Protein AF-0000000084900272 (afdb_homodimer)

InterPro domains:
  IPR002347 Short-chain dehydrogenase/reductase SDR [PF00106] (36-226)
  IPR002347 Short-chain dehydrogenase/reductase SDR [PR00081] (35-52)
  IPR002347 Short-chain dehydrogenase/reductase SDR [PR00081] (110-121)
  IPR002347 Short-chain dehydrogenase/reductase SDR [PR00081] (156-172)
  IPR002347 Short-chain dehydrogenase/reductase SDR [PR00081] (182-201)
  IPR002347 Short-chain dehydrogenase/reductase SDR [PR00081] (205-222)
  IPR036291 NAD(P)-binding domain superfamily [SSF51735] (28-258)
  IPR051253 11-beta-hydroxysteroid dehydrogenase [PTHR44279] (9-285)

Solvent-accessible surface area (backbone atoms only — not comparable to full-atom values): 28378 Å² total; per-residue (Å²): 122,68,63,67,54,49,53,55,49,49,50,54,46,48,52,46,49,63,73,63,40,88,71,82,78,69,63,61,74,75,39,43,64,38,24,35,36,32,33,29,21,50,46,57,47,31,32,35,35,50,40,57,45,9,54,37,25,11,25,40,34,33,24,28,70,53,56,73,41,35,53,51,47,31,52,50,20,43,75,54,37,18,74,40,56,43,69,46,75,41,64,51,66,36,65,64,47,33,50,50,49,51,51,51,40,37,70,74,62,71,38,42,34,31,42,35,44,49,46,72,71,75,90,57,80,33,66,81,78,53,50,40,62,56,32,57,64,41,31,40,33,42,27,39,29,52,50,32,38,53,39,74,41,39,66,47,20,52,76,54,51,11,37,37,35,40,66,44,41,50,43,48,69,64,29,32,58,36,26,35,51,50,28,15,26,36,13,20,38,50,18,33,50,44,6,47,39,46,40,31,53,71,65,67,42,60,47,41,47,20,41,31,29,29,53,64,47,56,32,80,79,45,50,78,46,46,85,33,39,82,70,80,55,40,58,34,64,59,44,21,53,50,49,53,43,29,52,71,64,56,31,55,70,34,51,31,58,67,74,49,64,46,46,48,42,44,40,49,74,33,46,69,59,46,53,51,48,59,56,61,44,40,44,86,66,59,69,107,121,68,65,66,56,49,53,53,50,50,50,53,46,48,50,45,50,63,73,63,39,88,73,81,78,69,62,59,74,74,38,44,65,38,26,34,37,31,32,29,22,51,47,57,46,30,32,36,35,49,40,57,43,8,54,36,25,12,25,39,33,34,24,28,70,53,56,72,43,36,51,52,46,31,52,50,21,42,74,54,37,18,75,40,56,43,68,47,73,41,62,51,67,39,66,66,48,33,50,48,48,52,52,49,42,36,70,76,62,71,38,42,34,31,42,35,44,50,47,72,72,77,89,60,81,34,66,81,79,55,52,41,62,57,33,56,65,42,32,40,33,42,27,38,29,53,50,31,39,51,38,74,41,40,65,48,20,51,75,56,50,11,36,37,35,39,65,44,41,51,44,47,68,64,28,32,58,35,26,35,51,52,26,17,27,36,12,19,38,50,20,34,51,42,7,48,40,45,40,30,53,71,65,68,43,61,45,40,45,21,42,30,29,29,51,63,48,56,30,78,78,45,49,78,45,48,85,35,38,81,68,80,55,40,56,34,62,59,45,19,54,50,50,52,42,28,52,72,64,56,31,55,69,33,52,32,59,68,72,48,63,45,47,49,42,43,39,48,73,32,45,68,57,46,53,51,47,59,55,61,45,41,44,85,66,60,70,108

Sequence (576 aa):
MWKSLFGGLVVLLAVYLALFGRKKQYNPDDVKGLRVVVTGGSSGIGEQIAYKFASMGAKLHVSARRESKLIDVTAHAKDVGAQEAHYFVASLSSYINASLLIQDAMQKLGGIDVLILNHFTSPYVGFYRHEAKDIEQLFMTNMLTHAHLASAAMETLKENKGRIAATSSAVAFFGSPYTIPYTTTKCALVGFFQSLDHELTINKTDVSVSLVHLGYIGTKSSSVIQDKIKHKPASKVECAAEMVRGIMMREREVYFPASVSWVPLFQALFPDYISNQVQQTYRDNAFSMWKSLFGGLVVLLAVYLALFGRKKQYNPDDVKGLRVVVTGGSSGIGEQIAYKFASMGAKLHVSARRESKLIDVTAHAKDVGAQEAHYFVASLSSYINASLLIQDAMQKLGGIDVLILNHFTSPYVGFYRHEAKDIEQLFMTNMLTHAHLASAAMETLKENKGRIAATSSAVAFFGSPYTIPYTTTKCALVGFFQSLDHELTINKTDVSVSLVHLGYIGTKSSSVIQDKIKHKPASKVECAAEMVRGIMMREREVYFPASVSWVPLFQALFPDYISNQVQQTYRDNAFS

Foldseek 3Di:
DVVVVVVVVVVVVVVCCVVVDDADFDDLQVLAAAQEEFEPLLWFLNLLLLLVSLLSAYAYEYEDADPVSLVVSQVVSVVNHHPHGHYDHDQLLDLVSLLVSLVVSCVVSVFHAEYEADDADQPWFAAPPPDVVLLVSRQSRLAVSLLSNCVSRVVRNLVNLHEYEYEAELCLQQHAGRRRSRSVNRVNRCVVQVVVQVVCVVVVRSYAYEYEYEYAADTPVSVVCVVFFPDDHDYSNVSSVQRVGCRSVSPRYTYPPPVSVCSNVCCVVPVVVVVVVSVVRTPDPSRD/DVVVVVVVVVVVVVVCCVVVPDQDFDDLLVLAAAQEEFEPLLWFLNLLLLLVSLLSAYAYEYEDADPVSLVVSQVVSVVNHHPHGHYDHDQLLDLVSLLVSLVVSCVVSVFHAEYEADDADQPWFAAPPPDVVLLVSRQSRLAVSLLSNCVSRVVRNLVNLHEYEYEAELCLQQHAGRRRSNSVNRVNRCVVQVVVQVVCVVVVRSYAYEYEYEYAADTPVSVVCVVFFPDDHDYSNVSSVQRVRCRSVSPRYTYPPPVSVCSNVCCVVPVVVVVVVSVVRTPDPSRD

Secondary structure (DSSP, 8-state):
-HHHHHHHHHHHHHHHHHHSSS-----GGGGTT-EEEEES-SSHHHHHHHHHHHTTT-EEEEEES-HHHHHHHHHHHHHHT-SEEEEEE---SSHHHHHHHHHHHHHHHSS-SEEEE--------SS--S-HHHHHHHHIIIIIHHHHHHHHHHHHHHHTT-EEEEEEETHHHH--TT-HHHHHHHHHHHHHHHHHHHHHHHTT---EEEEEEE--B--TGGGGGTTTBSSPPBPHHHHHHHHHHHHHTT-SEEEESGGGGGHHHHHHH-HHHHHHHHHHHBPTTTT-/-HHHHHHHHHHHHHHHHHHSSS-----GGGGTT-EEEEES-SSHHHHHHHHHHHTTT-EEEEEES-HHHHHHHHHHHHHHT-SEEEEEE---SSHHHHHHHHHHHHHHHSS-SEEEE--------SS--S-HHHHHHHHIIIIIHHHHHHHHHHHHHHHTT-EEEEEEETHHHH--TT-HHHHHHHHHHHHHHHHHHHHHHHTT---EEEEEEE--B--TGGGGGTTTBSSPPBPHHHHHHHHHHHHHTT-SEEEESGGGGGHHHHHHH-HHHHHHHHHHHBPTTTT-

Structure (mmCIF, N/CA/C/O backbone):
data_AF-0000000084900272-model_v1
#
loop_
_entity.id
_entity.type
_entity.pdbx_description
1 polymer 'Uncharacterized protein'
#
loop_
_atom_site.group_PDB
_atom_site.id
_atom_site.type_symbol
_atom_site.label_atom_id
_atom_site.label_alt_id
_atom_site.label_comp_id
_atom_site.label_asym_id
_atom_site.label_entity_id
_atom_site.label_seq_id
_atom_site.pdbx_PDB_ins_code
_atom_site.Cartn_x
_atom_site.Cartn_y
_atom_site.Cartn_z
_atom_site.occupancy
_atom_site.B_iso_or_equiv
_atom_site.auth_seq_id
_atom_site.auth_comp_id
_atom_site.auth_asym_id
_atom_site.auth_atom_id
_atom_site.pdbx_PDB_model_num
ATOM 1 N N . MET A 1 1 ? -0.406 -25.312 27.391 1 30.72 1 MET A N 1
ATOM 2 C CA . MET A 1 1 ? -0.193 -24.766 26.047 1 30.72 1 MET A CA 1
ATOM 3 C C . MET A 1 1 ? -0.869 -23.391 25.922 1 30.72 1 MET A C 1
ATOM 5 O O . MET A 1 1 ? -0.278 -22.453 25.391 1 30.72 1 MET A O 1
ATOM 9 N N . TRP A 1 2 ? -1.979 -23.312 26.516 1 36.91 2 TRP A N 1
ATOM 10 C CA . TRP A 1 2 ? -2.855 -22.156 26.625 1 36.91 2 TRP A CA 1
ATOM 11 C C . TRP A 1 2 ? -2.346 -21.172 27.672 1 36.91 2 TRP A C 1
ATOM 13 O O . TRP A 1 2 ? -2.619 -19.984 27.594 1 36.91 2 TRP A O 1
ATOM 23 N N . LYS A 1 3 ? -1.769 -21.656 28.625 1 39.38 3 LYS A N 1
ATOM 24 C CA . LYS A 1 3 ? -1.377 -20.828 29.766 1 39.38 3 LYS A CA 1
ATOM 25 C C . LYS A 1 3 ? -0.196 -19.922 29.406 1 39.38 3 LYS A C 1
ATOM 27 O O . LYS A 1 3 ? -0.136 -18.766 29.844 1 39.38 3 LYS A O 1
ATOM 32 N N . SER A 1 4 ? 0.796 -20.391 28.75 1 40.25 4 SER A N 1
ATOM 33 C CA . SER A 1 4 ? 2.006 -19.703 28.312 1 40.25 4 SER A CA 1
ATOM 34 C C . SER A 1 4 ? 1.693 -18.656 27.25 1 40.25 4 SER A C 1
ATOM 36 O O . SER A 1 4 ? 2.359 -17.625 27.156 1 40.25 4 SER A O 1
ATOM 38 N N . LEU A 1 5 ? 0.691 -18.781 26.438 1 43.38 5 LEU A N 1
ATOM 39 C CA . LEU A 1 5 ? 0.15 -17.844 25.469 1 43.38 5 LEU A CA 1
ATOM 40 C C . LEU A 1 5 ? -0.464 -16.641 26.172 1 43.38 5 LEU A C 1
ATOM 42 O O . LEU A 1 5 ? -0.28 -15.5 25.734 1 43.38 5 LEU A O 1
ATOM 46 N N . PHE A 1 6 ? -1.027 -16.969 27.25 1 46.75 6 PHE A N 1
ATOM 47 C CA . PHE A 1 6 ? -1.692 -15.922 28.031 1 46.75 6 PHE A CA 1
ATOM 48 C C . PHE A 1 6 ? -0.671 -14.992 28.672 1 46.75 6 PHE A C 1
ATOM 50 O O . PHE A 1 6 ? -0.852 -13.773 28.688 1 46.75 6 PHE A O 1
ATOM 57 N N . GLY A 1 7 ? 0.248 -15.469 29.219 1 42.78 7 GLY A N 1
ATOM 58 C CA . GLY A 1 7 ? 1.273 -14.664 29.859 1 42.78 7 GLY A CA 1
ATOM 59 C C . GLY A 1 7 ? 2.041 -13.789 28.875 1 42.78 7 GLY A C 1
ATOM 60 O O . GLY A 1 7 ? 2.324 -12.625 29.172 1 42.78 7 GLY A O 1
ATOM 61 N N . GLY A 1 8 ? 2.416 -14.164 27.75 1 46.53 8 GLY A N 1
ATOM 62 C CA . GLY A 1 8 ? 3.002 -13.414 26.641 1 46.53 8 GLY A CA 1
ATOM 63 C C . GLY A 1 8 ? 2.123 -12.281 26.156 1 46.53 8 GLY A C 1
ATOM 64 O O . GLY A 1 8 ? 2.613 -11.18 25.891 1 46.53 8 GLY A O 1
ATOM 65 N N . LEU A 1 9 ? 0.934 -12.508 26.109 1 51.47 9 LEU A N 1
ATOM 66 C CA . LEU A 1 9 ? -0.061 -11.492 25.781 1 51.47 9 LEU A CA 1
ATOM 67 C C . LEU A 1 9 ? -0.11 -10.406 26.844 1 51.47 9 LEU A C 1
ATOM 69 O O . LEU A 1 9 ? -0.245 -9.227 26.531 1 51.47 9 LEU A O 1
ATOM 73 N N . VAL A 1 10 ? 0.018 -10.875 28.047 1 49.12 10 VAL A N 1
ATOM 74 C CA . VAL A 1 10 ? -0.033 -9.906 29.141 1 49.12 10 VAL A CA 1
ATOM 75 C C . VAL A 1 10 ? 1.2 -9.008 29.078 1 49.12 10 VAL A C 1
ATOM 77 O O . VAL A 1 10 ? 1.099 -7.789 29.266 1 49.12 10 VAL A O 1
ATOM 80 N N . VAL A 1 11 ? 2.33 -9.477 28.844 1 45.38 11 VAL A N 1
ATOM 81 C CA . VAL A 1 11 ? 3.559 -8.695 28.766 1 45.38 11 VAL A CA 1
ATOM 82 C C . VAL A 1 11 ? 3.512 -7.785 27.547 1 45.38 11 VAL A C 1
ATOM 84 O O . VAL A 1 11 ? 3.869 -6.609 27.625 1 45.38 11 VAL A O 1
ATOM 87 N N . LEU A 1 12 ? 3.102 -8.297 26.406 1 52.62 12 LEU A N 1
ATOM 88 C CA . LEU A 1 12 ? 2.859 -7.461 25.234 1 52.62 12 LEU A CA 1
ATOM 89 C C . LEU A 1 12 ? 1.919 -6.309 25.578 1 52.62 12 LEU A C 1
ATOM 91 O O . LEU A 1 12 ? 2.141 -5.172 25.156 1 52.62 12 LEU A O 1
ATOM 95 N N . LEU A 1 13 ? 0.978 -6.719 26.312 1 54.12 13 LEU A N 1
ATOM 96 C CA . LEU A 1 13 ? 0.032 -5.699 26.75 1 54.12 13 LEU A CA 1
ATOM 97 C C . LEU A 1 13 ? 0.711 -4.691 27.672 1 54.12 13 LEU A C 1
ATOM 99 O O . LEU A 1 13 ? 0.47 -3.488 27.562 1 54.12 13 LEU A O 1
ATOM 103 N N . ALA A 1 14 ? 1.49 -5.148 28.562 1 48.75 14 ALA A N 1
ATOM 104 C CA . ALA A 1 14 ? 2.143 -4.238 29.5 1 48.75 14 ALA A CA 1
ATOM 105 C C . ALA A 1 14 ? 3.127 -3.322 28.766 1 48.75 14 ALA A C 1
ATOM 107 O O . ALA A 1 14 ? 3.189 -2.123 29.047 1 48.75 14 ALA A O 1
ATOM 108 N N . VAL A 1 15 ? 3.93 -3.814 27.891 1 51.91 15 VAL A N 1
ATOM 109 C CA . VAL A 1 15 ? 4.867 -3.031 27.094 1 51.91 15 VAL A CA 1
ATOM 110 C C . VAL A 1 15 ? 4.105 -1.997 26.266 1 51.91 15 VAL A C 1
ATOM 112 O O . VAL A 1 15 ? 4.52 -0.838 26.172 1 51.91 15 VAL A O 1
ATOM 115 N N . TYR A 1 16 ? 3.096 -2.566 25.688 1 51.75 16 TYR A N 1
ATOM 116 C CA . TYR A 1 16 ? 2.23 -1.654 24.938 1 51.75 16 TYR A CA 1
ATOM 117 C C . TYR A 1 16 ? 1.713 -0.541 25.844 1 51.75 16 TYR A C 1
ATOM 119 O O . TYR A 1 16 ? 1.74 0.634 25.469 1 51.75 16 TYR A O 1
ATOM 127 N N . LEU A 1 17 ? 1.265 -0.989 26.953 1 54.31 17 LEU A N 1
ATOM 128 C CA . LEU A 1 17 ? 0.724 -0.004 27.891 1 54.31 17 LEU A CA 1
ATOM 129 C C . LEU A 1 17 ? 1.803 0.981 28.328 1 54.31 17 LEU A C 1
ATOM 131 O O . LEU A 1 17 ? 1.516 2.154 28.578 1 54.31 17 LEU A O 1
ATOM 135 N N . ALA A 1 18 ? 2.945 0.524 28.484 1 48.12 18 ALA A N 1
ATOM 136 C CA . ALA A 1 18 ? 4.07 1.363 28.891 1 48.12 18 ALA A CA 1
ATOM 137 C C . ALA A 1 18 ? 4.461 2.332 27.781 1 48.12 18 ALA A C 1
ATOM 139 O O . ALA A 1 18 ? 4.828 3.479 28.047 1 48.12 18 ALA A O 1
ATOM 140 N N . LEU A 1 19 ? 4.461 1.799 26.594 1 50.28 19 LEU A N 1
ATOM 141 C CA . LEU A 1 19 ? 4.898 2.6 25.453 1 50.28 19 LEU A CA 1
ATOM 142 C C . LEU A 1 19 ? 3.809 3.58 25.031 1 50.28 19 LEU A C 1
ATOM 144 O O . LEU A 1 19 ? 4.105 4.648 24.484 1 50.28 19 LEU A O 1
ATOM 148 N N . PHE A 1 20 ? 2.604 3.064 25.203 1 53.78 20 PHE A N 1
ATOM 149 C CA . PHE A 1 20 ? 1.512 3.941 24.797 1 53.78 20 PHE A CA 1
ATOM 150 C C . PHE A 1 20 ? 0.972 4.723 25.984 1 53.78 20 PHE A C 1
ATOM 152 O O . PHE A 1 20 ? -0.139 5.254 25.938 1 53.78 20 PHE A O 1
ATOM 159 N N . GLY A 1 21 ? 1.692 4.703 26.984 1 52.25 21 GLY A N 1
ATOM 160 C CA . GLY A 1 21 ? 1.413 5.562 28.125 1 52.25 21 GLY A CA 1
ATOM 161 C C . GLY A 1 21 ? 0.975 6.957 27.734 1 52.25 21 GLY A C 1
ATOM 162 O O . GLY A 1 21 ? 0.745 7.23 26.547 1 52.25 21 GLY A O 1
ATOM 163 N N . ARG A 1 22 ? 1.168 8.039 28.672 1 59.97 22 ARG A N 1
ATOM 164 C CA . ARG A 1 22 ? 0.667 9.406 28.578 1 59.97 22 ARG A CA 1
ATOM 165 C C . ARG A 1 22 ? 1.24 10.109 27.344 1 59.97 22 ARG A C 1
ATOM 167 O O . ARG A 1 22 ? 2.455 10.289 27.234 1 59.97 22 ARG A O 1
ATOM 174 N N . LYS A 1 23 ? 0.314 10.289 26.422 1 75.38 23 LYS A N 1
ATOM 175 C CA . LYS A 1 23 ? 0.709 10.969 25.203 1 75.38 23 LYS A CA 1
ATOM 176 C C . LYS A 1 23 ? 1.188 12.391 25.484 1 75.38 23 LYS A C 1
ATOM 178 O O . LYS A 1 23 ? 0.562 13.117 26.266 1 75.38 23 LYS A O 1
ATOM 183 N N . LYS A 1 24 ? 2.328 12.664 25.047 1 81.44 24 LYS A N 1
ATOM 184 C CA . LYS A 1 24 ? 2.83 14.031 25.141 1 81.44 24 LYS A CA 1
ATOM 185 C C . LYS A 1 24 ? 1.845 15.016 24.531 1 81.44 24 LYS A C 1
ATOM 187 O O . LYS A 1 24 ? 1.154 14.695 23.562 1 81.44 24 LYS A O 1
ATOM 192 N N . GLN A 1 25 ? 1.735 16.109 25.219 1 90 25 GLN A N 1
ATOM 193 C CA . GLN A 1 25 ? 0.832 17.156 24.766 1 90 25 GLN A CA 1
ATOM 194 C C . GLN A 1 25 ? 1.609 18.344 24.219 1 90 25 GLN A C 1
ATOM 196 O O . GLN A 1 25 ? 2.801 18.5 24.484 1 90 25 GLN A O 1
ATOM 201 N N . TYR A 1 26 ? 0.971 19.094 23.312 1 94 26 TYR A N 1
ATOM 202 C CA . TYR A 1 26 ? 1.55 20.297 22.75 1 94 26 TYR A CA 1
ATOM 203 C C . TYR A 1 26 ? 1.038 21.531 23.484 1 94 26 TYR A C 1
ATOM 205 O O . TYR A 1 26 ? 0.039 21.469 24.203 1 94 26 TYR A O 1
ATOM 213 N N . ASN A 1 27 ? 1.841 22.609 23.344 1 95.38 27 ASN A N 1
ATOM 214 C CA . ASN A 1 27 ? 1.396 23.906 23.844 1 95.38 27 ASN A CA 1
ATOM 215 C C . ASN A 1 27 ? 0.535 24.641 22.812 1 95.38 27 ASN A C 1
ATOM 217 O O . ASN A 1 27 ? 1 24.953 21.719 1 95.38 27 ASN A O 1
ATOM 221 N N . PRO A 1 28 ? -0.709 24.938 23.141 1 95 28 PRO A N 1
ATOM 222 C CA . PRO A 1 28 ? -1.596 25.625 22.203 1 95 28 PRO A CA 1
ATOM 223 C C . PRO A 1 28 ? -1.002 26.922 21.656 1 95 28 PRO A C 1
ATOM 225 O O . PRO A 1 28 ? -1.284 27.312 20.516 1 95 28 PRO A O 1
ATOM 228 N N . ASP A 1 29 ? -0.194 27.562 22.406 1 96.5 29 ASP A N 1
ATOM 229 C CA . ASP A 1 29 ? 0.427 28.812 21.984 1 96.5 29 ASP A CA 1
ATOM 230 C C . ASP A 1 29 ? 1.352 28.594 20.781 1 96.5 29 ASP A C 1
ATOM 232 O O . ASP A 1 29 ? 1.594 29.516 20 1 96.5 29 ASP A O 1
ATOM 236 N N . ASP A 1 30 ? 1.828 27.359 20.688 1 97.12 30 ASP A N 1
ATOM 237 C CA . ASP A 1 30 ? 2.721 27.031 19.578 1 97.12 30 ASP A CA 1
ATOM 238 C C . ASP A 1 30 ? 1.958 26.953 18.25 1 97.12 30 ASP A C 1
ATOM 240 O O . ASP A 1 30 ? 2.564 26.938 17.188 1 97.12 30 ASP A O 1
ATOM 244 N N . VAL A 1 31 ? 0.625 27 18.297 1 98.25 31 VAL A N 1
ATOM 245 C CA . VAL A 1 31 ? -0.218 26.859 17.109 1 98.25 31 VAL A CA 1
ATOM 246 C C . VAL A 1 31 ? -0.544 28.25 16.562 1 98.25 31 VAL A C 1
ATOM 248 O O . VAL A 1 31 ? -0.851 28.391 15.367 1 98.25 31 VAL A O 1
ATOM 251 N N . LYS A 1 32 ? -0.475 29.234 17.453 1 98.12 32 LYS A N 1
ATOM 252 C CA . LYS A 1 32 ? -0.843 30.594 17.062 1 98.12 32 LYS A CA 1
ATOM 253 C C . LYS A 1 32 ? 0.015 31.094 15.906 1 98.12 32 LYS A C 1
ATOM 255 O O . LYS A 1 32 ? 1.244 31.031 15.961 1 98.12 32 LYS A O 1
ATOM 260 N N . GLY A 1 33 ? -0.641 31.453 14.836 1 98.31 33 GLY A N 1
ATOM 261 C CA . GLY A 1 33 ? 0.04 32.031 13.703 1 98.31 33 GLY A CA 1
ATOM 262 C C . GLY A 1 33 ? 0.544 31.016 12.703 1 98.31 33 GLY A C 1
ATOM 263 O O . GLY A 1 33 ? 1.007 31.375 11.617 1 98.31 33 GLY A O 1
ATOM 264 N N . LEU A 1 34 ? 0.488 29.766 13.07 1 98.69 34 LEU A N 1
ATOM 265 C CA . LEU A 1 34 ? 0.904 28.734 12.125 1 98.69 34 LEU A CA 1
ATOM 266 C C . LEU A 1 34 ? 0.054 28.797 10.859 1 98.69 34 LEU A C 1
ATOM 268 O O . LEU A 1 34 ? -1.163 28.984 10.93 1 98.69 34 LEU A O 1
ATOM 272 N N . ARG A 1 35 ? 0.627 28.797 9.734 1 98.81 35 ARG A N 1
ATOM 273 C CA . ARG A 1 35 ? -0.045 28.734 8.445 1 98.81 35 ARG A CA 1
ATOM 274 C C . ARG A 1 35 ? -0.366 27.297 8.055 1 98.81 35 ARG A C 1
ATOM 276 O O . ARG A 1 35 ? 0.526 26.547 7.66 1 98.81 35 ARG A O 1
ATOM 283 N N . VAL A 1 36 ? -1.634 26.891 8.102 1 98.88 36 VAL A N 1
ATOM 284 C CA . VAL A 1 36 ? -2.088 25.516 7.977 1 98.88 36 VAL A CA 1
ATOM 285 C C . VAL A 1 36 ? -2.928 25.359 6.715 1 98.88 36 VAL A C 1
ATOM 287 O O . VAL A 1 36 ? -3.914 26.078 6.523 1 98.88 36 VAL A O 1
ATOM 290 N N . VAL A 1 37 ? -2.527 24.453 5.852 1 98.81 37 VAL A N 1
ATOM 291 C CA . VAL A 1 37 ? -3.301 24.094 4.668 1 98.81 37 VAL A CA 1
ATOM 292 C C . VAL A 1 37 ? -3.998 22.75 4.898 1 98.81 37 VAL A C 1
ATOM 294 O O . VAL A 1 37 ? -3.355 21.766 5.262 1 98.81 37 VAL A O 1
ATOM 297 N N . VAL A 1 38 ? -5.297 22.688 4.73 1 98.69 38 VAL A N 1
ATOM 298 C CA . VAL A 1 38 ? -6.086 21.484 4.918 1 98.69 38 VAL A CA 1
ATOM 299 C C . VAL A 1 38 ? -6.84 21.156 3.631 1 98.69 38 VAL A C 1
ATOM 301 O O . VAL A 1 38 ? -7.699 21.922 3.193 1 98.69 38 VAL A O 1
ATOM 304 N N . THR A 1 39 ? -6.508 20.062 3.027 1 98.25 39 THR A N 1
ATOM 305 C CA . THR A 1 39 ? -7.301 19.594 1.895 1 98.25 39 THR A CA 1
ATOM 306 C C . THR A 1 39 ? -8.492 18.766 2.371 1 98.25 39 THR A C 1
ATOM 308 O O . THR A 1 39 ? -8.438 18.156 3.438 1 98.25 39 THR A O 1
ATOM 311 N N . GLY A 1 40 ? -9.547 18.766 1.532 1 95.31 40 GLY A N 1
ATOM 312 C CA . GLY A 1 40 ? -10.758 18.078 1.966 1 95.31 40 GLY A CA 1
ATOM 313 C C . GLY A 1 40 ? -11.352 18.656 3.23 1 95.31 40 GLY A C 1
ATOM 314 O O . GLY A 1 40 ? -11.766 17.922 4.129 1 95.31 40 GLY A O 1
ATOM 315 N N . GLY A 1 41 ? -11.359 19.938 3.301 1 94.38 41 GLY A N 1
ATOM 316 C CA . GLY A 1 41 ? -11.672 20.594 4.559 1 94.38 41 GLY A CA 1
ATOM 317 C C . GLY A 1 41 ? -13.109 21.078 4.637 1 94.38 41 GLY A C 1
ATOM 318 O O . GLY A 1 41 ? -13.477 21.828 5.543 1 94.38 41 GLY A O 1
ATOM 319 N N . SER A 1 42 ? -13.984 20.625 3.703 1 91.81 42 SER A N 1
ATOM 320 C CA . SER A 1 42 ? -15.344 21.172 3.662 1 91.81 42 SER A CA 1
ATOM 321 C C . SER A 1 42 ? -16.281 20.359 4.535 1 91.81 42 SER A C 1
ATOM 323 O O . SER A 1 42 ? -17.422 20.766 4.77 1 91.81 42 SER A O 1
ATOM 325 N N . SER A 1 43 ? -15.891 19.172 4.961 1 88.75 43 SER A N 1
ATOM 326 C CA . SER A 1 43 ? -16.75 18.344 5.789 1 88.75 43 SER A CA 1
ATOM 327 C C . SER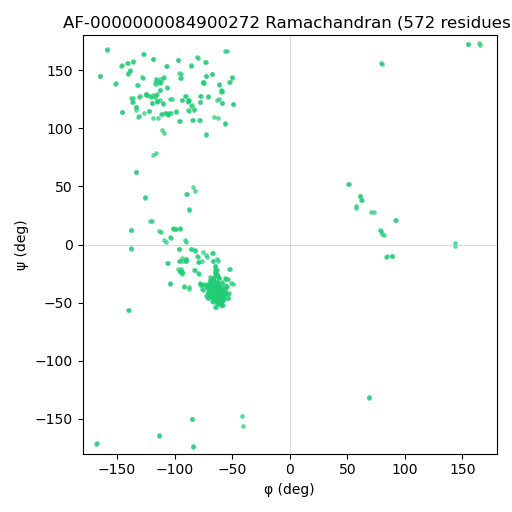 A 1 43 ? -15.945 17.312 6.57 1 88.75 43 SER A C 1
ATOM 329 O O . SER A 1 43 ? -14.719 17.25 6.441 1 88.75 43 SER A O 1
ATOM 331 N N . GLY A 1 44 ? -16.594 16.703 7.504 1 91.56 44 GLY A N 1
ATOM 332 C CA . GLY A 1 44 ? -16.031 15.547 8.18 1 91.56 44 GLY A CA 1
ATOM 333 C C . GLY A 1 44 ? -14.844 15.883 9.055 1 91.56 44 GLY A C 1
ATOM 334 O O . GLY A 1 44 ? -14.898 16.812 9.867 1 91.56 44 GLY A O 1
ATOM 335 N N . ILE A 1 45 ? -13.828 15.133 8.906 1 92.94 45 ILE A N 1
ATOM 336 C CA . ILE A 1 45 ? -12.633 15.25 9.727 1 92.94 45 ILE A CA 1
ATOM 337 C C . ILE A 1 45 ? -11.875 16.516 9.359 1 92.94 45 ILE A C 1
ATOM 339 O O . ILE A 1 45 ? -11.367 17.234 10.234 1 92.94 45 ILE A O 1
ATOM 343 N N . GLY A 1 46 ? -11.867 16.859 8.039 1 95.69 46 GLY A N 1
ATOM 344 C CA . GLY A 1 46 ? -11.148 18.016 7.559 1 95.69 46 GLY A CA 1
ATOM 345 C C . GLY A 1 46 ? -11.648 19.312 8.148 1 95.69 46 GLY A C 1
ATOM 346 O O . GLY A 1 46 ? -10.859 20.172 8.555 1 95.69 46 GLY A O 1
ATOM 347 N N . GLU A 1 47 ? -12.93 19.391 8.188 1 96.38 47 GLU A N 1
ATOM 348 C CA . GLU A 1 47 ? -13.539 20.578 8.766 1 96.38 47 GLU A CA 1
ATOM 349 C C . GLU A 1 47 ? -13.211 20.703 10.25 1 96.38 47 GLU A C 1
ATOM 351 O O . GLU A 1 47 ? -12.914 21.797 10.734 1 96.38 47 GLU A O 1
ATOM 356 N N . GLN A 1 48 ? -13.25 19.609 10.953 1 97 48 GLN A N 1
ATOM 357 C CA . GLN A 1 48 ? -12.984 19.609 12.391 1 97 48 GLN A CA 1
ATOM 358 C C . GLN A 1 48 ? -11.523 19.922 12.68 1 97 48 GLN A C 1
ATOM 360 O O . GLN A 1 48 ? -11.203 20.562 13.672 1 97 48 GLN A O 1
ATOM 365 N N . ILE A 1 49 ? -10.625 19.469 11.828 1 98.06 49 ILE A N 1
ATOM 366 C CA . ILE A 1 49 ? -9.211 19.797 11.953 1 98.06 49 ILE A CA 1
ATOM 367 C C . ILE A 1 49 ? -9.008 21.297 11.805 1 98.06 49 ILE A C 1
ATOM 369 O O . ILE A 1 49 ? -8.297 21.922 12.602 1 98.06 49 ILE A O 1
ATOM 373 N N . ALA A 1 50 ? -9.641 21.844 10.789 1 98.25 50 ALA A N 1
ATOM 374 C CA . ALA A 1 50 ? -9.555 23.297 10.555 1 98.25 50 ALA A CA 1
ATOM 375 C C . ALA A 1 50 ? -10.023 24.078 11.773 1 98.25 50 ALA A C 1
ATOM 377 O O . ALA A 1 50 ? -9.352 25.016 12.219 1 98.25 50 ALA A O 1
ATOM 378 N N . TYR A 1 51 ? -11.133 23.641 12.352 1 98.56 51 TYR A N 1
ATOM 379 C CA . TYR A 1 51 ? -11.688 24.328 13.516 1 98.56 51 TYR A CA 1
ATOM 380 C C . TYR A 1 51 ? -10.75 24.219 14.711 1 98.56 51 TYR A C 1
ATOM 382 O O . TYR A 1 51 ? -10.586 25.172 15.469 1 98.56 51 TYR A O 1
ATOM 390 N N . LYS A 1 52 ? -10.156 23.047 14.875 1 98.38 52 LYS A N 1
ATOM 391 C CA . LYS A 1 52 ? -9.25 22.844 16 1 98.38 52 LYS A CA 1
ATOM 392 C C . LYS A 1 52 ? -8.023 23.75 15.898 1 98.38 52 LYS A C 1
ATOM 394 O O . LYS A 1 52 ? -7.641 24.391 16.875 1 98.38 52 LYS A O 1
ATOM 399 N N . PHE A 1 53 ? -7.414 23.875 14.75 1 98.69 53 PHE A N 1
ATOM 400 C CA . PHE A 1 53 ? -6.289 24.781 14.539 1 98.69 53 PHE A CA 1
ATOM 401 C C . PHE A 1 53 ? -6.727 26.219 14.703 1 98.69 53 PHE A C 1
ATOM 403 O O . PHE A 1 53 ? -6.02 27.016 15.328 1 98.69 53 PHE A O 1
ATOM 410 N N . ALA A 1 54 ? -7.918 26.531 14.195 1 98.62 54 ALA A N 1
ATOM 411 C CA . ALA A 1 54 ? -8.469 27.875 14.266 1 98.62 54 ALA A CA 1
ATOM 412 C C . ALA A 1 54 ? -8.633 28.328 15.711 1 98.62 54 ALA A C 1
ATOM 414 O O . ALA A 1 54 ? -8.273 29.453 16.062 1 98.62 54 ALA A O 1
ATOM 415 N N . SER A 1 55 ? -9.133 27.422 16.531 1 98.44 55 SER A N 1
ATOM 416 C CA . SER A 1 55 ? -9.438 27.75 17.906 1 98.44 55 SER A CA 1
ATOM 417 C C . SER A 1 55 ? -8.18 28.141 18.688 1 98.44 55 SER A C 1
ATOM 419 O O . SER A 1 55 ? -8.258 28.719 19.766 1 98.44 55 SER A O 1
ATOM 421 N N . MET A 1 56 ? -7.031 27.859 18.078 1 98.5 56 MET A N 1
ATOM 422 C CA . MET A 1 56 ? -5.762 28.156 18.75 1 98.5 56 MET A CA 1
ATOM 423 C C . MET A 1 56 ? -5.012 29.25 18 1 98.5 56 MET A C 1
ATOM 425 O O . MET A 1 56 ? -3.816 29.453 18.234 1 98.5 56 MET A O 1
ATOM 429 N N . GLY A 1 57 ? -5.688 29.906 17.047 1 98.56 57 GLY A N 1
ATOM 430 C CA . GLY A 1 57 ? -5.172 31.125 16.438 1 98.56 57 GLY A CA 1
ATOM 431 C C . GLY A 1 57 ? -4.352 30.875 15.188 1 98.56 57 GLY A C 1
ATOM 432 O O . GLY A 1 57 ? -3.531 31.703 14.789 1 98.56 57 GLY A O 1
ATOM 433 N N . ALA A 1 58 ? -4.5 29.781 14.555 1 98.75 58 ALA A N 1
ATOM 434 C CA . ALA A 1 58 ? -3.777 29.469 13.32 1 98.75 58 ALA A CA 1
ATOM 435 C C . ALA A 1 58 ? -4.328 30.281 12.148 1 98.75 58 ALA A C 1
ATOM 437 O O . ALA A 1 58 ? -5.441 30.812 12.219 1 98.75 58 ALA A O 1
ATOM 438 N N . LYS A 1 59 ? -3.529 30.469 11.117 1 98.81 59 LYS A N 1
ATOM 439 C CA . LYS A 1 59 ? -3.961 30.938 9.805 1 98.81 59 LYS A CA 1
ATOM 440 C C . LYS A 1 59 ? -4.316 29.766 8.898 1 98.81 59 LYS A C 1
ATOM 442 O O . LYS A 1 59 ? -3.508 28.844 8.703 1 98.81 59 LYS A O 1
ATOM 447 N N . LEU A 1 60 ? -5.512 29.812 8.312 1 98.75 60 LEU A N 1
ATOM 448 C CA . LEU A 1 60 ? -6.027 28.625 7.652 1 98.75 60 LEU A CA 1
ATOM 449 C C . LEU A 1 60 ? -6.191 28.844 6.152 1 98.75 60 LEU A C 1
ATOM 451 O O . LEU A 1 60 ? -6.551 29.953 5.727 1 98.75 60 LEU A O 1
ATOM 455 N N . HIS A 1 61 ? -5.902 27.875 5.406 1 98.81 61 HIS A N 1
ATOM 456 C CA . HIS A 1 61 ? -6.242 27.75 3.996 1 98.81 61 HIS A CA 1
ATOM 457 C C . HIS A 1 61 ? -6.859 26.391 3.705 1 98.81 61 HIS A C 1
ATOM 459 O O . HIS A 1 61 ? -6.172 25.359 3.738 1 98.81 61 HIS A O 1
ATOM 465 N N . VAL A 1 62 ? -8.18 26.359 3.404 1 98.5 62 VAL A N 1
ATOM 466 C CA . VAL A 1 62 ? -8.93 25.109 3.279 1 98.5 62 VAL A CA 1
ATOM 467 C C . VAL A 1 62 ? -9.359 24.906 1.828 1 98.5 62 VAL A C 1
ATOM 469 O O . VAL A 1 62 ? -9.75 25.859 1.15 1 98.5 62 VAL A O 1
ATOM 472 N N . SER A 1 63 ? -9.25 23.641 1.362 1 98.12 63 SER A N 1
ATOM 473 C CA . SER A 1 63 ? -9.641 23.359 -0.015 1 98.12 63 SER A CA 1
ATOM 474 C C . SER A 1 63 ? -10.633 22.203 -0.082 1 98.12 63 SER A C 1
ATOM 476 O O . SER A 1 63 ? -10.547 21.266 0.702 1 98.12 63 SER A O 1
ATOM 478 N N . ALA A 1 64 ? -11.523 22.281 -0.93 1 96.88 64 ALA A N 1
ATOM 479 C CA . ALA A 1 64 ? -12.508 21.25 -1.288 1 96.88 64 ALA A CA 1
ATOM 480 C C . ALA A 1 64 ? -13.234 21.625 -2.578 1 96.88 64 ALA A C 1
ATOM 482 O O . ALA A 1 64 ? -12.883 22.609 -3.24 1 96.88 64 ALA A O 1
ATOM 483 N N . ARG A 1 65 ? -14.273 20.891 -2.928 1 93.19 65 ARG A N 1
ATOM 484 C CA . ARG A 1 65 ? -14.945 21.078 -4.211 1 93.19 65 ARG A CA 1
ATOM 485 C C . ARG A 1 65 ? -16.125 22.031 -4.078 1 93.19 65 ARG A C 1
ATOM 487 O O . ARG A 1 65 ? -16.531 22.672 -5.051 1 93.19 65 ARG A O 1
ATOM 494 N N . ARG A 1 66 ? -16.75 22.156 -2.842 1 93.12 66 ARG A N 1
ATOM 495 C CA . ARG A 1 66 ? -17.984 22.906 -2.672 1 93.12 66 ARG A CA 1
ATOM 496 C C . ARG A 1 66 ? -17.719 24.266 -2.035 1 93.12 66 ARG A C 1
ATOM 498 O O . ARG A 1 66 ? -17.5 24.359 -0.829 1 93.12 66 ARG A O 1
ATOM 505 N N . GLU A 1 67 ? -17.953 25.203 -2.834 1 96.75 67 GLU A N 1
ATOM 506 C CA . GLU A 1 67 ? -17.641 26.562 -2.389 1 96.75 67 GLU A CA 1
ATOM 507 C C . GLU A 1 67 ? -18.516 26.969 -1.21 1 96.75 67 GLU A C 1
ATOM 509 O O . GLU A 1 67 ? -18.031 27.578 -0.25 1 96.75 67 GLU A O 1
ATOM 514 N N . SER A 1 68 ? -19.797 26.688 -1.286 1 97.44 68 SER A N 1
ATOM 515 C CA . SER A 1 68 ? -20.719 27.078 -0.23 1 97.44 68 SER A CA 1
ATOM 516 C C . SER A 1 68 ? -20.281 26.531 1.124 1 97.44 68 SER A C 1
ATOM 518 O O . SER A 1 68 ? -20.328 27.25 2.131 1 97.44 68 SER A O 1
ATOM 520 N N . LYS A 1 69 ? -19.812 25.328 1.132 1 97 69 LYS A N 1
ATOM 521 C CA . LYS A 1 69 ? -19.359 24.719 2.373 1 97 69 LYS A CA 1
ATOM 522 C C . LYS A 1 69 ? -18.047 25.344 2.852 1 97 69 LYS A C 1
ATOM 524 O O . LYS A 1 69 ? -17.844 25.531 4.055 1 97 69 LYS A O 1
ATOM 529 N N . LEU A 1 70 ? -17.203 25.703 1.895 1 97.94 70 LEU A N 1
ATOM 530 C CA . LEU A 1 70 ? -15.938 26.328 2.24 1 97.94 70 LEU A CA 1
ATOM 531 C C . LEU A 1 70 ? -16.156 27.703 2.865 1 97.94 70 LEU A C 1
ATOM 533 O O . LEU A 1 70 ? -15.453 28.078 3.805 1 97.94 70 LEU A O 1
ATOM 537 N N . ILE A 1 71 ? -17.125 28.406 2.359 1 98 71 ILE A N 1
ATOM 538 C CA . ILE A 1 71 ? -17.484 29.703 2.916 1 98 71 ILE A CA 1
ATOM 539 C C . ILE A 1 71 ? -17.938 29.547 4.367 1 98 71 ILE A C 1
ATOM 541 O O . ILE A 1 71 ? -17.484 30.281 5.246 1 98 71 ILE A O 1
ATOM 545 N N . ASP A 1 72 ? -18.719 28.547 4.57 1 98 72 ASP A N 1
ATOM 546 C CA . ASP A 1 72 ? -19.203 28.266 5.918 1 98 72 ASP A CA 1
ATOM 547 C C . ASP A 1 72 ? -18.047 27.891 6.848 1 98 72 ASP A C 1
ATOM 549 O O . ASP A 1 72 ? -17.984 28.375 7.98 1 98 72 ASP A O 1
ATOM 553 N N . VAL A 1 73 ? -17.188 27.062 6.375 1 98.12 73 VAL A N 1
ATOM 554 C CA . VAL A 1 73 ? -16.094 26.547 7.188 1 98.12 73 VAL A CA 1
ATOM 555 C C . VAL A 1 73 ? -15.133 27.688 7.535 1 98.12 73 VAL A C 1
ATOM 557 O O . VAL A 1 73 ? -14.711 27.828 8.688 1 98.12 73 VAL A O 1
ATOM 560 N N . THR A 1 74 ? -14.805 28.5 6.562 1 98.31 74 THR A N 1
ATOM 561 C CA . THR A 1 74 ? -13.859 29.578 6.805 1 98.31 74 THR A CA 1
ATOM 562 C C . THR A 1 74 ? -14.477 30.656 7.695 1 98.31 74 THR A C 1
ATOM 564 O O . THR A 1 74 ? -13.797 31.234 8.539 1 98.31 74 THR A O 1
ATOM 567 N N . ALA A 1 75 ? -15.766 30.922 7.59 1 98.31 75 ALA A N 1
ATOM 568 C CA . ALA A 1 75 ? -16.469 31.859 8.461 1 98.31 75 ALA A CA 1
ATOM 569 C C . ALA A 1 75 ? -16.453 31.375 9.906 1 98.31 75 ALA A C 1
ATOM 571 O O . ALA A 1 75 ? -16.141 32.125 10.828 1 98.31 75 ALA A O 1
ATOM 572 N N . HIS A 1 76 ? -16.797 30.141 10.078 1 98.25 76 HIS A N 1
ATOM 573 C CA . HIS A 1 76 ? -16.812 29.562 11.422 1 98.25 76 HIS A CA 1
ATOM 574 C C . HIS A 1 76 ? -15.406 29.531 12.016 1 98.25 76 HIS A C 1
ATOM 576 O O . HIS A 1 76 ? -15.227 29.75 13.219 1 98.25 76 HIS A O 1
ATOM 582 N N . ALA A 1 77 ? -14.445 29.219 11.195 1 98.44 77 ALA A N 1
ATOM 583 C CA . ALA A 1 77 ? -13.062 29.219 11.648 1 98.44 77 ALA A CA 1
ATOM 584 C C . ALA A 1 77 ? -12.664 30.594 12.203 1 98.44 77 ALA A C 1
ATOM 586 O O . ALA A 1 77 ? -11.992 30.672 13.234 1 98.44 77 ALA A O 1
ATOM 587 N N . LYS A 1 78 ? -13.07 31.609 11.523 1 98.19 78 LYS A N 1
ATOM 588 C CA . LYS A 1 78 ? -12.805 32.969 12.008 1 98.19 78 LYS A CA 1
ATOM 589 C C . LYS A 1 78 ? -13.516 33.219 13.328 1 98.19 78 LYS A C 1
ATOM 591 O O . LYS A 1 78 ? -12.938 33.812 14.242 1 98.19 78 LYS A O 1
ATOM 596 N N . ASP A 1 79 ? -14.703 32.781 13.422 1 98.25 79 ASP A N 1
ATOM 597 C CA . ASP A 1 79 ? -15.508 32.969 14.617 1 98.25 79 ASP A CA 1
ATOM 598 C C . ASP A 1 79 ? -14.875 32.312 15.836 1 98.25 79 ASP A C 1
ATOM 600 O O . ASP A 1 79 ? -14.969 32.812 16.953 1 98.25 79 ASP A O 1
ATOM 604 N N . VAL A 1 80 ? -14.211 31.188 15.594 1 97.81 80 VAL A N 1
ATOM 605 C CA . VAL A 1 80 ? -13.734 30.406 16.734 1 97.81 80 VAL A CA 1
ATOM 606 C C . VAL A 1 80 ? -12.305 30.812 17.062 1 97.81 80 VAL A C 1
ATOM 608 O O . VAL A 1 80 ? -11.75 30.375 18.078 1 97.81 80 VAL A O 1
ATOM 611 N N . GLY A 1 81 ? -11.578 31.656 16.078 1 98 81 GLY A N 1
ATOM 612 C CA . GLY A 1 81 ? -10.328 32.188 16.594 1 98 81 GLY A CA 1
ATOM 613 C C . GLY A 1 81 ? -9.234 32.25 15.547 1 98 81 GLY A C 1
ATOM 614 O O . GLY A 1 81 ? -8.117 32.688 15.828 1 98 81 GLY A O 1
ATOM 615 N N . ALA A 1 82 ? -9.484 31.828 14.344 1 98.56 82 ALA A N 1
ATOM 616 C CA . ALA A 1 82 ? -8.453 31.875 13.312 1 98.56 82 ALA A CA 1
ATOM 617 C C . ALA A 1 82 ? -8 33.312 13.055 1 98.56 82 ALA A C 1
ATOM 619 O O . ALA A 1 82 ? -8.828 34.219 13.023 1 98.56 82 ALA A O 1
ATOM 620 N N . GLN A 1 83 ? -6.723 33.562 12.906 1 98.56 83 GLN A N 1
ATOM 621 C CA . GLN A 1 83 ? -6.219 34.875 12.555 1 98.56 83 GLN A CA 1
ATOM 622 C C . GLN A 1 83 ? -6.609 35.25 11.125 1 98.56 83 GLN A C 1
ATOM 624 O O . GLN A 1 83 ? -6.918 36.406 10.836 1 98.56 83 GLN A O 1
ATOM 629 N N . GLU A 1 84 ? -6.48 34.25 10.266 1 98.5 84 GLU A N 1
ATOM 630 C CA . GLU A 1 84 ? -6.918 34.312 8.875 1 98.5 84 GLU A CA 1
ATOM 631 C C . GLU A 1 84 ? -7.574 33 8.461 1 98.5 84 GLU A C 1
ATOM 633 O O . GLU A 1 84 ? -7.285 31.938 9.023 1 98.5 84 GLU A O 1
ATOM 638 N N . ALA A 1 85 ? -8.5 33.094 7.543 1 98.69 85 ALA A N 1
ATOM 639 C CA . ALA A 1 85 ? -9.102 31.906 6.969 1 98.69 85 ALA A CA 1
ATOM 640 C C . ALA A 1 85 ? -9.445 32.125 5.496 1 98.69 85 ALA A C 1
ATOM 642 O O . ALA A 1 85 ? -10.25 32.969 5.156 1 98.69 85 ALA A O 1
ATOM 643 N N . HIS A 1 86 ? -8.75 31.375 4.711 1 98.62 86 HIS A N 1
ATOM 644 C CA . HIS A 1 86 ? -8.945 31.406 3.264 1 98.62 86 HIS A CA 1
ATOM 645 C C . HIS A 1 86 ? -9.398 30.047 2.73 1 98.62 86 HIS A C 1
ATOM 647 O O . HIS A 1 86 ? -9.297 29.047 3.43 1 98.62 86 HIS A O 1
ATOM 653 N N . TYR A 1 87 ? -9.992 30.062 1.549 1 98.44 87 TYR A N 1
ATOM 654 C CA . TYR A 1 87 ? -10.375 28.797 0.926 1 98.44 87 TYR A CA 1
ATOM 655 C C . TYR A 1 87 ? -10.016 28.797 -0.555 1 98.44 87 TYR A C 1
ATOM 657 O O . TYR A 1 87 ? -9.75 29.844 -1.142 1 98.44 87 TYR A O 1
ATOM 665 N N . PHE A 1 88 ? -9.867 27.641 -1.128 1 98.19 88 PHE A N 1
ATOM 666 C CA . PHE A 1 88 ? -9.602 27.391 -2.539 1 98.19 88 PHE A CA 1
ATOM 667 C C . PHE A 1 88 ? -10.516 26.297 -3.076 1 98.19 88 PHE A C 1
ATOM 669 O O . PHE A 1 88 ? -10.508 25.172 -2.576 1 98.19 88 PHE A O 1
ATOM 676 N N . VAL A 1 89 ? -11.328 26.672 -4.043 1 97.94 89 VAL A N 1
ATOM 677 C CA . VAL A 1 89 ? -12.281 25.719 -4.617 1 97.94 89 VAL A CA 1
ATOM 678 C C . VAL A 1 89 ? -11.625 24.953 -5.762 1 97.94 89 VAL A C 1
ATOM 680 O O . VAL A 1 89 ? -11.281 25.531 -6.793 1 97.94 89 VAL A O 1
ATOM 683 N N . ALA A 1 90 ? -11.492 23.641 -5.547 1 95.88 90 ALA A N 1
ATOM 684 C CA . ALA A 1 90 ? -10.922 22.828 -6.617 1 95.88 90 ALA A CA 1
ATOM 685 C C . ALA A 1 90 ? -11.172 21.344 -6.375 1 95.88 90 ALA A C 1
ATOM 687 O O . ALA A 1 90 ? -11.227 20.891 -5.227 1 95.88 90 ALA A O 1
ATOM 688 N N . SER A 1 91 ? -11.359 20.719 -7.508 1 94.44 91 SER A N 1
ATOM 689 C CA . SER A 1 91 ? -11.195 19.281 -7.473 1 94.44 91 SER A CA 1
ATOM 690 C C . SER A 1 91 ? -9.719 18.891 -7.477 1 94.44 91 SER A C 1
ATOM 692 O O . SER A 1 91 ? -8.961 19.328 -8.352 1 94.44 91 SER A O 1
ATOM 694 N N . LEU A 1 92 ? -9.336 18.188 -6.516 1 94.44 92 LEU A N 1
ATOM 695 C CA . LEU A 1 92 ? -7.938 17.781 -6.445 1 94.44 92 LEU A CA 1
ATOM 696 C C .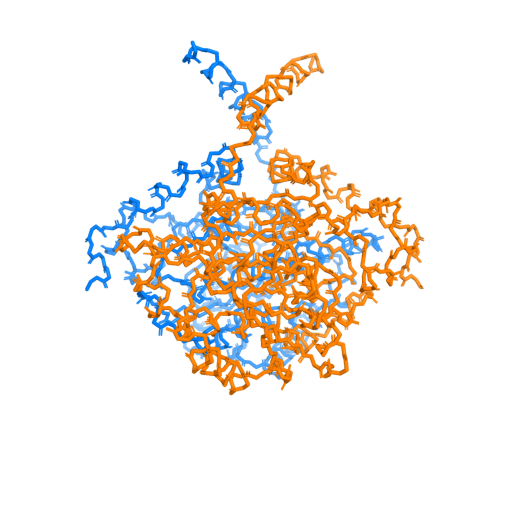 LEU A 1 92 ? -7.727 16.453 -7.16 1 94.44 92 LEU A C 1
ATOM 698 O O . LEU A 1 92 ? -7.07 15.547 -6.629 1 94.44 92 LEU A O 1
ATOM 702 N N . SER A 1 93 ? -8.32 16.328 -8.297 1 92 93 SER A N 1
ATOM 703 C CA . SER A 1 93 ? -8.18 15.156 -9.156 1 92 93 SER A CA 1
ATOM 704 C C . SER A 1 93 ? -7.207 15.414 -10.297 1 92 93 SER A C 1
ATOM 706 O O . SER A 1 93 ? -7.199 14.688 -11.289 1 92 93 SER A O 1
ATOM 708 N N . SER A 1 94 ? -6.445 16.516 -10.172 1 92.94 94 SER A N 1
ATOM 709 C CA . SER A 1 94 ? -5.445 16.828 -11.188 1 92.94 94 SER A CA 1
ATOM 710 C C . SER A 1 94 ? -4.215 17.484 -10.57 1 92.94 94 SER A C 1
ATOM 712 O O . SER A 1 94 ? -4.316 18.172 -9.547 1 92.94 94 SER A O 1
ATOM 714 N N . TYR A 1 95 ? -3.088 17.312 -11.273 1 93.5 95 TYR A N 1
ATOM 715 C CA . TYR A 1 95 ? -1.844 17.922 -10.82 1 93.5 95 TYR A CA 1
ATOM 716 C C . TYR A 1 95 ? -1.931 19.438 -10.883 1 93.5 95 TYR A C 1
ATOM 718 O O . TYR A 1 95 ? -1.402 20.141 -10.008 1 93.5 95 TYR A O 1
ATOM 726 N N . ILE A 1 96 ? -2.564 19.922 -11.867 1 95.56 96 ILE A N 1
ATOM 727 C CA . ILE A 1 96 ? -2.658 21.359 -12.086 1 95.56 96 ILE A CA 1
ATOM 728 C C . ILE A 1 96 ? -3.391 22.016 -10.914 1 95.56 96 ILE A C 1
ATOM 730 O O . ILE A 1 96 ? -2.92 23.016 -10.352 1 95.56 96 ILE A O 1
ATOM 734 N N . ASN A 1 97 ? -4.555 21.484 -10.562 1 96.62 97 ASN A N 1
ATOM 735 C CA . ASN A 1 97 ? -5.316 22.031 -9.445 1 96.62 97 ASN A CA 1
ATOM 736 C C . ASN A 1 97 ? -4.543 21.922 -8.141 1 96.62 97 ASN A C 1
ATOM 738 O O . ASN A 1 97 ? -4.633 22.812 -7.289 1 96.62 97 ASN A O 1
ATOM 742 N N . ALA A 1 98 ? -3.799 20.875 -7.977 1 95.69 98 ALA A N 1
ATOM 743 C CA . ALA A 1 98 ? -2.977 20.703 -6.781 1 95.69 98 ALA A CA 1
ATOM 744 C C . ALA A 1 98 ? -1.892 21.766 -6.699 1 95.69 98 ALA A C 1
ATOM 746 O O . ALA A 1 98 ? -1.668 22.359 -5.637 1 95.69 98 ALA A O 1
ATOM 747 N N . SER A 1 99 ? -1.261 22 -7.832 1 96.62 99 SER A N 1
ATOM 748 C CA . SER A 1 99 ? -0.237 23.047 -7.883 1 96.62 99 SER A CA 1
ATOM 749 C C . SER A 1 99 ? -0.829 24.422 -7.594 1 96.62 99 SER A C 1
ATOM 751 O O . SER A 1 99 ? -0.238 25.219 -6.859 1 96.62 99 SER A O 1
ATOM 753 N N . LEU A 1 100 ? -1.94 24.688 -8.141 1 98 100 LEU A N 1
ATOM 754 C CA . LEU A 1 100 ? -2.605 25.969 -7.953 1 98 100 LEU A CA 1
ATOM 755 C C . LEU A 1 100 ? -2.99 26.188 -6.488 1 98 100 LEU A C 1
ATOM 757 O O . LEU A 1 100 ? -2.947 27.297 -5.984 1 98 100 LEU A O 1
ATOM 761 N N . LEU A 1 101 ? -3.385 25.109 -5.848 1 98.19 101 LEU A N 1
ATOM 762 C CA . LEU A 1 101 ? -3.721 25.188 -4.43 1 98.19 101 LEU A CA 1
ATOM 763 C C . LEU A 1 101 ? -2.523 25.672 -3.611 1 98.19 101 LEU A C 1
ATOM 765 O O . LEU A 1 101 ? -2.65 26.578 -2.791 1 98.19 101 LEU A O 1
ATOM 769 N N . ILE A 1 102 ? -1.365 25.031 -3.832 1 98.12 102 ILE A N 1
ATOM 770 C CA . ILE A 1 102 ? -0.164 25.391 -3.082 1 98.12 102 ILE A CA 1
ATOM 771 C C . ILE A 1 102 ? 0.243 26.828 -3.4 1 98.12 102 ILE A C 1
ATOM 773 O O . ILE A 1 102 ? 0.598 27.594 -2.502 1 98.12 102 ILE A O 1
ATOM 777 N N . GLN A 1 103 ? 0.125 27.188 -4.656 1 98.25 103 GLN A N 1
ATOM 778 C CA . GLN A 1 103 ? 0.452 28.547 -5.059 1 98.25 103 GLN A CA 1
ATOM 779 C C . GLN A 1 103 ? -0.46 29.562 -4.371 1 98.25 103 GLN A C 1
ATOM 781 O O . GLN A 1 103 ? 0.008 30.594 -3.869 1 98.25 103 GLN A O 1
ATOM 786 N N . ASP A 1 104 ? -1.714 29.312 -4.379 1 98.62 104 ASP A N 1
ATOM 787 C CA . ASP A 1 104 ? -2.689 30.203 -3.748 1 98.62 104 ASP A CA 1
ATOM 788 C C . ASP A 1 104 ? -2.434 30.312 -2.248 1 98.62 104 ASP A C 1
ATOM 790 O O . ASP A 1 104 ? -2.508 31.406 -1.687 1 98.62 104 ASP A O 1
ATOM 794 N N . ALA A 1 105 ? -2.158 29.188 -1.618 1 98.56 105 ALA A N 1
ATOM 795 C CA . ALA A 1 105 ? -1.856 29.188 -0.189 1 98.56 105 ALA A CA 1
ATOM 796 C C . ALA A 1 105 ? -0.616 30.031 0.108 1 98.56 105 ALA A C 1
ATOM 798 O O . ALA A 1 105 ? -0.596 30.797 1.069 1 98.56 105 ALA A O 1
ATOM 799 N N . MET A 1 106 ? 0.384 29.891 -0.702 1 98.38 106 MET A N 1
ATOM 800 C CA . MET A 1 106 ? 1.621 30.641 -0.537 1 98.38 106 MET A CA 1
ATOM 801 C C . MET A 1 106 ? 1.366 32.125 -0.683 1 98.38 106 MET A C 1
ATOM 803 O O . MET A 1 106 ? 1.916 32.938 0.071 1 98.38 106 MET A O 1
ATOM 807 N N . GLN A 1 107 ? 0.573 32.469 -1.628 1 98.25 107 GLN A N 1
ATOM 808 C CA . GLN A 1 107 ? 0.269 33.875 -1.887 1 98.25 107 GLN A CA 1
ATOM 809 C C . GLN A 1 107 ? -0.521 34.5 -0.734 1 98.25 107 GLN A C 1
ATOM 811 O O . GLN A 1 107 ? -0.242 35.625 -0.314 1 98.25 107 GLN A O 1
ATOM 816 N N . LYS A 1 108 ? -1.426 33.812 -0.212 1 98.5 108 LYS A N 1
ATOM 817 C CA . LYS A 1 108 ? -2.357 34.375 0.769 1 98.5 108 LYS A CA 1
ATOM 818 C C . LYS A 1 108 ? -1.79 34.281 2.182 1 98.5 108 LYS A C 1
ATOM 820 O O . LYS A 1 108 ? -2.012 35.156 3.01 1 98.5 108 LYS A O 1
ATOM 825 N N . LEU A 1 109 ? -1.089 33.125 2.467 1 98.38 109 LEU A N 1
ATOM 826 C CA . LEU A 1 109 ? -0.601 32.906 3.82 1 98.38 109 LEU A CA 1
ATOM 827 C C . LEU A 1 109 ? 0.844 33.375 3.965 1 98.38 109 LEU A C 1
ATOM 829 O O . LEU A 1 109 ? 1.335 33.562 5.082 1 98.38 109 LEU A O 1
ATOM 833 N N . GLY A 1 110 ? 1.602 33.5 2.906 1 97.62 110 GLY A N 1
ATOM 834 C CA . GLY A 1 110 ? 3.008 33.844 2.934 1 97.62 110 GLY A CA 1
ATOM 835 C C . GLY A 1 110 ? 3.926 32.688 3.252 1 97.62 110 GLY A C 1
ATOM 836 O O . GLY A 1 110 ? 5.094 32.906 3.598 1 97.62 110 GLY A O 1
ATOM 837 N N . GLY A 1 111 ? 3.387 31.547 3.279 1 98.06 111 GLY A N 1
ATOM 838 C CA . GLY A 1 111 ? 4.109 30.312 3.58 1 98.06 111 GLY A CA 1
ATOM 839 C C . GLY A 1 111 ? 3.219 29.219 4.137 1 98.06 111 GLY A C 1
ATOM 840 O O . GLY A 1 111 ? 2.029 29.438 4.379 1 98.06 111 GLY A O 1
ATOM 841 N N . ILE A 1 112 ? 3.826 28.031 4.273 1 98.69 112 ILE A N 1
ATOM 842 C CA . ILE A 1 112 ? 3.1 26.891 4.82 1 98.69 112 ILE A CA 1
ATOM 843 C C . ILE A 1 112 ? 3.916 26.25 5.938 1 98.69 112 ILE A C 1
ATOM 845 O O . ILE A 1 112 ? 5.09 25.922 5.746 1 98.69 112 ILE A O 1
ATOM 849 N N . ASP A 1 113 ? 3.311 26.078 7.074 1 98.81 113 ASP A N 1
ATOM 850 C CA . ASP A 1 113 ? 3.951 25.422 8.211 1 98.81 113 ASP A CA 1
ATOM 851 C C . ASP A 1 113 ? 3.426 24 8.391 1 98.81 113 ASP A C 1
ATOM 853 O O . ASP A 1 113 ? 4.145 23.141 8.883 1 98.81 113 ASP A O 1
ATOM 857 N N . VAL A 1 114 ? 2.182 23.797 8.078 1 98.88 114 VAL A N 1
ATOM 858 C CA . VAL A 1 114 ? 1.53 22.5 8.234 1 98.88 114 VAL A CA 1
ATOM 859 C C . VAL A 1 114 ? 0.683 22.203 7 1 98.88 114 VAL A C 1
ATOM 861 O O . VAL A 1 114 ? -0.156 23.016 6.602 1 98.88 114 VAL A O 1
ATOM 864 N N . LEU A 1 115 ? 0.951 21.125 6.379 1 98.75 115 LEU A N 1
ATOM 865 C CA . LEU A 1 115 ? 0.177 20.625 5.25 1 98.75 115 LEU A CA 1
ATOM 866 C C . LEU A 1 115 ? -0.574 19.344 5.629 1 98.75 115 LEU A C 1
ATOM 868 O O . LEU A 1 115 ? 0.044 18.312 5.91 1 98.75 115 LEU A O 1
ATOM 872 N N . ILE A 1 116 ? -1.893 19.438 5.68 1 98.69 116 ILE A N 1
ATOM 873 C CA . ILE A 1 116 ? -2.723 18.297 6.047 1 98.69 116 ILE A CA 1
ATOM 874 C C . ILE A 1 116 ? -3.457 17.781 4.812 1 98.69 116 ILE A C 1
ATOM 876 O O . ILE A 1 116 ? -4.332 18.453 4.273 1 98.69 116 ILE A O 1
ATOM 880 N N . LEU A 1 117 ? -3.094 16.625 4.438 1 97.94 117 LEU A N 1
ATOM 881 C CA . LEU A 1 117 ? -3.656 15.961 3.266 1 97.94 117 LEU A CA 1
ATOM 882 C C . LEU A 1 117 ? -4.781 15.008 3.666 1 97.94 117 LEU A C 1
ATOM 884 O O . LEU A 1 117 ? -4.531 13.922 4.188 1 97.94 117 LEU A O 1
ATOM 888 N N . ASN A 1 118 ? -6.016 15.453 3.367 1 95.56 118 ASN A N 1
ATOM 889 C CA . ASN A 1 118 ? -7.168 14.734 3.904 1 95.56 118 ASN A CA 1
ATOM 890 C C . ASN A 1 118 ? -8.266 14.578 2.855 1 95.56 118 ASN A C 1
ATOM 892 O O . ASN A 1 118 ? -9.406 14.25 3.191 1 95.56 118 ASN A O 1
ATOM 896 N N . HIS A 1 119 ? -7.977 14.844 1.62 1 92.56 119 HIS A N 1
ATOM 897 C CA . HIS A 1 119 ? -8.992 14.727 0.58 1 92.56 119 HIS A CA 1
ATOM 898 C C . HIS A 1 119 ? -9.031 13.312 0.011 1 92.56 119 HIS A C 1
ATOM 900 O O . HIS A 1 119 ? -8.008 12.773 -0.4 1 92.56 119 HIS A O 1
ATOM 906 N N . PHE A 1 120 ? -10.188 12.68 0.067 1 86.38 120 PHE A N 1
ATOM 907 C CA . PHE A 1 120 ? -10.336 11.336 -0.489 1 86.38 120 PHE A CA 1
ATOM 908 C C . PHE A 1 120 ? -11.688 11.188 -1.184 1 86.38 120 PHE A C 1
ATOM 910 O O . PHE A 1 120 ? -12.656 11.852 -0.812 1 86.38 120 PHE A O 1
ATOM 917 N N . THR A 1 121 ? -11.664 10.461 -2.115 1 78.38 121 THR A N 1
ATOM 918 C CA . THR A 1 121 ? -12.898 10.016 -2.756 1 78.38 121 THR A CA 1
ATOM 919 C C . THR A 1 121 ? -13.023 8.5 -2.676 1 78.38 121 THR A C 1
ATOM 921 O O . THR A 1 121 ? -12.023 7.781 -2.691 1 78.38 121 THR A O 1
ATOM 924 N N . SER A 1 122 ? -14.203 7.949 -2.182 1 68.56 122 SER A N 1
ATOM 925 C CA . SER A 1 122 ? -14.414 6.508 -2.094 1 68.56 122 SER A CA 1
ATOM 926 C C . SER A 1 122 ? -15.594 6.07 -2.955 1 68.56 122 SER A C 1
ATOM 928 O O . SER A 1 122 ? -16.719 5.93 -2.457 1 68.56 122 SER A O 1
ATOM 930 N N . PRO A 1 123 ? -15.43 5.988 -4.211 1 58.34 123 PRO A N 1
ATOM 931 C CA . PRO A 1 123 ? -16.641 5.754 -5.012 1 58.34 123 PRO A CA 1
ATOM 932 C C . PRO A 1 123 ? -17.141 4.312 -4.922 1 58.34 123 PRO A C 1
ATOM 934 O O . PRO A 1 123 ? -18.266 4.023 -5.301 1 58.34 123 PRO A O 1
ATOM 937 N N . TYR A 1 124 ? -16.359 3.402 -4.25 1 61.78 124 TYR A N 1
ATOM 938 C CA . TYR A 1 124 ? -16.828 2.062 -4.578 1 61.78 124 TYR A CA 1
ATOM 939 C C . TYR A 1 124 ? -16.969 1.212 -3.322 1 61.78 124 TYR A C 1
ATOM 941 O O . TYR A 1 124 ? -16.062 1.152 -2.492 1 61.78 124 TYR A O 1
ATOM 949 N N . VAL A 1 125 ? -18.188 0.896 -3.131 1 64.06 125 VAL A N 1
ATOM 950 C CA . VAL A 1 125 ? -18.469 -0.107 -2.109 1 64.06 125 VAL A CA 1
ATOM 951 C C . VAL A 1 125 ? -19.156 -1.318 -2.748 1 64.06 125 VAL A C 1
ATOM 953 O O . VAL A 1 125 ? -20.172 -1.182 -3.422 1 64.06 125 VAL A O 1
ATOM 956 N N . GLY A 1 126 ? -18.422 -2.449 -2.848 1 66.56 126 GLY A N 1
ATOM 957 C CA . GLY A 1 126 ? -18.938 -3.703 -3.381 1 66.56 126 GLY A CA 1
ATOM 958 C C . GLY A 1 126 ? -17.844 -4.691 -3.732 1 66.56 126 GLY A C 1
ATOM 959 O O . GLY A 1 126 ? -16.656 -4.398 -3.559 1 66.56 126 GLY A O 1
ATOM 960 N N . PHE A 1 127 ? -18.375 -5.828 -4.074 1 64.81 127 PHE A N 1
ATOM 961 C CA . PHE A 1 127 ? -17.422 -6.855 -4.488 1 64.81 127 PHE A CA 1
ATOM 962 C C . PHE A 1 127 ? -16.609 -6.395 -5.691 1 64.81 127 PHE A C 1
ATOM 964 O O . PHE A 1 127 ? -17.156 -5.773 -6.609 1 64.81 127 PHE A O 1
ATOM 971 N N . TYR A 1 128 ? -15.422 -6.648 -5.461 1 62.84 128 TYR A N 1
ATOM 972 C CA . TYR A 1 128 ? -14.523 -6.25 -6.539 1 62.84 128 TYR A CA 1
ATOM 973 C C . TYR A 1 128 ? -14.93 -6.898 -7.859 1 62.84 128 TYR A C 1
ATOM 975 O O . TYR A 1 128 ? -15.055 -8.125 -7.945 1 62.84 128 TYR A O 1
ATOM 983 N N . ARG A 1 129 ? -15.539 -5.965 -8.633 1 63.78 129 ARG A N 1
ATOM 984 C CA . ARG A 1 129 ? -16 -6.461 -9.922 1 63.78 129 ARG A CA 1
ATOM 985 C C . ARG A 1 129 ? -14.906 -6.363 -10.977 1 63.78 129 ARG A C 1
ATOM 987 O O . ARG A 1 129 ? -15.18 -6.09 -12.141 1 63.78 129 ARG A O 1
ATOM 994 N N . HIS A 1 130 ? -13.711 -6.465 -10.547 1 60.72 130 HIS A N 1
ATOM 995 C CA . HIS A 1 130 ? -12.57 -6.812 -11.391 1 60.72 130 HIS A CA 1
ATOM 996 C C . HIS A 1 130 ? -12.219 -5.664 -12.336 1 60.72 130 HIS A C 1
ATOM 998 O O . HIS A 1 130 ? -11.789 -5.898 -13.469 1 60.72 130 HIS A O 1
ATOM 1004 N N . GLU A 1 131 ? -12.547 -4.43 -11.867 1 74.88 131 GLU A N 1
ATOM 1005 C CA . GLU A 1 131 ? -12.219 -3.367 -12.812 1 74.88 131 GLU A CA 1
ATOM 1006 C C . GLU A 1 131 ? -11.039 -2.529 -12.312 1 74.88 131 GLU A C 1
ATOM 1008 O O . GLU A 1 131 ? -11.234 -1.532 -11.617 1 74.88 131 GLU A O 1
ATOM 1013 N N . ALA A 1 132 ? -9.859 -2.922 -12.82 1 83.75 132 ALA A N 1
ATOM 1014 C CA . ALA A 1 132 ? -8.633 -2.18 -12.516 1 83.75 132 ALA A CA 1
ATOM 1015 C C . ALA A 1 132 ? -8.812 -0.692 -12.805 1 83.75 132 ALA A C 1
ATOM 1017 O O . ALA A 1 132 ? -8.156 0.149 -12.18 1 83.75 132 ALA A O 1
ATOM 1018 N N . LYS A 1 133 ? -9.758 -0.433 -13.617 1 82.94 133 LYS A N 1
ATOM 1019 C CA . LYS A 1 133 ? -10.031 0.95 -14 1 82.94 133 LYS A CA 1
ATOM 1020 C C . LYS A 1 133 ? -10.547 1.756 -12.805 1 82.94 133 LYS A C 1
ATOM 1022 O O . LYS A 1 133 ? -10.281 2.955 -12.703 1 82.94 133 LYS A O 1
ATOM 1027 N N . ASP A 1 134 ? -11.211 1.106 -11.938 1 83.56 134 ASP A N 1
ATOM 1028 C CA . ASP A 1 134 ? -11.711 1.777 -10.742 1 83.56 134 ASP A CA 1
ATOM 1029 C C . ASP A 1 134 ? -10.555 2.225 -9.836 1 83.56 134 ASP A C 1
ATOM 1031 O O . ASP A 1 134 ? -10.617 3.301 -9.242 1 83.56 134 ASP A O 1
ATOM 1035 N N . ILE A 1 135 ? -9.586 1.393 -9.75 1 88 135 ILE A N 1
ATOM 1036 C CA . ILE A 1 135 ? -8.398 1.732 -8.969 1 88 135 ILE A CA 1
ATOM 1037 C C . ILE A 1 135 ? -7.684 2.924 -9.609 1 88 135 ILE A C 1
ATOM 1039 O O . ILE A 1 135 ? -7.293 3.863 -8.906 1 88 135 ILE A O 1
ATOM 1043 N N . GLU A 1 136 ? -7.605 2.822 -10.875 1 86.12 136 GLU A N 1
ATOM 1044 C CA . GLU A 1 136 ? -6.922 3.877 -11.625 1 86.12 136 GLU A CA 1
ATOM 1045 C C . GLU A 1 136 ? -7.602 5.227 -11.414 1 86.12 136 GLU A C 1
ATOM 1047 O O . GLU A 1 136 ? -6.926 6.238 -11.203 1 86.12 136 GLU A O 1
ATOM 1052 N N . GLN A 1 137 ? -8.828 5.262 -11.445 1 83.56 137 GLN A N 1
ATOM 1053 C CA . GLN A 1 137 ? -9.602 6.492 -11.289 1 83.56 137 GLN A CA 1
ATOM 1054 C C . GLN A 1 137 ? -9.406 7.086 -9.898 1 83.56 137 GLN A C 1
ATOM 1056 O O . GLN A 1 137 ? -9.32 8.305 -9.742 1 83.56 137 GLN A O 1
ATOM 1061 N N . LEU A 1 138 ? -9.336 6.281 -8.945 1 89.44 138 LEU A N 1
ATOM 1062 C CA . LEU A 1 138 ? -9.203 6.73 -7.562 1 89.44 138 LEU A CA 1
ATOM 1063 C C . LEU A 1 138 ? -7.766 7.121 -7.254 1 89.44 138 LEU A C 1
ATOM 1065 O O . LEU A 1 138 ? -7.512 7.914 -6.344 1 89.44 138 LEU A O 1
ATOM 1069 N N . PHE A 1 139 ? -6.879 6.57 -8 1 91.31 139 PHE A N 1
ATOM 1070 C CA . PHE A 1 139 ? -5.457 6.691 -7.691 1 91.31 139 PHE A CA 1
ATOM 1071 C C . PHE A 1 139 ? -5 8.141 -7.82 1 91.31 139 PHE A C 1
ATOM 1073 O O . PHE A 1 139 ? -4.188 8.609 -7.023 1 91.31 139 PHE A O 1
ATOM 1080 N N . MET A 1 140 ? -5.48 8.844 -8.797 1 91.19 140 MET A N 1
ATOM 1081 C CA . MET A 1 140 ? -5.102 10.234 -9.008 1 91.19 140 MET A CA 1
ATOM 1082 C C . MET A 1 140 ? -5.469 11.086 -7.797 1 91.19 140 MET A C 1
ATOM 1084 O O . MET A 1 140 ? -4.602 11.734 -7.203 1 91.19 140 MET A O 1
ATOM 1088 N N . THR A 1 141 ? -6.652 11.008 -7.379 1 92.81 141 THR A N 1
ATOM 1089 C CA . THR A 1 141 ? -7.164 11.844 -6.297 1 92.81 141 THR A CA 1
ATOM 1090 C C . THR A 1 141 ? -6.652 11.352 -4.949 1 92.81 141 THR A C 1
ATOM 1092 O O . THR A 1 141 ? -6.262 12.148 -4.094 1 92.81 141 THR A O 1
ATOM 1095 N N . ASN A 1 142 ? -6.582 10.016 -4.793 1 92.94 142 ASN A N 1
ATOM 1096 C CA . ASN A 1 142 ? -6.348 9.453 -3.469 1 92.94 142 ASN A CA 1
ATOM 1097 C C . ASN A 1 142 ? -4.859 9.281 -3.186 1 92.94 142 ASN A C 1
ATOM 1099 O O . ASN A 1 142 ? -4.465 9.047 -2.041 1 92.94 142 ASN A O 1
ATOM 1103 N N . MET A 1 143 ? -4.09 9.414 -4.203 1 92.5 143 MET A N 1
ATOM 1104 C CA . MET A 1 143 ? -2.68 9.125 -3.951 1 92.5 143 MET A CA 1
ATOM 1105 C C . MET A 1 143 ? -1.784 10.117 -4.684 1 92.5 143 MET A C 1
ATOM 1107 O O . MET A 1 143 ? -0.992 10.828 -4.055 1 92.5 143 MET A O 1
ATOM 1111 N N . LEU A 1 144 ? -1.911 10.25 -5.969 1 93.81 144 LEU A N 1
ATOM 1112 C CA . LEU A 1 144 ? -0.962 11.008 -6.777 1 93.81 144 LEU A CA 1
ATOM 1113 C C . LEU A 1 144 ? -0.988 12.484 -6.398 1 93.81 144 LEU A C 1
ATOM 1115 O O . LEU A 1 144 ? 0.062 13.125 -6.301 1 93.81 144 LEU A O 1
ATOM 1119 N N . THR A 1 145 ? -2.141 13.016 -6.242 1 94.94 145 THR A N 1
ATOM 1120 C CA . THR A 1 145 ? -2.207 14.438 -5.918 1 94.94 145 THR A CA 1
ATOM 1121 C C . THR A 1 145 ? -1.697 14.695 -4.504 1 94.94 145 THR A C 1
ATOM 1123 O O . THR A 1 145 ? -1.147 15.766 -4.219 1 94.94 145 THR A O 1
ATOM 1126 N N . HIS A 1 146 ? -1.854 13.75 -3.566 1 96.12 146 HIS A N 1
ATOM 1127 C CA . HIS A 1 146 ? -1.246 13.883 -2.248 1 96.12 146 HIS A CA 1
ATOM 1128 C C . HIS A 1 146 ? 0.272 13.984 -2.348 1 96.12 146 HIS A C 1
ATOM 1130 O O . HIS A 1 146 ? 0.882 14.852 -1.711 1 96.12 146 HIS A O 1
ATOM 1136 N N . ALA A 1 147 ? 0.822 13.109 -3.133 1 94 147 ALA A N 1
ATOM 1137 C CA . ALA A 1 147 ? 2.266 13.117 -3.359 1 94 147 ALA A CA 1
ATOM 1138 C C . ALA A 1 147 ? 2.709 14.43 -3.996 1 94 147 ALA A C 1
ATOM 1140 O O . ALA A 1 147 ? 3.717 15.016 -3.592 1 94 147 ALA A O 1
ATOM 1141 N N . HIS A 1 148 ? 1.987 14.852 -4.961 1 94.56 148 HIS A N 1
ATOM 1142 C CA . HIS A 1 148 ? 2.311 16.078 -5.676 1 94.56 148 HIS A CA 1
ATOM 1143 C C . HIS A 1 148 ? 2.225 17.297 -4.754 1 94.56 148 HIS A C 1
ATOM 1145 O O . HIS A 1 148 ? 3.078 18.188 -4.809 1 94.56 148 HIS A O 1
ATOM 1151 N N . LEU A 1 149 ? 1.224 17.344 -3.953 1 96.75 149 LEU A N 1
ATOM 1152 C CA . LEU A 1 149 ? 1.054 18.453 -3.01 1 96.75 149 LEU A CA 1
ATOM 1153 C C . LEU A 1 149 ? 2.23 18.531 -2.043 1 96.75 149 LEU A C 1
ATOM 1155 O O . LEU A 1 149 ? 2.746 19.609 -1.766 1 96.75 149 LEU A O 1
ATOM 1159 N N . ALA A 1 150 ? 2.604 17.359 -1.509 1 95.19 150 ALA A N 1
ATOM 1160 C CA . ALA A 1 150 ? 3.762 17.312 -0.621 1 95.19 150 ALA A CA 1
ATOM 1161 C C . ALA A 1 150 ? 5.012 17.844 -1.315 1 95.19 150 ALA A C 1
ATOM 1163 O O . ALA A 1 150 ? 5.766 18.625 -0.73 1 95.19 150 ALA A O 1
ATOM 1164 N N . SER A 1 151 ? 5.16 17.484 -2.549 1 92.69 151 SER A N 1
ATOM 1165 C CA . SER A 1 151 ? 6.312 17.922 -3.328 1 92.69 151 SER A CA 1
ATOM 1166 C C . SER A 1 151 ? 6.254 19.422 -3.586 1 92.69 151 SER A C 1
ATOM 1168 O O . SER A 1 151 ? 7.254 20.125 -3.426 1 92.69 151 SER A O 1
ATOM 1170 N N . ALA A 1 152 ? 5.141 19.875 -4.027 1 94.56 152 ALA A N 1
ATOM 1171 C CA . ALA A 1 152 ? 4.957 21.281 -4.375 1 94.56 152 ALA A CA 1
ATOM 1172 C C . ALA A 1 152 ? 5.168 22.172 -3.158 1 94.56 152 ALA A C 1
ATOM 1174 O O . ALA A 1 152 ? 5.617 23.312 -3.289 1 94.56 152 ALA A O 1
ATOM 1175 N N . ALA A 1 153 ? 4.895 21.656 -1.968 1 96.56 153 ALA A N 1
ATOM 1176 C CA . ALA A 1 153 ? 4.984 22.453 -0.747 1 96.56 153 ALA A CA 1
ATOM 1177 C C . ALA A 1 153 ? 6.332 22.25 -0.059 1 96.56 153 ALA A C 1
ATOM 1179 O O . ALA A 1 153 ? 6.625 22.906 0.947 1 96.56 153 ALA A O 1
ATOM 1180 N N . MET A 1 154 ? 7.172 21.391 -0.562 1 94.94 154 MET A N 1
ATOM 1181 C CA . MET A 1 154 ? 8.336 20.906 0.174 1 94.94 154 MET A CA 1
ATOM 1182 C C . MET A 1 154 ? 9.281 22.047 0.508 1 94.94 154 MET A C 1
ATOM 1184 O O . MET A 1 154 ? 9.789 22.141 1.63 1 94.94 154 MET A O 1
ATOM 1188 N N . GLU A 1 155 ? 9.523 22.922 -0.406 1 94.94 155 GLU A N 1
ATOM 1189 C CA . GLU A 1 155 ? 10.484 24 -0.178 1 94.94 155 GLU A CA 1
ATOM 1190 C C . GLU A 1 155 ? 10.039 24.891 0.973 1 94.94 155 GLU A C 1
ATOM 1192 O O . GLU A 1 155 ? 10.836 25.203 1.858 1 94.94 155 GLU A O 1
ATOM 1197 N N . THR A 1 156 ? 8.828 25.328 0.966 1 97.31 156 THR A N 1
ATOM 1198 C CA . THR A 1 156 ? 8.336 26.188 2.039 1 97.31 156 THR A CA 1
ATOM 1199 C C . THR A 1 156 ? 8.289 25.422 3.359 1 97.31 156 THR A C 1
ATOM 1201 O O . THR A 1 156 ? 8.531 26 4.422 1 97.31 156 THR A O 1
ATOM 1204 N N . LEU A 1 157 ? 7.984 24.141 3.324 1 97.44 157 LEU A N 1
ATOM 1205 C CA . LEU A 1 157 ? 7.973 23.312 4.531 1 97.44 157 LEU A CA 1
ATOM 1206 C C . LEU A 1 157 ? 9.375 23.188 5.109 1 97.44 157 LEU A C 1
ATOM 1208 O O . LEU A 1 157 ? 9.555 23.234 6.332 1 97.44 157 LEU A O 1
ATOM 1212 N N . LYS A 1 158 ? 10.305 23.031 4.223 1 95.94 158 LYS A N 1
ATOM 1213 C CA . LYS A 1 158 ? 11.688 22.969 4.672 1 95.94 158 LYS A CA 1
ATOM 1214 C C . LYS A 1 158 ? 12.109 24.266 5.352 1 95.94 158 LYS A C 1
ATOM 1216 O O . LYS A 1 158 ? 12.695 24.25 6.438 1 95.94 158 LYS A O 1
ATOM 1221 N N . GLU A 1 159 ? 11.812 25.328 4.711 1 96.62 159 GLU A N 1
ATOM 1222 C CA . GLU A 1 159 ? 12.18 26.641 5.227 1 96.62 159 GLU A CA 1
ATOM 1223 C C . GLU A 1 159 ? 11.562 26.891 6.602 1 96.62 159 GLU A C 1
ATOM 1225 O O . GLU A 1 159 ? 12.172 27.531 7.457 1 96.62 159 GLU A O 1
ATOM 1230 N N . ASN A 1 160 ? 10.43 26.359 6.816 1 97.69 160 ASN A N 1
ATOM 1231 C CA . ASN A 1 160 ? 9.664 26.656 8.023 1 97.69 160 ASN A CA 1
ATOM 1232 C C . ASN A 1 160 ? 9.734 25.5 9.023 1 97.69 160 ASN A C 1
ATOM 1234 O O . ASN A 1 160 ? 9.023 25.516 10.031 1 97.69 160 ASN A O 1
ATOM 1238 N N . LYS A 1 161 ? 10.523 24.531 8.727 1 97.31 161 LYS A N 1
ATOM 1239 C CA . LYS A 1 161 ? 10.57 23.344 9.57 1 97.31 161 LYS A CA 1
ATOM 1240 C C . LYS A 1 161 ? 9.172 22.781 9.812 1 97.31 161 LYS A C 1
ATOM 1242 O O . LYS A 1 161 ? 8.789 22.531 10.953 1 97.31 161 LYS A O 1
ATOM 1247 N N . GLY A 1 162 ? 8.531 22.594 8.688 1 98.12 162 GLY A N 1
ATOM 1248 C CA . GLY A 1 162 ? 7.102 22.344 8.703 1 98.12 162 GLY A CA 1
ATOM 1249 C C . GLY A 1 162 ? 6.758 20.891 8.938 1 98.12 162 GLY A C 1
ATOM 1250 O O . GLY A 1 162 ? 7.613 20.094 9.352 1 98.12 162 GLY A O 1
ATOM 1251 N N . ARG A 1 163 ? 5.414 20.625 8.828 1 98.25 163 ARG A N 1
ATOM 1252 C CA . ARG A 1 163 ? 4.82 19.312 9.086 1 98.25 163 ARG A CA 1
ATOM 1253 C C . ARG A 1 163 ? 3.871 18.906 7.961 1 98.25 163 ARG A C 1
ATOM 1255 O O . ARG A 1 163 ? 3.129 19.75 7.441 1 98.25 163 ARG A O 1
ATOM 1262 N N . ILE A 1 164 ? 4 17.672 7.609 1 98.25 164 ILE A N 1
ATOM 1263 C CA . ILE A 1 164 ? 3.039 17.062 6.699 1 98.25 164 ILE A CA 1
ATOM 1264 C C . ILE A 1 164 ? 2.238 15.992 7.434 1 98.25 164 ILE A C 1
ATOM 1266 O O . ILE A 1 164 ? 2.801 15.211 8.203 1 98.25 164 ILE A O 1
ATOM 1270 N N . ALA A 1 165 ? 0.978 16.016 7.273 1 98.25 165 ALA A N 1
ATOM 1271 C CA . ALA A 1 165 ? 0.137 14.93 7.762 1 98.25 165 ALA A CA 1
ATOM 1272 C C . ALA A 1 165 ? -0.712 14.352 6.637 1 98.25 165 ALA A C 1
ATOM 1274 O O . ALA A 1 165 ? -1.328 15.086 5.867 1 98.25 165 ALA A O 1
ATOM 1275 N N . ALA A 1 166 ? -0.678 13.07 6.512 1 96.81 166 ALA A N 1
ATOM 1276 C CA . ALA A 1 166 ? -1.51 12.359 5.543 1 96.81 166 ALA A CA 1
ATOM 1277 C C . ALA A 1 166 ? -2.5 11.43 6.246 1 96.81 166 ALA A C 1
ATOM 1279 O O . ALA A 1 166 ? -2.113 10.641 7.109 1 96.81 166 ALA A O 1
ATOM 1280 N N . THR A 1 167 ? -3.76 11.562 5.871 1 94.25 167 THR A N 1
ATOM 1281 C CA . THR A 1 167 ? -4.809 10.75 6.48 1 94.25 167 THR A CA 1
ATOM 1282 C C . THR A 1 167 ? -4.883 9.383 5.816 1 94.25 167 THR A C 1
ATOM 1284 O O . THR A 1 167 ? -5.129 9.281 4.613 1 94.25 167 THR A O 1
ATOM 1287 N N . SER A 1 168 ? -4.605 8.406 6.594 1 91.62 168 SER A N 1
ATOM 1288 C CA . SER A 1 168 ? -4.715 7.02 6.152 1 91.62 168 SER A CA 1
ATOM 1289 C C . SER A 1 168 ? -5.824 6.289 6.902 1 91.62 168 SER A C 1
ATOM 1291 O O . SER A 1 168 ? -6.758 6.918 7.406 1 91.62 168 SER A O 1
ATOM 1293 N N . SER A 1 169 ? -5.797 4.934 6.816 1 82.06 169 SER A N 1
ATOM 1294 C CA . SER A 1 169 ? -6.832 4.094 7.414 1 82.06 169 SER A CA 1
ATOM 1295 C C . SER A 1 169 ? -6.23 2.834 8.023 1 82.06 169 SER A C 1
ATOM 1297 O O . SER A 1 169 ? -5.133 2.416 7.652 1 82.06 169 SER A O 1
ATOM 1299 N N . ALA A 1 170 ? -6.984 2.342 8.961 1 75.38 170 ALA A N 1
ATOM 1300 C CA . ALA A 1 170 ? -6.594 1.061 9.547 1 75.38 170 ALA A CA 1
ATOM 1301 C C . ALA A 1 170 ? -6.609 -0.048 8.5 1 75.38 170 ALA A C 1
ATOM 1303 O O . ALA A 1 170 ? -5.855 -1.02 8.602 1 75.38 170 ALA A O 1
ATOM 1304 N N . VAL A 1 171 ? -7.379 0.104 7.543 1 71.69 171 VAL A N 1
ATOM 1305 C CA . VAL A 1 171 ? -7.535 -0.919 6.516 1 71.69 171 VAL A CA 1
ATOM 1306 C C . VAL A 1 171 ? -6.223 -1.091 5.75 1 71.69 171 VAL A C 1
ATOM 1308 O O . VAL A 1 171 ? -6.023 -2.096 5.066 1 71.69 171 VAL A O 1
ATOM 1311 N N . ALA A 1 172 ? -5.367 -0.152 5.828 1 75.5 172 ALA A N 1
ATOM 1312 C CA . ALA A 1 172 ? -4.082 -0.212 5.145 1 75.5 172 ALA A CA 1
ATOM 1313 C C . ALA A 1 172 ? -3.195 -1.305 5.734 1 75.5 172 ALA A C 1
ATOM 1315 O O . ALA A 1 172 ? -2.207 -1.712 5.121 1 75.5 172 ALA A O 1
ATOM 1316 N N . PHE A 1 173 ? -3.604 -1.773 6.891 1 72.12 173 PHE A N 1
ATOM 1317 C CA . PHE A 1 173 ? -2.75 -2.748 7.559 1 72.12 173 PHE A CA 1
ATOM 1318 C C . PHE A 1 173 ? -3.195 -4.168 7.234 1 72.12 173 PHE A C 1
ATOM 1320 O O . PHE A 1 173 ? -2.412 -5.113 7.355 1 72.12 173 PHE A O 1
ATOM 1327 N N . PHE A 1 174 ? -4.434 -4.32 6.855 1 70.5 174 PHE A N 1
ATOM 1328 C CA . PHE A 1 174 ? -4.895 -5.699 6.73 1 70.5 174 PHE A CA 1
ATOM 1329 C C . PHE A 1 174 ? -5.746 -5.875 5.48 1 70.5 174 PHE A C 1
ATOM 1331 O O . PHE A 1 174 ? -6.117 -6.996 5.129 1 70.5 174 PHE A O 1
ATOM 1338 N N . GLY A 1 175 ? -5.996 -4.898 4.797 1 72.75 175 GLY A N 1
ATOM 1339 C CA . GLY A 1 175 ? -6.895 -5.008 3.658 1 72.75 175 GLY A CA 1
ATOM 1340 C C . GLY A 1 175 ? -8.359 -4.988 4.051 1 72.75 175 GLY A C 1
ATOM 1341 O O . GLY A 1 175 ? -8.695 -5.199 5.219 1 72.75 175 GLY A O 1
ATOM 1342 N N . SER A 1 176 ? -9.242 -4.582 3.143 1 70.94 176 SER A N 1
ATOM 1343 C CA . SER A 1 176 ? -10.68 -4.535 3.396 1 70.94 176 SER A CA 1
ATOM 1344 C C . SER A 1 176 ? -11.469 -5.086 2.211 1 70.94 176 SER A C 1
ATOM 1346 O O . SER A 1 176 ? -11.312 -4.613 1.083 1 70.94 176 SER A O 1
ATOM 1348 N N . PRO A 1 177 ? -12.281 -6.027 2.631 1 71.69 177 PRO A N 1
ATOM 1349 C CA . PRO A 1 177 ? -13.18 -6.465 1.559 1 71.69 177 PRO A CA 1
ATOM 1350 C C . PRO A 1 177 ? -14.172 -5.387 1.146 1 71.69 177 PRO A C 1
ATOM 1352 O O . PRO A 1 177 ? -14.469 -4.48 1.929 1 71.69 177 PRO A O 1
ATOM 1355 N N . TYR A 1 178 ? -14.555 -5.301 -0.078 1 75.75 178 TYR A N 1
ATOM 1356 C CA . TYR A 1 178 ? -15.633 -4.492 -0.636 1 75.75 178 TYR A CA 1
ATOM 1357 C C . TYR A 1 178 ? -15.156 -3.072 -0.914 1 75.75 178 TYR A C 1
ATOM 1359 O O . TYR A 1 178 ? -15.906 -2.258 -1.458 1 75.75 178 TYR A O 1
ATOM 1367 N N . THR A 1 179 ? -14.031 -2.779 -0.442 1 80 179 THR A N 1
ATOM 1368 C CA . THR A 1 179 ? -13.477 -1.459 -0.719 1 80 179 THR A CA 1
ATOM 1369 C C . THR A 1 179 ? -12.078 -1.575 -1.335 1 80 179 THR A C 1
ATOM 1371 O O . THR A 1 179 ? -11.18 -0.806 -0.997 1 80 179 THR A O 1
ATOM 1374 N N . ILE A 1 180 ? -11.922 -2.467 -2.174 1 85.56 180 ILE A N 1
ATOM 1375 C CA . ILE A 1 180 ? -10.609 -2.855 -2.678 1 85.56 180 ILE A CA 1
ATOM 1376 C C . ILE A 1 180 ? -9.938 -1.657 -3.34 1 85.56 180 ILE A C 1
ATOM 1378 O O . ILE A 1 180 ? -8.781 -1.344 -3.041 1 85.56 180 ILE A O 1
ATOM 1382 N N . PRO A 1 181 ? -10.664 -0.899 -4.234 1 85.62 181 PRO A N 1
ATOM 1383 C CA . PRO A 1 181 ? -9.984 0.235 -4.867 1 85.62 181 PRO A CA 1
ATOM 1384 C C . PRO A 1 181 ? -9.531 1.287 -3.857 1 85.62 181 PRO A C 1
ATOM 1386 O O . PRO A 1 181 ? -8.406 1.781 -3.938 1 85.62 181 PRO A O 1
ATOM 1389 N N . TYR A 1 182 ? -10.367 1.538 -2.92 1 85.44 182 TYR A N 1
ATOM 1390 C CA . TYR A 1 182 ? -10.047 2.514 -1.885 1 85.44 182 TYR A CA 1
ATOM 1391 C C . TYR A 1 182 ? -8.883 2.035 -1.029 1 85.44 182 TYR A C 1
ATOM 1393 O O . TYR A 1 182 ? -7.922 2.777 -0.807 1 85.44 182 TYR A O 1
ATOM 1401 N N . THR A 1 183 ? -8.961 0.828 -0.612 1 86.81 183 THR A N 1
ATOM 1402 C CA . THR A 1 183 ? -7.926 0.233 0.227 1 86.81 183 THR A CA 1
ATOM 1403 C C . THR A 1 183 ? -6.582 0.219 -0.498 1 86.81 183 THR A C 1
ATOM 1405 O O . THR A 1 183 ? -5.543 0.502 0.103 1 86.81 183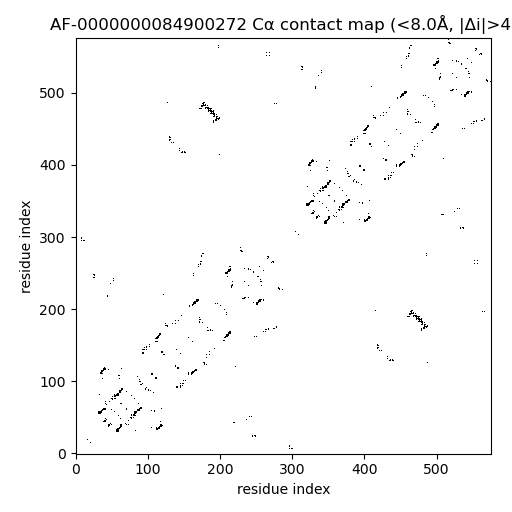 THR A O 1
ATOM 1408 N N . THR A 1 184 ? -6.625 -0.099 -1.742 1 90.06 184 THR A N 1
ATOM 1409 C CA . THR A 1 184 ? -5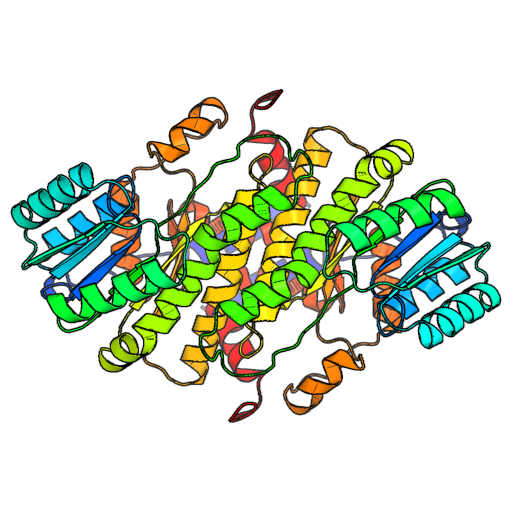.414 -0.127 -2.555 1 90.06 184 THR A CA 1
ATOM 1410 C C . THR A 1 184 ? -4.727 1.235 -2.549 1 90.06 184 THR A C 1
ATOM 1412 O O . THR A 1 184 ? -3.512 1.324 -2.355 1 90.06 184 THR A O 1
ATOM 1415 N N . THR A 1 185 ? -5.484 2.268 -2.662 1 90.25 185 THR A N 1
ATOM 1416 C CA . THR A 1 185 ? -4.926 3.615 -2.701 1 90.25 185 THR A CA 1
ATOM 1417 C C . THR A 1 185 ? -4.395 4.016 -1.329 1 90.25 185 THR A C 1
ATOM 1419 O O . THR A 1 185 ? -3.377 4.711 -1.231 1 90.25 185 THR A O 1
ATOM 1422 N N . LYS A 1 186 ? -5.055 3.629 -0.299 1 89 186 LYS A N 1
ATOM 1423 C CA . LYS A 1 186 ? -4.602 3.961 1.049 1 89 186 LYS A CA 1
ATOM 1424 C C . LYS A 1 186 ? -3.275 3.275 1.367 1 89 186 LYS A C 1
ATOM 1426 O O . LYS A 1 186 ? -2.414 3.857 2.031 1 89 186 LYS A O 1
ATOM 1431 N N . CYS A 1 187 ? -3.186 2.092 0.914 1 90.75 187 CYS A N 1
ATOM 1432 C CA . CYS A 1 187 ? -1.92 1.389 1.089 1 90.75 187 CYS A CA 1
ATOM 1433 C C . CYS A 1 187 ? -0.799 2.088 0.329 1 90.75 187 CYS A C 1
ATOM 1435 O O . CYS A 1 187 ? 0.308 2.238 0.848 1 90.75 187 CYS A O 1
ATOM 1437 N N . ALA A 1 188 ? -1.107 2.479 -0.845 1 92.5 188 ALA A N 1
ATOM 1438 C CA . ALA A 1 188 ? -0.136 3.227 -1.639 1 92.5 188 ALA A CA 1
ATOM 1439 C C . ALA A 1 188 ? 0.29 4.504 -0.923 1 92.5 188 ALA A C 1
ATOM 1441 O O . ALA A 1 188 ? 1.477 4.84 -0.893 1 92.5 188 ALA A O 1
ATOM 1442 N N . LEU A 1 189 ? -0.662 5.16 -0.372 1 93.38 189 LEU A N 1
ATOM 1443 C CA . LEU A 1 189 ? -0.415 6.402 0.358 1 93.38 189 LEU A CA 1
ATOM 1444 C C . LEU A 1 189 ? 0.546 6.164 1.519 1 93.38 189 LEU A C 1
ATOM 1446 O O . LEU A 1 189 ? 1.502 6.922 1.701 1 93.38 189 LEU A O 1
ATOM 1450 N N . VAL A 1 190 ? 0.324 5.137 2.264 1 91.31 190 VAL A N 1
ATOM 1451 C CA . VAL A 1 190 ? 1.168 4.789 3.402 1 91.31 190 VAL A CA 1
ATOM 1452 C C . VAL A 1 190 ? 2.594 4.523 2.926 1 91.31 190 VAL A C 1
ATOM 1454 O O . VAL A 1 190 ? 3.555 5.043 3.5 1 91.31 190 VAL A O 1
ATOM 1457 N N . GLY A 1 191 ? 2.699 3.738 1.911 1 90.31 191 GLY A N 1
ATOM 1458 C CA . GLY A 1 191 ? 4.016 3.439 1.369 1 90.31 191 GLY A CA 1
ATOM 1459 C C . GLY A 1 191 ? 4.781 4.68 0.942 1 90.31 191 GLY A C 1
ATOM 1460 O O . GLY A 1 191 ? 5.98 4.793 1.2 1 90.31 191 GLY A O 1
ATOM 1461 N N . PHE A 1 192 ? 4.117 5.602 0.311 1 91.38 192 PHE A N 1
ATOM 1462 C CA . PHE A 1 192 ? 4.746 6.828 -0.168 1 91.38 192 PHE A CA 1
ATOM 1463 C C . PHE A 1 192 ? 5.238 7.676 0.999 1 91.38 192 PHE A C 1
ATOM 1465 O O . PHE A 1 192 ? 6.414 8.031 1.06 1 91.38 192 PHE A O 1
ATOM 1472 N N . PHE A 1 193 ? 4.418 7.941 1.862 1 93 193 PHE A N 1
ATOM 1473 C CA . PHE A 1 193 ? 4.746 8.914 2.9 1 93 193 PHE A CA 1
ATOM 1474 C C . PHE A 1 193 ? 5.707 8.312 3.918 1 93 193 PHE A C 1
ATOM 1476 O O . PHE A 1 193 ? 6.543 9.023 4.48 1 93 193 PHE A O 1
ATOM 1483 N N . GLN A 1 194 ? 5.578 7.027 4.211 1 88.88 194 GLN A N 1
ATOM 1484 C CA . GLN A 1 194 ? 6.59 6.391 5.043 1 88.88 194 GLN A CA 1
ATOM 1485 C C . GLN A 1 194 ? 7.973 6.5 4.406 1 88.88 194 GLN A C 1
ATOM 1487 O O . GLN A 1 194 ? 8.961 6.777 5.09 1 88.88 194 GLN A O 1
ATOM 1492 N N . SER A 1 195 ? 8.031 6.223 3.158 1 88 195 SER A N 1
ATOM 1493 C CA . SER A 1 195 ? 9.289 6.309 2.434 1 88 195 SER A CA 1
ATOM 1494 C C . SER A 1 195 ? 9.812 7.742 2.391 1 88 195 SER A C 1
ATOM 1496 O O . SER A 1 195 ? 11.016 7.977 2.525 1 88 195 SER A O 1
ATOM 1498 N N . LEU A 1 196 ? 8.906 8.641 2.166 1 89.25 196 LEU A N 1
ATOM 1499 C CA . LEU A 1 196 ? 9.281 10.047 2.178 1 89.25 196 LEU A CA 1
ATOM 1500 C C . LEU A 1 196 ? 9.859 10.445 3.531 1 89.25 196 LEU A C 1
ATOM 1502 O O . LEU A 1 196 ? 10.867 11.156 3.594 1 89.25 196 LEU A O 1
ATOM 1506 N N . ASP A 1 197 ? 9.227 10.078 4.59 1 89.75 197 ASP A N 1
ATOM 1507 C CA . ASP A 1 197 ? 9.711 10.352 5.941 1 89.75 197 ASP A CA 1
ATOM 1508 C C . ASP A 1 197 ? 11.141 9.859 6.121 1 89.75 197 ASP A C 1
ATOM 1510 O O . ASP A 1 197 ? 11.984 10.562 6.68 1 89.75 197 ASP A O 1
ATOM 1514 N N . HIS A 1 198 ? 11.367 8.664 5.668 1 84.88 198 HIS A N 1
ATOM 1515 C CA . HIS A 1 198 ? 12.711 8.102 5.75 1 84.88 198 HIS A CA 1
ATOM 1516 C C . HIS A 1 198 ? 13.727 8.969 5.012 1 84.88 198 HIS A C 1
ATOM 1518 O O . HIS A 1 198 ? 14.812 9.234 5.523 1 84.88 198 HIS A O 1
ATOM 1524 N N . GLU A 1 199 ? 13.398 9.367 3.877 1 84.94 199 GLU A N 1
ATOM 1525 C CA . GLU A 1 199 ? 14.32 10.164 3.072 1 84.94 199 GLU A CA 1
ATOM 1526 C C . GLU A 1 199 ? 14.586 11.516 3.719 1 84.94 199 GLU A C 1
ATOM 1528 O O . GLU A 1 199 ? 15.727 11.984 3.74 1 84.94 199 GLU A O 1
ATOM 1533 N N . LEU A 1 200 ? 13.523 12.086 4.188 1 87.5 200 LEU A N 1
ATOM 1534 C CA . LEU A 1 200 ? 13.68 13.367 4.859 1 87.5 200 LEU A CA 1
ATOM 1535 C C . LEU A 1 200 ? 14.586 13.234 6.082 1 87.5 200 LEU A C 1
ATOM 1537 O O . LEU A 1 200 ? 15.406 14.109 6.348 1 87.5 200 LEU A O 1
ATOM 1541 N N . THR A 1 201 ? 14.406 12.203 6.73 1 84 201 THR A N 1
ATOM 1542 C CA . THR A 1 201 ? 15.211 11.953 7.918 1 84 201 THR A CA 1
ATOM 1543 C C . THR A 1 201 ? 16.672 11.727 7.547 1 84 201 THR A C 1
ATOM 1545 O O . THR A 1 201 ? 17.578 12.281 8.18 1 84 201 THR A O 1
ATOM 1548 N N . ILE A 1 202 ? 16.891 10.969 6.516 1 79.12 202 ILE A N 1
ATOM 1549 C CA . ILE A 1 202 ? 18.234 10.664 6.059 1 79.12 202 ILE A CA 1
ATOM 1550 C C . ILE A 1 202 ? 18.938 11.945 5.605 1 79.12 202 ILE A C 1
ATOM 1552 O O . ILE A 1 202 ? 20.141 12.125 5.832 1 79.12 202 ILE A O 1
ATOM 1556 N N . ASN A 1 203 ? 18.109 12.82 5.098 1 82.88 203 ASN A N 1
ATOM 1557 C CA . ASN A 1 203 ? 18.656 14.07 4.594 1 82.88 203 ASN A CA 1
ATOM 1558 C C . ASN A 1 203 ? 18.688 15.148 5.676 1 82.88 203 ASN A C 1
ATOM 1560 O O . ASN A 1 203 ? 19 16.312 5.398 1 82.88 203 ASN A O 1
ATOM 1564 N N . LYS A 1 204 ? 18.297 14.758 6.863 1 86.69 204 LYS A N 1
ATOM 1565 C CA . LYS A 1 204 ? 18.297 15.656 8.008 1 86.69 204 LYS A CA 1
ATOM 1566 C C . LYS A 1 204 ? 17.438 16.891 7.738 1 86.69 204 LYS A C 1
ATOM 1568 O O . LYS A 1 204 ? 17.828 18.016 8.062 1 86.69 204 LYS A O 1
ATOM 1573 N N . THR A 1 205 ? 16.453 16.625 6.949 1 88.94 205 THR A N 1
ATOM 1574 C CA . THR A 1 205 ? 15.469 17.672 6.695 1 88.94 205 THR A CA 1
ATOM 1575 C C . THR A 1 205 ? 14.516 17.812 7.883 1 88.94 205 THR A C 1
ATOM 1577 O O . THR A 1 205 ? 13.969 16.828 8.367 1 88.94 205 THR A O 1
ATOM 1580 N N . ASP A 1 206 ? 14.367 19 8.367 1 94.38 206 ASP A N 1
ATOM 1581 C CA . ASP A 1 206 ? 13.523 19.219 9.539 1 94.38 206 ASP A CA 1
ATOM 1582 C C . ASP A 1 206 ? 12.062 19.359 9.141 1 94.38 206 ASP A C 1
ATOM 1584 O O . ASP A 1 206 ? 11.43 20.391 9.422 1 94.38 206 ASP A O 1
ATOM 1588 N N . VAL A 1 207 ? 11.586 18.5 8.383 1 96.12 207 VAL A N 1
ATOM 1589 C CA . VAL A 1 207 ? 10.172 18.344 8.039 1 96.12 207 VAL A CA 1
ATOM 1590 C C . VAL A 1 207 ? 9.656 17.016 8.562 1 96.12 207 VAL A C 1
ATOM 1592 O O . VAL A 1 207 ? 10.266 15.969 8.312 1 96.12 207 VAL A O 1
ATOM 1595 N N . SER A 1 208 ? 8.625 17.047 9.352 1 96.12 208 SER A N 1
ATOM 1596 C CA . SER A 1 208 ? 8.055 15.805 9.867 1 96.12 208 SER A CA 1
ATOM 1597 C C . SER A 1 208 ? 6.895 15.328 9 1 96.12 208 SER A C 1
ATOM 1599 O O . SER A 1 208 ? 6.203 16.141 8.383 1 96.12 208 SER A O 1
ATOM 1601 N N . VAL A 1 209 ? 6.766 14.062 8.914 1 95.12 209 VAL A N 1
ATOM 1602 C CA . VAL A 1 209 ? 5.648 13.422 8.234 1 95.12 209 VAL A CA 1
ATOM 1603 C C . VAL A 1 209 ? 4.867 12.555 9.219 1 95.12 209 VAL A C 1
ATOM 1605 O O . VAL A 1 209 ? 5.434 11.672 9.859 1 95.12 209 VAL A O 1
ATOM 1608 N N . SER A 1 210 ? 3.596 12.852 9.367 1 95.5 210 SER A N 1
ATOM 1609 C CA . SER A 1 210 ? 2.709 12.07 10.219 1 95.5 210 SER A CA 1
ATOM 1610 C C . SER A 1 210 ? 1.695 11.281 9.398 1 95.5 210 SER A C 1
ATOM 1612 O O . SER A 1 210 ? 0.963 11.859 8.586 1 95.5 210 SER A O 1
ATOM 1614 N N . LEU A 1 211 ? 1.722 10.023 9.562 1 93.44 211 LEU A N 1
ATOM 1615 C CA . LEU A 1 211 ? 0.67 9.18 9.008 1 93.44 211 LEU A CA 1
ATOM 1616 C C . LEU A 1 211 ? -0.43 8.938 10.031 1 93.44 211 LEU A C 1
ATOM 1618 O O . LEU A 1 211 ? -0.16 8.461 11.133 1 93.44 211 LEU A O 1
ATOM 1622 N N . VAL A 1 212 ? -1.647 9.266 9.664 1 94.5 212 VAL A N 1
ATOM 1623 C CA . VAL A 1 212 ? -2.779 9.148 10.578 1 94.5 212 VAL A CA 1
ATOM 1624 C C . VAL A 1 212 ? -3.631 7.941 10.188 1 94.5 212 VAL A C 1
ATOM 1626 O O . VAL A 1 212 ? -4.297 7.949 9.148 1 94.5 212 VAL A O 1
ATOM 1629 N N . HIS A 1 213 ? -3.625 6.961 11.016 1 91.62 213 HIS A N 1
ATOM 1630 C CA . HIS A 1 213 ? -4.371 5.73 10.773 1 91.62 213 HIS A CA 1
ATOM 1631 C C . HIS A 1 213 ? -5.699 5.742 11.523 1 91.62 213 HIS A C 1
ATOM 1633 O O . HIS A 1 213 ? -5.727 5.621 12.75 1 91.62 213 HIS A O 1
ATOM 1639 N N . LEU A 1 214 ? -6.742 5.762 10.742 1 90.44 214 LEU A N 1
ATOM 1640 C CA . LEU A 1 214 ? -8.055 5.926 11.352 1 90.44 214 LEU A CA 1
ATOM 1641 C C . LEU A 1 214 ? -8.859 4.629 11.281 1 90.44 214 LEU A C 1
ATOM 1643 O O . LEU A 1 214 ? -8.75 3.885 10.305 1 90.44 214 LEU A O 1
ATOM 1647 N N . GLY A 1 215 ? -9.57 4.43 12.273 1 85.69 215 GLY A N 1
ATOM 1648 C CA . GLY A 1 215 ? -10.609 3.42 12.242 1 85.69 215 GLY A CA 1
ATOM 1649 C C . GLY A 1 215 ? -11.914 3.93 11.648 1 85.69 215 GLY A C 1
ATOM 1650 O O . GLY A 1 215 ? -11.906 4.73 10.711 1 85.69 215 GLY A O 1
ATOM 1651 N N . TYR A 1 216 ? -12.992 3.383 12.102 1 78.38 216 TYR A N 1
ATOM 1652 C CA . TYR A 1 216 ? -14.312 3.793 11.633 1 78.38 216 TYR A CA 1
ATOM 1653 C C . TYR A 1 216 ? -14.75 5.09 12.305 1 78.38 216 TYR A C 1
ATOM 1655 O O . TYR A 1 216 ? -15.039 5.113 13.5 1 78.38 216 TYR A O 1
ATOM 1663 N N . ILE A 1 217 ? -14.688 6.074 11.477 1 80.5 217 ILE A N 1
ATOM 1664 C CA . ILE A 1 217 ? -15.047 7.395 11.984 1 80.5 217 ILE A CA 1
ATOM 1665 C C . ILE A 1 217 ? -16.406 7.805 11.438 1 80.5 217 ILE A C 1
ATOM 1667 O O . ILE A 1 217 ? -16.719 7.562 10.266 1 80.5 217 ILE A O 1
ATOM 1671 N N . GLY A 1 218 ? -17.219 8.312 12.242 1 72.81 218 GLY A N 1
ATOM 1672 C CA . GLY A 1 218 ? -18.547 8.742 11.844 1 72.81 218 GLY A CA 1
ATOM 1673 C C . GLY A 1 218 ? -18.531 10.016 11.016 1 72.81 218 GLY A C 1
ATOM 1674 O O . GLY A 1 218 ? -18.422 11.117 11.555 1 72.81 218 GLY A O 1
ATOM 1675 N N . THR A 1 219 ? -18.547 9.852 9.695 1 71.12 219 THR A N 1
ATOM 1676 C CA . THR A 1 219 ? -18.656 10.938 8.734 1 71.12 219 THR A CA 1
ATOM 1677 C C . THR A 1 219 ? -19.797 10.672 7.746 1 71.12 219 THR A C 1
ATOM 1679 O O . THR A 1 219 ? -20.391 9.594 7.762 1 71.12 219 THR A O 1
ATOM 1682 N N . LYS A 1 220 ? -20.172 11.734 7.07 1 69.06 220 LYS A N 1
ATOM 1683 C CA . LYS A 1 220 ? -21.172 11.523 6.027 1 69.06 220 LYS A CA 1
ATOM 1684 C C . LYS A 1 220 ? -20.703 10.461 5.035 1 69.06 220 LYS A C 1
ATOM 1686 O O . LYS A 1 220 ? -21.5 9.609 4.621 1 69.06 220 LYS A O 1
ATOM 1691 N N . SER A 1 221 ? -19.453 10.453 4.738 1 64.94 221 SER A N 1
ATOM 1692 C CA . SER A 1 221 ? -18.891 9.516 3.766 1 64.94 221 SER A CA 1
ATOM 1693 C C . SER A 1 221 ? -18.938 8.086 4.281 1 64.94 221 SER A C 1
ATOM 1695 O O . SER A 1 221 ? -19.188 7.152 3.512 1 64.94 221 SER A O 1
ATOM 1697 N N . SER A 1 222 ? -18.703 7.93 5.531 1 65.62 222 SER A N 1
ATOM 1698 C CA . SER A 1 222 ? -18.656 6.586 6.102 1 65.62 222 SER A CA 1
ATOM 1699 C C . SER A 1 222 ? -20.062 6.035 6.328 1 65.62 222 SER A C 1
ATOM 1701 O O . SER A 1 222 ? -20.234 4.836 6.562 1 65.62 222 SER A O 1
ATOM 1703 N N . SER A 1 223 ? -21 6.895 6.289 1 65.12 223 SER A N 1
ATOM 1704 C CA . SER A 1 223 ? -22.375 6.477 6.574 1 65.12 223 SER A CA 1
ATOM 1705 C C . SER A 1 223 ? -22.859 5.469 5.539 1 65.12 223 SER A C 1
ATOM 1707 O O . SER A 1 223 ? -23.781 4.699 5.812 1 65.12 223 SER A O 1
ATOM 1709 N N . VAL A 1 224 ? -22.203 5.504 4.406 1 64.19 224 VAL A N 1
ATOM 1710 C CA . VAL A 1 224 ? -22.625 4.621 3.326 1 64.19 224 VAL A CA 1
ATOM 1711 C C . VAL A 1 224 ? -22.438 3.164 3.74 1 64.19 224 VAL A C 1
ATOM 1713 O O . VAL A 1 224 ? -23.203 2.289 3.352 1 64.19 224 VAL A O 1
ATOM 1716 N N . ILE A 1 225 ? -21.453 2.979 4.648 1 61.91 225 ILE A N 1
ATOM 1717 C CA . ILE A 1 225 ? -21.188 1.598 5.031 1 61.91 225 ILE A CA 1
ATOM 1718 C C . ILE A 1 225 ? -21.688 1.346 6.453 1 61.91 225 ILE A C 1
ATOM 1720 O O . ILE A 1 225 ? -21.484 0.261 7.004 1 61.91 225 ILE A O 1
ATOM 1724 N N . GLN A 1 226 ? -22.281 2.346 7.023 1 61.69 226 GLN A N 1
ATOM 1725 C CA . GLN A 1 226 ? -22.703 2.24 8.414 1 61.69 226 GLN A CA 1
ATOM 1726 C C . GLN A 1 226 ? -23.594 1.026 8.633 1 61.69 226 GLN A C 1
ATOM 1728 O O . GLN A 1 226 ? -23.5 0.35 9.664 1 61.69 226 GLN A O 1
ATOM 1733 N N . ASP A 1 227 ? -24.344 0.812 7.629 1 63.66 227 ASP A N 1
ATOM 1734 C CA . ASP A 1 227 ? -25.297 -0.292 7.762 1 63.66 227 ASP A CA 1
ATOM 1735 C C . ASP A 1 227 ? -24.625 -1.63 7.461 1 63.66 227 ASP A C 1
ATOM 1737 O O . ASP A 1 227 ? -25.188 -2.689 7.73 1 63.66 227 ASP A O 1
ATOM 1741 N N . LYS A 1 228 ? -23.516 -1.505 7.094 1 65.19 228 LYS A N 1
ATOM 1742 C CA . LYS A 1 228 ? -22.859 -2.734 6.672 1 65.19 228 LYS A CA 1
ATOM 1743 C C . LYS A 1 228 ? -21.828 -3.191 7.707 1 65.19 228 LYS A C 1
ATOM 1745 O O . LYS A 1 228 ? -21.391 -4.34 7.688 1 65.19 228 LYS A O 1
ATOM 1750 N N . ILE A 1 229 ? -21.5 -2.264 8.562 1 64.62 229 ILE A N 1
ATOM 1751 C CA . ILE A 1 229 ? -20.484 -2.578 9.555 1 64.62 229 ILE A CA 1
ATOM 1752 C C . ILE A 1 229 ? -21.109 -2.619 10.945 1 64.62 229 ILE A C 1
ATOM 1754 O O . ILE A 1 229 ? -22 -1.827 11.25 1 64.62 229 ILE A O 1
ATOM 1758 N N . LYS A 1 230 ? -20.672 -3.51 11.727 1 65.88 230 LYS A N 1
ATOM 1759 C CA . LYS A 1 230 ? -21.219 -3.74 13.055 1 65.88 230 LYS A CA 1
ATOM 1760 C C . LYS A 1 230 ? -20.672 -2.74 14.062 1 65.88 230 LYS A C 1
ATOM 1762 O O . LYS A 1 230 ? -21.266 -2.508 15.117 1 65.88 230 LYS A O 1
ATOM 1767 N N . HIS A 1 231 ? -19.719 -1.975 13.758 1 69.75 231 HIS A N 1
ATOM 1768 C CA . HIS A 1 231 ? -19.031 -1.133 14.734 1 69.75 231 HIS A CA 1
ATOM 1769 C C . HIS A 1 231 ? -19.609 0.277 14.75 1 69.75 231 HIS A C 1
ATOM 1771 O O . HIS A 1 231 ? -20.047 0.784 13.711 1 69.75 231 HIS A O 1
ATOM 1777 N N . LYS A 1 232 ? -19.688 0.899 15.969 1 77.38 232 LYS A N 1
ATOM 1778 C CA . LYS A 1 232 ? -20.094 2.297 16.109 1 77.38 232 LYS A CA 1
ATOM 1779 C C . LYS A 1 232 ? -18.969 3.234 15.68 1 77.38 232 LYS A C 1
ATOM 1781 O O . LYS A 1 232 ? -17.797 3.002 16.016 1 77.38 232 LYS A O 1
ATOM 1786 N N . PRO A 1 233 ? -19.344 4.242 15.016 1 84.44 233 PRO A N 1
ATOM 1787 C CA . PRO A 1 233 ? -18.312 5.184 14.562 1 84.44 233 PRO A CA 1
ATOM 1788 C C . PRO A 1 233 ? -17.75 6.023 15.703 1 84.44 233 PRO A C 1
ATOM 1790 O O . PRO A 1 233 ? -18.469 6.367 16.641 1 84.44 233 PRO A O 1
ATOM 1793 N N . ALA A 1 234 ? -16.484 6.344 15.648 1 86.75 234 ALA A N 1
ATOM 1794 C CA . ALA A 1 234 ? -15.828 7.246 16.594 1 86.75 234 ALA A CA 1
ATOM 1795 C C . ALA A 1 234 ? -16.109 8.703 16.234 1 86.75 234 ALA A C 1
ATOM 1797 O O . ALA A 1 234 ? -16.531 9.008 15.125 1 86.75 234 ALA A O 1
ATOM 1798 N N . SER A 1 235 ? -15.906 9.586 17.203 1 91.19 235 SER A N 1
ATOM 1799 C CA . SER A 1 235 ? -16.203 11.008 17.062 1 91.19 235 SER A CA 1
ATOM 1800 C C . SER A 1 235 ? -15.203 11.68 16.125 1 91.19 235 SER A C 1
ATOM 1802 O O . SER A 1 235 ? -13.992 11.586 16.312 1 91.19 235 SER A O 1
ATOM 1804 N N . LYS A 1 236 ? -15.742 12.383 15.133 1 92.12 236 LYS A N 1
ATOM 1805 C CA . LYS A 1 236 ? -14.875 13.125 14.234 1 92.12 236 LYS A CA 1
ATOM 1806 C C . LYS A 1 236 ? -14.172 14.273 14.961 1 92.12 236 LYS A C 1
ATOM 1808 O O . LYS A 1 236 ? -13.055 14.656 14.602 1 92.12 236 LYS A O 1
ATOM 1813 N N . VAL A 1 237 ? -14.805 14.859 16.031 1 94.12 237 VAL A N 1
ATOM 1814 C CA . VAL A 1 237 ? -14.227 15.938 16.812 1 94.12 237 VAL A CA 1
ATOM 1815 C C . VAL A 1 237 ? -13.016 15.422 17.594 1 94.12 237 VAL A C 1
ATOM 1817 O O . VAL A 1 237 ? -11.953 16.047 17.594 1 94.12 237 VAL A O 1
ATOM 1820 N N . GLU A 1 238 ? -13.203 14.258 18.188 1 94 238 GLU A N 1
ATOM 1821 C CA . GLU A 1 238 ? -12.094 13.656 18.938 1 94 238 GLU A CA 1
ATOM 1822 C C . GLU A 1 238 ? -10.977 13.219 18 1 94 238 GLU A C 1
ATOM 1824 O O . GLU A 1 238 ? -9.797 13.297 18.344 1 94 238 GLU A O 1
ATOM 1829 N N . CYS A 1 239 ? -11.375 12.742 16.875 1 94.62 239 CYS A N 1
ATOM 1830 C CA . CYS A 1 239 ? -10.398 12.359 15.859 1 94.62 239 CYS A CA 1
ATOM 1831 C C . CYS A 1 239 ? -9.531 13.547 15.469 1 94.62 239 CYS A C 1
ATOM 1833 O O . CYS A 1 239 ? -8.305 13.445 15.461 1 94.62 239 CYS A O 1
ATOM 1835 N N . ALA A 1 240 ? -10.164 14.648 15.188 1 96.5 240 ALA A N 1
ATOM 1836 C CA . ALA A 1 240 ? -9.445 15.867 14.797 1 96.5 240 ALA A CA 1
ATOM 1837 C C . ALA A 1 240 ? -8.484 16.312 15.891 1 96.5 240 ALA A C 1
ATOM 1839 O O . ALA A 1 240 ? -7.352 16.703 15.609 1 96.5 240 ALA A O 1
ATOM 1840 N N . ALA A 1 241 ? -8.938 16.25 17.125 1 96.12 241 ALA A N 1
ATOM 1841 C CA . ALA A 1 241 ? -8.109 16.656 18.25 1 96.12 241 ALA A CA 1
ATOM 1842 C C . ALA A 1 241 ? -6.848 15.797 18.344 1 96.12 241 ALA A C 1
ATOM 1844 O O . ALA A 1 241 ? -5.75 16.312 18.578 1 96.12 241 ALA A O 1
ATOM 1845 N N . GLU A 1 242 ? -7.051 14.516 18.141 1 95.19 242 GLU A N 1
ATOM 1846 C CA . GLU A 1 242 ? -5.914 13.602 18.203 1 95.19 242 GLU A CA 1
ATOM 1847 C C . GLU A 1 242 ? -4.965 13.828 17.031 1 95.19 242 GLU A C 1
ATOM 1849 O O . GLU A 1 242 ? -3.744 13.75 17.188 1 95.19 242 GLU A O 1
ATOM 1854 N N . MET A 1 243 ? -5.492 14.086 15.883 1 96.81 243 MET A N 1
ATOM 1855 C CA . MET A 1 243 ? -4.664 14.375 14.711 1 96.81 243 MET A CA 1
ATOM 1856 C C . MET A 1 243 ? -3.816 15.625 14.938 1 96.81 243 MET A C 1
ATOM 1858 O O . MET A 1 243 ? -2.609 15.609 14.695 1 96.81 243 MET A O 1
ATOM 1862 N N . VAL A 1 244 ? -4.465 16.672 15.438 1 98.06 244 VAL A N 1
ATOM 1863 C CA . VAL A 1 244 ? -3.748 17.922 15.688 1 98.06 244 VAL A CA 1
ATOM 1864 C C . VAL A 1 244 ? -2.645 17.672 16.719 1 98.06 244 VAL A C 1
ATOM 1866 O O . VAL A 1 244 ? -1.52 18.156 16.547 1 98.06 244 VAL A O 1
ATOM 1869 N N . ARG A 1 245 ? -2.941 16.922 17.75 1 97 245 ARG A N 1
ATOM 1870 C CA . ARG A 1 245 ? -1.931 16.609 18.75 1 97 245 ARG A CA 1
ATOM 1871 C C . ARG A 1 245 ? -0.734 15.906 18.125 1 97 245 ARG A C 1
ATOM 1873 O O . ARG A 1 245 ? 0.412 16.312 18.328 1 97 245 ARG A O 1
ATOM 1880 N N . GLY A 1 246 ? -1.011 14.859 17.391 1 96.38 246 GLY A N 1
ATOM 1881 C CA . GLY A 1 246 ? 0.054 14.078 16.766 1 96.38 246 GLY A CA 1
ATOM 1882 C C . GLY A 1 246 ? 0.903 14.891 15.805 1 96.38 246 GLY A C 1
ATOM 1883 O O . GLY A 1 246 ? 2.125 14.742 15.766 1 96.38 246 GLY A O 1
ATOM 1884 N N . ILE A 1 247 ? 0.263 15.742 15.047 1 97.38 247 ILE A N 1
ATOM 1885 C CA . ILE A 1 247 ? 0.945 16.594 14.086 1 97.38 247 ILE A CA 1
ATOM 1886 C C . ILE A 1 247 ? 1.861 17.578 14.82 1 97.38 247 ILE A C 1
ATOM 1888 O O . ILE A 1 247 ? 3.033 17.719 14.469 1 97.38 247 ILE A O 1
ATOM 1892 N N . MET A 1 248 ? 1.327 18.203 15.844 1 97.69 248 MET A N 1
ATOM 1893 C CA . MET A 1 248 ? 2.092 19.203 16.594 1 97.69 248 MET A CA 1
ATOM 1894 C C . MET A 1 248 ? 3.256 18.547 17.328 1 97.69 248 MET A C 1
ATOM 1896 O O . MET A 1 248 ? 4.316 19.156 17.484 1 97.69 248 MET A O 1
ATOM 1900 N N . MET A 1 249 ? 3.084 17.328 17.734 1 96.25 249 MET A N 1
ATOM 1901 C CA . MET A 1 249 ? 4.137 16.609 18.438 1 96.25 249 MET A CA 1
ATOM 1902 C C . MET A 1 249 ? 5.094 15.945 17.453 1 96.25 249 MET A C 1
ATOM 1904 O O . MET A 1 249 ? 6.059 15.297 17.859 1 96.25 249 MET A O 1
ATOM 1908 N N . ARG A 1 250 ? 4.801 16.047 16.188 1 95.44 250 ARG A N 1
ATOM 1909 C CA . ARG A 1 250 ? 5.637 15.523 15.117 1 95.44 250 ARG A CA 1
ATOM 1910 C C . ARG A 1 250 ? 5.758 14.008 15.219 1 95.44 250 ARG A C 1
ATOM 1912 O O . ARG A 1 250 ? 6.848 13.453 15.031 1 95.44 250 ARG A O 1
ATOM 1919 N N . GLU A 1 251 ? 4.641 13.43 15.586 1 91.81 251 GLU A N 1
ATOM 1920 C CA . GLU A 1 251 ? 4.609 11.977 15.656 1 91.81 251 GLU A CA 1
ATOM 1921 C C . GLU A 1 251 ? 4.547 11.352 14.258 1 91.81 251 GLU A C 1
ATOM 1923 O O . GLU A 1 251 ? 3.818 11.844 13.391 1 91.81 251 GLU A O 1
ATOM 1928 N N . ARG A 1 252 ? 5.297 10.289 14.094 1 89.38 252 ARG A N 1
ATOM 1929 C CA . ARG A 1 252 ? 5.344 9.633 12.797 1 89.38 252 ARG A CA 1
ATOM 1930 C C . ARG A 1 252 ? 4.031 8.914 12.5 1 89.38 252 ARG A C 1
ATOM 1932 O O . ARG A 1 252 ? 3.576 8.891 11.352 1 89.38 252 ARG A O 1
ATOM 1939 N N . GLU A 1 253 ? 3.496 8.281 13.531 1 89.69 253 GLU A N 1
ATOM 1940 C CA . GLU A 1 253 ? 2.232 7.559 13.406 1 89.69 253 GLU A CA 1
ATOM 1941 C C . GLU A 1 253 ? 1.215 8.039 14.438 1 89.69 253 GLU A C 1
ATOM 1943 O O . GLU A 1 253 ? 1.527 8.148 15.625 1 89.69 253 GLU A O 1
ATOM 1948 N N . VAL A 1 254 ? 0.054 8.359 13.961 1 91.56 254 VAL A N 1
ATOM 1949 C CA . VAL A 1 254 ? -1.07 8.75 14.805 1 91.56 254 VAL A CA 1
ATOM 1950 C C . VAL A 1 254 ? -2.238 7.789 14.586 1 91.56 254 VAL A C 1
ATOM 1952 O O . VAL A 1 254 ? -2.613 7.508 13.445 1 91.56 254 VAL A O 1
ATOM 1955 N N . TYR A 1 255 ? -2.746 7.238 15.625 1 90.25 255 TYR A N 1
ATOM 1956 C CA . TYR A 1 255 ? -3.848 6.285 15.547 1 90.25 255 TYR A CA 1
ATOM 1957 C C . TYR A 1 255 ? -5.094 6.828 16.234 1 90.25 255 TYR A C 1
ATOM 1959 O O . TYR A 1 255 ? -5.004 7.43 17.312 1 90.25 255 TYR A O 1
ATOM 1967 N N . PHE A 1 256 ? -6.207 6.594 15.57 1 91.25 256 PHE A N 1
ATOM 1968 C CA . PHE A 1 256 ? -7.484 6.918 16.188 1 91.25 256 PHE A CA 1
ATOM 1969 C C . PHE A 1 256 ? -8.586 6.004 15.672 1 91.25 256 PHE A C 1
ATOM 1971 O O . PHE A 1 256 ? -8.719 5.801 14.461 1 91.25 256 PHE A O 1
ATOM 1978 N N . PRO A 1 257 ? -9.547 5.488 16.562 1 89.38 257 PRO A N 1
ATOM 1979 C CA . PRO A 1 257 ? -9.359 5.48 18.016 1 89.38 257 PRO A CA 1
ATOM 1980 C C . PRO A 1 257 ? -8.062 4.785 18.438 1 89.38 257 PRO A C 1
ATOM 1982 O O . PRO A 1 257 ? -7.391 4.172 17.609 1 89.38 257 PRO A O 1
ATOM 1985 N N . ALA A 1 258 ? -7.695 4.973 19.688 1 82.62 258 ALA A N 1
ATOM 1986 C CA . ALA A 1 258 ? -6.414 4.477 20.188 1 82.62 258 ALA A CA 1
ATOM 1987 C C . ALA A 1 258 ? -6.281 2.973 19.953 1 82.62 258 ALA A C 1
ATOM 1989 O O . ALA A 1 258 ? -5.176 2.465 19.75 1 82.62 258 ALA A O 1
ATOM 1990 N N . SER A 1 259 ? -7.344 2.248 19.938 1 79.38 259 SER A N 1
ATOM 1991 C CA . SER A 1 259 ? -7.336 0.798 19.781 1 79.38 259 SER A CA 1
ATOM 1992 C C . SER A 1 259 ? -6.789 0.396 18.406 1 79.38 259 SER A C 1
ATOM 1994 O O . SER A 1 259 ? -6.324 -0.731 18.234 1 79.38 259 SER A O 1
ATOM 1996 N N . VAL A 1 260 ? -6.809 1.264 17.422 1 82.31 260 VAL A N 1
ATOM 1997 C CA . VAL A 1 260 ? -6.312 1.006 16.078 1 82.31 260 VAL A CA 1
ATOM 1998 C C . VAL A 1 260 ? -4.805 0.774 16.109 1 82.31 260 VAL A C 1
ATOM 2000 O O . VAL A 1 260 ? -4.246 0.126 15.227 1 82.31 260 VAL A O 1
ATOM 2003 N N . SER A 1 261 ? -4.18 1.31 17.156 1 79.56 261 SER A N 1
ATOM 2004 C CA . SER A 1 261 ? -2.73 1.191 17.25 1 79.56 261 SER A CA 1
ATOM 2005 C C . SER A 1 261 ? -2.307 -0.259 17.469 1 79.56 261 SER A C 1
ATOM 2007 O O . SER A 1 261 ? -1.139 -0.604 17.281 1 79.56 261 SER A O 1
ATOM 2009 N N . TRP A 1 262 ? -3.285 -1.108 17.688 1 76.81 262 TRP A N 1
ATOM 2010 C CA . TRP A 1 262 ? -2.975 -2.512 17.938 1 76.81 262 TRP A CA 1
ATOM 2011 C C . TRP A 1 262 ? -3.07 -3.332 16.656 1 76.81 262 TRP A C 1
ATOM 2013 O O . TRP A 1 262 ? -2.576 -4.461 16.594 1 76.81 262 TRP A O 1
ATOM 2023 N N . VAL A 1 263 ? -3.609 -2.787 15.789 1 78.12 263 VAL A N 1
ATOM 2024 C CA . VAL A 1 263 ? -3.955 -3.549 14.586 1 78.12 263 VAL A CA 1
ATOM 2025 C C . VAL A 1 263 ? -2.682 -4.062 13.922 1 78.12 263 VAL A C 1
ATOM 2027 O O . VAL A 1 263 ? -2.586 -5.246 13.578 1 78.12 263 VAL A O 1
ATOM 2030 N N . PRO A 1 264 ? -1.619 -3.217 13.75 1 76.12 264 PRO A N 1
ATOM 2031 C CA . PRO A 1 264 ? -0.409 -3.734 13.102 1 76.12 264 PRO A CA 1
ATOM 2032 C C . PRO A 1 264 ? 0.223 -4.891 13.875 1 76.12 264 PRO A C 1
ATOM 2034 O O . PRO A 1 264 ? 0.711 -5.848 13.273 1 76.12 264 PRO A O 1
ATOM 2037 N N . LEU A 1 265 ? 0.185 -4.785 15.086 1 73.56 265 LEU A N 1
ATOM 2038 C CA . LEU A 1 265 ? 0.755 -5.836 15.922 1 73.56 265 LEU A CA 1
ATOM 2039 C C . LEU A 1 265 ? -0.043 -7.129 15.789 1 73.56 265 LEU A C 1
ATOM 2041 O O . LEU A 1 265 ? 0.533 -8.203 15.602 1 73.56 265 LEU A O 1
ATOM 2045 N N . PHE A 1 266 ? -1.315 -7.023 15.867 1 74.06 266 PHE A N 1
ATOM 2046 C CA . PHE A 1 266 ? -2.162 -8.211 15.805 1 74.06 266 PHE A CA 1
ATOM 2047 C C . PHE A 1 266 ? -2.127 -8.828 14.406 1 74.06 266 PHE A C 1
ATOM 2049 O O . PHE A 1 266 ? -2.217 -10.047 14.266 1 74.06 266 PHE A O 1
ATOM 2056 N N . GLN A 1 267 ? -1.986 -7.961 13.484 1 74.62 267 GLN A N 1
ATOM 2057 C CA . GLN A 1 267 ? -1.861 -8.453 12.117 1 74.62 267 GLN A CA 1
ATOM 2058 C C . GLN A 1 267 ? -0.57 -9.25 11.93 1 74.62 267 GLN A C 1
ATOM 2060 O O . GLN A 1 267 ? -0.553 -10.266 11.234 1 74.62 267 GLN A O 1
ATOM 2065 N N . ALA A 1 268 ? 0.432 -8.742 12.539 1 71.62 268 ALA A N 1
ATOM 2066 C CA . ALA A 1 268 ? 1.733 -9.391 12.414 1 71.62 268 ALA A CA 1
ATOM 2067 C C . ALA A 1 268 ? 1.751 -10.719 13.172 1 71.62 268 ALA A C 1
ATOM 2069 O O . ALA A 1 268 ? 2.328 -11.703 12.695 1 71.62 268 ALA A O 1
ATOM 2070 N N . LEU A 1 269 ? 1.066 -10.758 14.242 1 69.25 269 LEU A N 1
ATOM 2071 C CA . LEU A 1 269 ? 1.142 -11.922 15.117 1 69.25 269 LEU A CA 1
ATOM 2072 C C . LEU A 1 269 ? 0.068 -12.945 14.766 1 69.25 269 LEU A C 1
ATOM 2074 O O . LEU A 1 269 ? 0.298 -14.148 14.859 1 69.25 269 LEU A O 1
ATOM 2078 N N . PHE A 1 270 ? -1.074 -12.414 14.383 1 72.75 270 PHE A N 1
ATOM 2079 C CA . PHE A 1 270 ? -2.221 -13.289 14.172 1 72.75 270 PHE A CA 1
ATOM 2080 C C . PHE A 1 270 ? -2.92 -12.953 12.859 1 72.75 270 PHE A C 1
ATOM 2082 O O . PHE A 1 270 ? -4.105 -12.617 12.852 1 72.75 270 PHE A O 1
ATOM 2089 N N . PRO A 1 271 ? -2.127 -13.148 11.758 1 71.44 271 PRO A N 1
ATOM 2090 C CA . PRO A 1 271 ? -2.721 -12.75 10.484 1 71.44 271 PRO A CA 1
ATOM 2091 C C . PRO A 1 271 ? -4.012 -13.5 10.164 1 71.44 271 PRO A C 1
ATOM 2093 O O . PRO A 1 271 ? -4.965 -12.914 9.656 1 71.44 271 PRO A O 1
ATOM 2096 N N . ASP A 1 27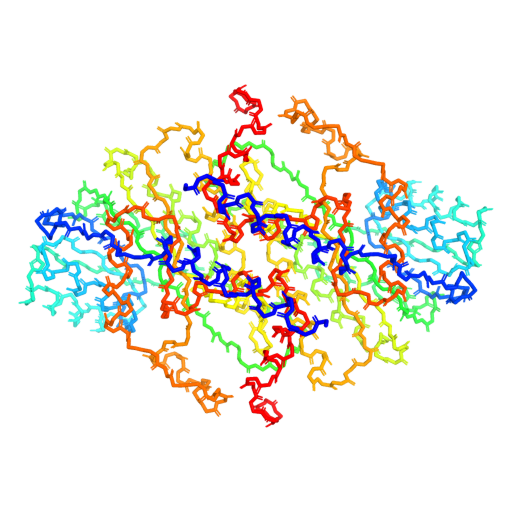2 ? -4.055 -14.773 10.438 1 70 272 ASP A N 1
ATOM 2097 C CA . ASP A 1 272 ? -5.25 -15.562 10.156 1 70 272 ASP A CA 1
ATOM 2098 C C . ASP A 1 272 ? -6.43 -15.102 11.008 1 70 272 ASP A C 1
ATOM 2100 O O . ASP A 1 272 ? -7.57 -15.086 10.547 1 70 272 ASP A O 1
ATOM 2104 N N . TYR A 1 273 ? -6.098 -14.797 12.258 1 68.25 273 TYR A N 1
ATOM 2105 C CA . TYR A 1 273 ? -7.148 -14.305 13.141 1 68.25 273 TYR A CA 1
ATOM 2106 C C . TYR A 1 273 ? -7.723 -12.992 12.633 1 68.25 273 TYR A C 1
ATOM 2108 O O . TYR A 1 273 ? -8.945 -12.82 12.578 1 68.25 273 TYR A O 1
ATOM 2116 N N . ILE A 1 274 ? -6.832 -12.07 12.289 1 70.5 274 ILE A N 1
ATOM 2117 C CA . ILE A 1 274 ? -7.273 -10.773 11.797 1 70.5 274 ILE A CA 1
ATOM 2118 C C . ILE A 1 274 ? -8.078 -10.953 10.508 1 70.5 274 ILE A C 1
ATOM 2120 O O . ILE A 1 274 ? -9.133 -10.336 10.344 1 70.5 274 ILE A O 1
ATOM 2124 N N . SER A 1 275 ? -7.566 -11.82 9.688 1 72.5 275 SER A N 1
ATOM 2125 C CA . SER A 1 275 ? -8.281 -12.094 8.445 1 72.5 275 SER A CA 1
ATOM 2126 C C . SER A 1 275 ? -9.695 -12.602 8.719 1 72.5 275 SER A C 1
ATOM 2128 O O . SER A 1 275 ? -10.648 -12.172 8.07 1 72.5 275 SER A O 1
ATOM 2130 N N . ASN A 1 276 ? -9.82 -13.469 9.648 1 71.56 276 ASN A N 1
ATOM 2131 C CA . ASN A 1 276 ? -11.125 -13.992 10.023 1 71.56 276 ASN A CA 1
ATOM 2132 C C . ASN A 1 276 ? -12.023 -12.906 10.602 1 71.56 276 ASN A C 1
ATOM 2134 O O . ASN A 1 276 ? -13.227 -12.875 10.312 1 71.56 276 ASN A O 1
ATOM 2138 N N . GLN A 1 277 ? -11.445 -12.047 11.422 1 72.5 277 GLN A N 1
ATOM 2139 C CA . GLN A 1 277 ? -12.219 -10.969 12.023 1 72.5 277 GLN A CA 1
ATOM 2140 C C . GLN A 1 277 ? -12.727 -10 10.961 1 72.5 277 GLN A C 1
ATOM 2142 O O . GLN A 1 277 ? -13.859 -9.508 11.055 1 72.5 277 GLN A O 1
ATOM 2147 N N . VAL A 1 278 ? -11.875 -9.688 10.055 1 72.25 278 VAL A N 1
ATOM 2148 C CA . VAL A 1 278 ? -12.258 -8.797 8.969 1 72.25 278 VAL A CA 1
ATOM 2149 C C . VAL A 1 278 ? -13.438 -9.391 8.203 1 72.25 278 VAL A C 1
ATOM 2151 O O . VAL A 1 278 ? -14.383 -8.688 7.863 1 72.25 278 VAL A O 1
ATOM 2154 N N . GLN A 1 279 ? -13.406 -10.633 8.062 1 69.25 279 GLN A N 1
ATOM 2155 C CA . GLN A 1 279 ? -14.484 -11.328 7.363 1 69.25 279 GLN A CA 1
ATOM 2156 C C . GLN A 1 279 ? -15.789 -11.242 8.148 1 69.25 279 GLN A C 1
ATOM 2158 O O . GLN A 1 279 ? -16.875 -11.117 7.562 1 69.25 279 GLN A O 1
ATOM 2163 N N . GLN A 1 280 ? -15.602 -11.266 9.461 1 65.81 280 GLN A N 1
ATOM 2164 C CA . GLN A 1 280 ? -16.781 -11.297 10.32 1 65.81 280 GLN A CA 1
ATOM 2165 C C . GLN A 1 280 ? -17.344 -9.898 10.523 1 65.81 280 GLN A C 1
ATOM 2167 O O . GLN A 1 280 ? -18.5 -9.742 10.922 1 65.81 280 GLN A O 1
ATOM 2172 N N . THR A 1 281 ? -16.516 -8.922 10.32 1 65.19 281 THR A N 1
ATOM 2173 C CA . THR A 1 281 ? -16.969 -7.547 10.508 1 65.19 281 THR A CA 1
ATOM 2174 C C . THR A 1 281 ? -18.078 -7.203 9.531 1 65.19 281 THR A C 1
ATOM 2176 O O . THR A 1 281 ? -18.938 -6.371 9.828 1 65.19 281 THR A O 1
ATOM 2179 N N . TYR A 1 282 ? -18.016 -7.742 8.445 1 62.97 282 TYR A N 1
ATOM 2180 C CA . TYR A 1 282 ? -19.031 -7.438 7.441 1 62.97 282 TYR A CA 1
ATOM 2181 C C . TYR A 1 282 ? -20.234 -8.359 7.582 1 62.97 282 TYR A C 1
ATOM 2183 O O . TYR A 1 282 ? -20.094 -9.531 7.945 1 62.97 282 TYR A O 1
ATOM 2191 N N . ARG A 1 283 ? -21.406 -7.633 7.742 1 55.53 283 ARG A N 1
ATOM 2192 C CA . ARG A 1 283 ? -22.641 -8.422 7.859 1 55.53 283 ARG A CA 1
ATOM 2193 C C . ARG A 1 283 ? -22.734 -9.445 6.734 1 55.53 283 ARG A C 1
ATOM 2195 O O . ARG A 1 283 ? -22.219 -9.227 5.637 1 55.53 283 ARG A O 1
ATOM 2202 N N . ASP A 1 284 ? -23.281 -10.539 7.18 1 53.94 284 ASP A N 1
ATOM 2203 C CA . ASP A 1 284 ? -23.641 -11.555 6.195 1 53.94 284 ASP A CA 1
ATOM 2204 C C . ASP A 1 284 ? -24.438 -10.953 5.039 1 53.94 284 ASP A C 1
ATOM 2206 O O . ASP A 1 284 ? -25.297 -10.102 5.254 1 53.94 284 ASP A O 1
ATOM 2210 N N . ASN A 1 285 ? -23.984 -11.039 3.768 1 52.84 285 ASN A N 1
ATOM 2211 C CA . ASN A 1 285 ? -24.703 -10.586 2.576 1 52.84 285 ASN A CA 1
ATOM 2212 C C . ASN A 1 285 ? -24.609 -9.07 2.41 1 52.84 285 ASN A C 1
ATOM 2214 O O . ASN A 1 285 ? -25.547 -8.438 1.919 1 52.84 285 ASN A O 1
ATOM 2218 N N . ALA A 1 286 ? -23.719 -8.43 3.158 1 48.66 286 ALA A N 1
ATOM 2219 C CA . ALA A 1 286 ? -23.672 -6.973 3.152 1 48.66 286 ALA A CA 1
ATOM 2220 C C . ALA A 1 286 ? -23.609 -6.43 1.728 1 48.66 286 ALA A C 1
ATOM 2222 O O . ALA A 1 286 ? -24.094 -5.332 1.45 1 48.66 286 ALA A O 1
ATOM 2223 N N . PHE A 1 287 ? -22.969 -7.168 0.874 1 52.47 287 PHE A N 1
ATOM 2224 C CA . PHE A 1 287 ? -22.875 -6.668 -0.494 1 52.47 287 PHE A CA 1
ATOM 2225 C C . PHE A 1 287 ? -23.5 -7.664 -1.475 1 52.47 287 PHE A C 1
ATOM 2227 O O . PHE A 1 287 ? -23.156 -7.656 -2.662 1 52.47 287 PHE A O 1
ATOM 2234 N N . SER A 1 288 ? -24.344 -8.547 -0.995 1 46.22 288 SER A N 1
ATOM 2235 C CA . SER A 1 288 ? -25.156 -9.328 -1.926 1 46.22 288 SER A CA 1
ATOM 2236 C C . SER A 1 288 ? -26.172 -8.445 -2.65 1 46.22 288 SER A C 1
ATOM 2238 O O . SER A 1 288 ? -26.578 -7.41 -2.125 1 46.22 288 SER A O 1
ATOM 2240 N N . MET B 1 1 ? 14.805 -3.006 34.312 1 30.91 1 MET B N 1
ATOM 2241 C CA . MET B 1 1 ? 14 -2.449 33.219 1 30.91 1 MET B CA 1
ATOM 2242 C C . MET B 1 1 ? 14.336 -3.105 31.891 1 30.91 1 MET B C 1
ATOM 2244 O O . MET B 1 1 ? 13.445 -3.469 31.125 1 30.91 1 MET B O 1
ATOM 2248 N N . TRP B 1 2 ? 15.57 -3.369 31.734 1 37.44 2 TRP B N 1
ATOM 2249 C CA . TRP B 1 2 ? 16.203 -4.043 30.609 1 37.44 2 TRP B CA 1
ATOM 2250 C C . TRP B 1 2 ? 15.984 -5.551 30.688 1 37.44 2 TRP B C 1
ATOM 2252 O O . TRP B 1 2 ? 15.977 -6.238 29.656 1 37.44 2 TRP B O 1
ATOM 2262 N N . LYS B 1 3 ? 15.945 -6.039 31.797 1 40.22 3 LYS B N 1
ATOM 2263 C CA . LYS B 1 3 ? 15.906 -7.484 31.984 1 40.22 3 LYS B CA 1
ATOM 2264 C C . LYS B 1 3 ? 14.547 -8.047 31.578 1 40.22 3 LYS B C 1
ATOM 2266 O O . LYS B 1 3 ? 14.461 -9.133 31 1 40.22 3 LYS B O 1
ATOM 2271 N N . SER B 1 4 ? 13.477 -7.445 31.922 1 40.66 4 SER B N 1
ATOM 2272 C CA . SER B 1 4 ? 12.094 -7.816 31.641 1 40.66 4 SER B CA 1
ATOM 2273 C C . SER B 1 4 ? 11.766 -7.656 30.172 1 40.66 4 SER B C 1
ATOM 2275 O O . SER B 1 4 ? 10.953 -8.398 29.625 1 40.66 4 SER B O 1
ATOM 2277 N N . LEU B 1 5 ? 12.359 -6.805 29.406 1 43.38 5 LEU B N 1
ATOM 2278 C CA . LEU B 1 5 ? 12.297 -6.613 27.969 1 43.38 5 LEU B CA 1
ATOM 2279 C C . LEU B 1 5 ? 12.93 -7.797 27.234 1 43.38 5 LEU B C 1
ATOM 2281 O O . LEU B 1 5 ? 12.391 -8.266 26.219 1 43.38 5 LEU B O 1
ATOM 2285 N N . PHE B 1 6 ? 13.914 -8.258 27.844 1 47.75 6 PHE B N 1
ATOM 2286 C CA . PHE B 1 6 ? 14.648 -9.375 27.266 1 47.75 6 PHE B CA 1
ATOM 2287 C C . PHE B 1 6 ? 13.828 -10.656 27.328 1 47.75 6 PHE B C 1
ATOM 2289 O O . PHE B 1 6 ? 13.789 -11.43 26.375 1 47.75 6 PHE B O 1
ATOM 2296 N N . GLY B 1 7 ? 13.289 -10.906 28.328 1 43.28 7 GLY B N 1
ATO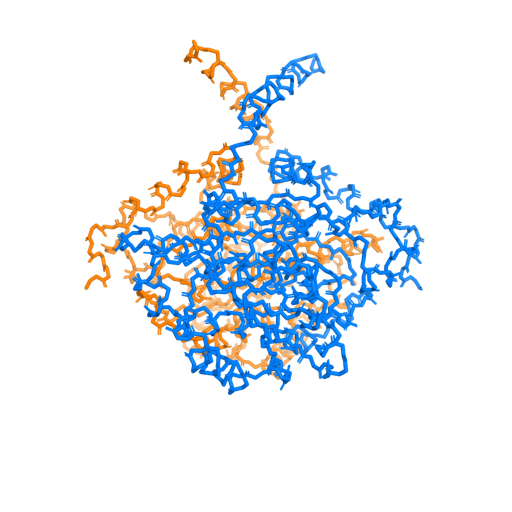M 2297 C CA . GLY B 1 7 ? 12.484 -12.109 28.484 1 43.28 7 GLY B CA 1
ATOM 2298 C C . GLY B 1 7 ? 11.266 -12.133 27.594 1 43.28 7 GLY B C 1
ATOM 2299 O O . GLY B 1 7 ? 10.93 -13.164 27.016 1 43.28 7 GLY B O 1
ATOM 2300 N N . GLY B 1 8 ? 10.531 -11.133 27.375 1 46.78 8 GLY B N 1
ATOM 2301 C CA . GLY B 1 8 ? 9.438 -10.945 26.438 1 46.78 8 GLY B CA 1
ATOM 2302 C C . GLY B 1 8 ? 9.852 -11.156 24.984 1 46.78 8 GLY B C 1
ATOM 2303 O O . GLY B 1 8 ? 9.117 -11.781 24.219 1 46.78 8 GLY B O 1
ATOM 2304 N N . LEU B 1 9 ? 10.93 -10.734 24.688 1 51.78 9 LEU B N 1
ATOM 2305 C CA . LEU B 1 9 ? 11.523 -10.961 23.375 1 51.78 9 LEU B CA 1
ATOM 2306 C C . LEU B 1 9 ? 11.812 -12.438 23.156 1 51.78 9 LEU B C 1
ATOM 2308 O O . LEU B 1 9 ? 11.602 -12.961 22.047 1 51.78 9 LEU B O 1
ATOM 2312 N N . VAL B 1 10 ? 12.25 -13.031 24.188 1 50.03 10 VAL B N 1
ATOM 2313 C CA . VAL B 1 10 ? 12.57 -14.445 24.078 1 50.03 10 VAL B CA 1
ATOM 2314 C C . VAL B 1 10 ? 11.281 -15.25 23.859 1 50.03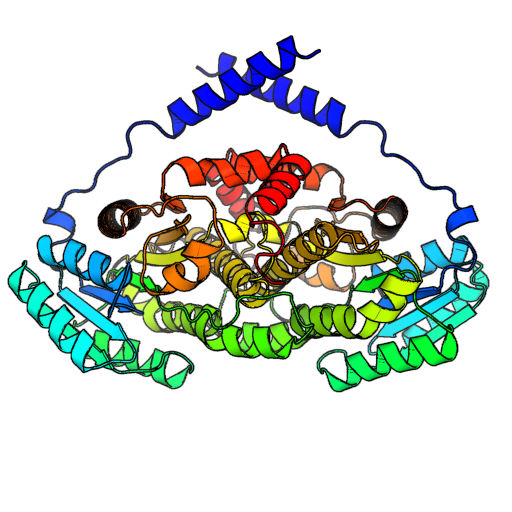 10 VAL B C 1
ATOM 2316 O O . VAL B 1 10 ? 11.242 -16.156 23.031 1 50.03 10 VAL B O 1
ATOM 2319 N N . VAL B 1 11 ? 10.25 -14.984 24.5 1 45.72 11 VAL B N 1
ATOM 2320 C CA . VAL B 1 11 ? 8.984 -15.695 24.359 1 45.72 11 VAL B CA 1
ATOM 2321 C C . VAL B 1 11 ? 8.375 -15.391 22.984 1 45.72 11 VAL B C 1
ATOM 2323 O O . VAL B 1 11 ? 7.891 -16.297 22.297 1 45.72 11 VAL B O 1
ATOM 2326 N N . LEU B 1 12 ? 8.391 -14.156 22.562 1 52.75 12 LEU B N 1
ATOM 2327 C CA . LEU B 1 12 ? 7.996 -13.805 21.203 1 52.75 12 LEU B CA 1
ATOM 2328 C C . LEU B 1 12 ? 8.781 -14.625 20.172 1 52.75 12 LEU B C 1
ATOM 2330 O O . LEU B 1 12 ? 8.219 -15.102 19.188 1 52.75 12 LEU B O 1
ATOM 2334 N N . LEU B 1 13 ? 9.969 -14.68 20.516 1 54.5 13 LEU B N 1
ATOM 2335 C CA . LEU B 1 13 ? 10.828 -15.484 19.656 1 54.5 13 LEU B CA 1
ATOM 2336 C C . LEU B 1 13 ? 10.414 -16.953 19.703 1 54.5 13 LEU B C 1
ATOM 2338 O O . LEU B 1 13 ? 10.391 -17.625 18.672 1 54.5 13 LEU B O 1
ATOM 2342 N N . ALA B 1 14 ? 10.148 -17.438 20.828 1 49.28 14 ALA B N 1
ATOM 2343 C CA . ALA B 1 14 ? 9.773 -18.844 20.953 1 49.28 14 ALA B CA 1
ATOM 2344 C C . ALA B 1 14 ? 8.453 -19.125 20.25 1 49.28 14 ALA B C 1
ATOM 2346 O O . ALA B 1 14 ? 8.305 -20.141 19.562 1 49.28 14 ALA B O 1
ATOM 2347 N N . VAL B 1 15 ? 7.465 -18.312 20.406 1 51.62 15 VAL B N 1
ATOM 2348 C CA . VAL B 1 15 ? 6.172 -18.453 19.75 1 51.62 15 VAL B CA 1
ATOM 2349 C C . VAL B 1 15 ? 6.352 -18.391 18.234 1 51.62 15 VAL B C 1
ATOM 2351 O O . VAL B 1 15 ? 5.75 -19.172 17.5 1 51.62 15 VAL B O 1
ATOM 2354 N N . TYR B 1 16 ? 7.109 -17.391 17.922 1 52.22 16 TYR B N 1
ATOM 2355 C CA . TYR B 1 16 ? 7.426 -17.297 16.5 1 52.22 16 TYR B CA 1
ATOM 2356 C C . TYR B 1 16 ? 8.086 -18.578 16 1 52.22 16 TYR B C 1
ATOM 2358 O O . TYR B 1 16 ? 7.715 -19.094 14.953 1 52.22 16 TYR B O 1
ATOM 2366 N N . LEU B 1 17 ? 9.016 -18.969 16.797 1 54.5 17 LEU B N 1
ATOM 2367 C CA . LEU B 1 17 ? 9.719 -20.188 16.391 1 54.5 17 LEU B CA 1
ATOM 2368 C C . LEU B 1 17 ? 8.766 -21.375 16.344 1 54.5 17 LEU B C 1
ATOM 2370 O O . LEU B 1 17 ? 8.93 -22.281 15.516 1 54.5 17 LEU B O 1
ATOM 2374 N N . ALA B 1 18 ? 7.875 -21.422 17.203 1 48.38 18 ALA B N 1
ATOM 2375 C CA . ALA B 1 18 ? 6.891 -22.5 17.266 1 48.38 18 ALA B CA 1
ATOM 2376 C C . ALA B 1 18 ? 5.93 -22.422 16.078 1 48.38 18 ALA B C 1
ATOM 2378 O O . ALA B 1 18 ? 5.516 -23.453 15.547 1 48.38 18 ALA B O 1
ATOM 2379 N N . LEU B 1 19 ? 5.539 -21.234 15.789 1 50.19 19 LEU B N 1
ATOM 2380 C CA . LEU B 1 19 ? 4.559 -21.031 14.727 1 50.19 19 LEU B CA 1
ATOM 2381 C C . LEU B 1 19 ? 5.207 -21.156 13.352 1 50.19 19 LEU B C 1
ATOM 2383 O O . LEU B 1 19 ? 4.551 -21.562 12.391 1 50.19 19 LEU B O 1
ATOM 2387 N N . PHE B 1 20 ? 6.426 -20.688 13.352 1 53.62 20 PHE B N 1
ATOM 2388 C CA . PHE B 1 20 ? 7.105 -20.75 12.062 1 53.62 20 PHE B CA 1
ATOM 2389 C C . PHE B 1 20 ? 7.949 -22.016 11.969 1 53.62 20 PHE B C 1
ATOM 2391 O O . PHE B 1 20 ? 8.836 -22.109 11.109 1 53.62 20 PHE B O 1
ATOM 2398 N N . GLY B 1 21 ? 7.727 -22.875 12.844 1 52.41 21 GLY B N 1
ATOM 2399 C CA . GLY B 1 21 ? 8.336 -24.188 12.773 1 52.41 21 GLY B CA 1
ATOM 2400 C C . GLY B 1 21 ? 8.352 -24.781 11.375 1 52.41 21 GLY B C 1
ATOM 2401 O O . GLY B 1 21 ? 8.078 -24.078 10.398 1 52.41 21 GLY B O 1
ATOM 2402 N N . ARG B 1 22 ? 8.234 -26.25 11.211 1 59.91 22 ARG B N 1
ATOM 2403 C CA . ARG B 1 22 ? 8.43 -27.016 9.977 1 59.91 22 ARG B CA 1
ATOM 2404 C C . ARG B 1 22 ? 7.355 -26.672 8.953 1 59.91 22 ARG B C 1
ATOM 2406 O O . ARG B 1 22 ? 6.168 -26.922 9.18 1 59.91 22 ARG B O 1
ATOM 2413 N N . LYS B 1 23 ? 7.836 -26 7.953 1 74.62 23 LYS B N 1
ATOM 2414 C CA . LYS B 1 23 ? 6.922 -25.625 6.875 1 74.62 23 LYS B CA 1
ATOM 2415 C C . LYS B 1 23 ? 6.363 -26.875 6.176 1 74.62 23 LYS B C 1
ATOM 2417 O O . LYS B 1 23 ? 7.105 -27.797 5.871 1 74.62 23 LYS B O 1
ATOM 2422 N N . LYS B 1 24 ? 5.102 -26.938 6.156 1 80.69 24 LYS B N 1
ATOM 2423 C CA . LYS B 1 24 ? 4.457 -28 5.395 1 80.69 24 LYS B CA 1
ATOM 2424 C C . LYS B 1 24 ? 4.98 -28.047 3.961 1 80.69 24 LYS B C 1
ATOM 2426 O O . LYS B 1 24 ? 5.305 -27.016 3.379 1 80.69 24 LYS B O 1
ATOM 2431 N N . GLN B 1 25 ? 5.148 -29.25 3.547 1 89.69 25 GLN B N 1
ATOM 2432 C CA . GLN B 1 25 ? 5.641 -29.469 2.189 1 89.69 25 GLN B CA 1
ATOM 2433 C C . GLN B 1 25 ? 4.531 -29.969 1.276 1 89.69 25 GLN B C 1
ATOM 2435 O O . GLN B 1 25 ? 3.512 -30.484 1.752 1 89.69 25 GLN B O 1
ATOM 2440 N N . TYR B 1 26 ? 4.66 -29.703 -0.005 1 94.19 26 TYR B N 1
ATOM 2441 C CA . TYR B 1 26 ? 3.725 -30.203 -1.01 1 94.19 26 TYR B CA 1
ATOM 2442 C C . TYR B 1 26 ? 4.254 -31.469 -1.667 1 94.19 26 TYR B C 1
ATOM 2444 O O . TYR B 1 26 ? 5.441 -31.781 -1.556 1 94.19 26 TYR B O 1
ATOM 2452 N N . ASN B 1 27 ? 3.299 -32.219 -2.242 1 95.5 27 ASN B N 1
ATOM 2453 C CA . ASN B 1 27 ? 3.678 -33.375 -3.059 1 95.5 27 ASN B CA 1
ATOM 2454 C C . ASN B 1 27 ? 3.979 -32.969 -4.496 1 95.5 27 ASN B C 1
ATOM 2456 O O . ASN B 1 27 ? 3.107 -32.438 -5.195 1 95.5 27 ASN B O 1
ATOM 2460 N N . PRO B 1 28 ? 5.184 -33.219 -4.957 1 95.12 28 PRO B N 1
ATOM 2461 C CA . PRO B 1 28 ? 5.547 -32.812 -6.324 1 95.12 28 PRO B CA 1
ATOM 2462 C C . PRO B 1 28 ? 4.594 -33.375 -7.375 1 95.12 28 PRO B C 1
ATOM 2464 O O . PRO B 1 28 ? 4.383 -32.781 -8.422 1 95.12 28 PRO B O 1
ATOM 2467 N N . ASP B 1 29 ? 4.012 -34.5 -7.129 1 96.56 29 ASP B N 1
ATOM 2468 C CA . ASP B 1 29 ? 3.08 -35.125 -8.07 1 96.56 29 ASP B CA 1
ATOM 2469 C C . ASP B 1 29 ? 1.842 -34.25 -8.273 1 96.56 29 ASP B C 1
ATOM 2471 O O . ASP B 1 29 ? 1.185 -34.312 -9.312 1 96.56 29 ASP B O 1
ATOM 2475 N N . ASP B 1 30 ? 1.58 -33.438 -7.258 1 97.19 30 ASP B N 1
ATOM 2476 C CA . ASP B 1 30 ? 0.423 -32.531 -7.336 1 97.19 30 ASP B CA 1
ATOM 2477 C C . ASP B 1 30 ? 0.665 -31.406 -8.328 1 97.19 30 ASP B C 1
ATOM 2479 O O . ASP B 1 30 ? -0.272 -30.703 -8.719 1 97.19 30 ASP B O 1
ATOM 2483 N N . VAL B 1 31 ? 1.881 -31.25 -8.805 1 98.25 31 VAL B N 1
ATOM 2484 C CA . VAL B 1 31 ? 2.256 -30.156 -9.703 1 98.25 31 VAL B CA 1
ATOM 2485 C C . VAL B 1 31 ? 2.125 -30.625 -11.156 1 98.25 31 VAL B C 1
ATOM 2487 O O . VAL B 1 31 ? 1.957 -29.797 -12.062 1 98.25 31 VAL B O 1
ATOM 2490 N N . LYS B 1 32 ? 2.209 -31.938 -11.336 1 98.12 32 LYS B N 1
ATOM 2491 C CA . LYS B 1 32 ? 2.186 -32.5 -12.68 1 98.12 32 LYS B CA 1
ATOM 2492 C C . LYS B 1 32 ? 0.901 -32.125 -13.414 1 98.12 32 LYS B C 1
ATOM 2494 O O . LYS B 1 32 ? -0.199 -32.312 -12.891 1 98.12 32 LYS B O 1
ATOM 2499 N N . GLY B 1 33 ? 1.083 -31.469 -14.531 1 98.38 33 GLY B N 1
ATOM 2500 C CA . GLY B 1 33 ? -0.047 -31.141 -15.383 1 98.38 33 GLY B CA 1
ATOM 2501 C C . GLY B 1 33 ? -0.695 -29.812 -15.039 1 98.38 33 GLY B C 1
ATOM 2502 O O . GLY B 1 33 ? -1.564 -29.344 -15.766 1 98.38 33 GLY B O 1
ATOM 2503 N N . LEU B 1 34 ? -0.304 -29.25 -13.922 1 98.69 34 LEU B N 1
ATOM 2504 C CA . LEU B 1 34 ? -0.856 -27.938 -13.586 1 98.69 34 LEU B CA 1
ATOM 2505 C C . LEU B 1 34 ? -0.531 -26.922 -14.672 1 98.69 34 LEU B C 1
ATOM 2507 O O . LEU B 1 34 ? 0.584 -26.891 -15.195 1 98.69 34 LEU B O 1
ATOM 2511 N N . ARG B 1 35 ? -1.456 -26.188 -15.117 1 98.81 35 ARG B N 1
ATOM 2512 C CA . ARG B 1 35 ? -1.287 -25.109 -16.078 1 98.81 35 ARG B CA 1
ATOM 2513 C C . ARG B 1 35 ? -0.891 -23.812 -15.367 1 98.81 35 ARG B C 1
ATOM 2515 O O . ARG B 1 35 ? -1.725 -23.156 -14.734 1 98.81 35 ARG B O 1
ATOM 2522 N N . VAL B 1 36 ? 0.357 -23.375 -15.492 1 98.88 36 VAL B N 1
ATOM 2523 C CA . VAL B 1 36 ? 0.961 -22.297 -14.719 1 98.88 36 VAL B CA 1
ATOM 2524 C C . VAL B 1 36 ? 1.312 -21.125 -15.648 1 98.88 36 VAL B C 1
ATOM 2526 O O . VAL B 1 36 ? 2.029 -21.312 -16.625 1 98.88 36 VAL B O 1
ATOM 2529 N N . VAL B 1 37 ? 0.782 -19.969 -15.352 1 98.81 37 VAL B N 1
ATOM 2530 C CA . VAL B 1 37 ? 1.133 -18.734 -16.047 1 98.81 37 VAL B CA 1
ATOM 2531 C C . VAL B 1 37 ? 2.078 -17.906 -15.195 1 98.81 37 VAL B C 1
ATOM 2533 O O . VAL B 1 37 ? 1.777 -17.609 -14.031 1 98.81 37 VAL B O 1
ATOM 2536 N N . VAL B 1 38 ? 3.227 -17.531 -15.711 1 98.62 38 VAL B N 1
ATOM 2537 C CA . VAL B 1 38 ? 4.223 -16.734 -15 1 98.62 38 VAL B CA 1
ATOM 2538 C C . VAL B 1 38 ? 4.512 -15.461 -15.781 1 98.62 38 VAL B C 1
ATOM 2540 O O . VAL B 1 38 ? 5.02 -15.516 -16.906 1 98.62 38 VAL B O 1
ATOM 2543 N N . THR B 1 39 ? 4.168 -14.344 -15.219 1 98.25 39 THR B N 1
ATOM 2544 C CA . THR B 1 39 ? 4.578 -13.086 -15.828 1 98.25 39 THR B CA 1
ATOM 2545 C C . THR B 1 39 ? 5.977 -12.688 -15.367 1 98.25 39 THR B C 1
ATOM 2547 O O . THR B 1 39 ? 6.406 -13.062 -14.273 1 98.25 39 THR B O 1
ATOM 2550 N N . GLY B 1 40 ? 6.645 -11.906 -16.219 1 95.25 40 GLY B N 1
ATOM 2551 C CA . GLY B 1 40 ? 8.023 -11.578 -15.898 1 95.25 40 GLY B CA 1
ATOM 2552 C C . GLY B 1 40 ? 8.922 -12.797 -15.805 1 95.25 40 GLY B C 1
ATOM 2553 O O . GLY B 1 40 ? 9.734 -12.906 -14.883 1 95.25 40 GLY B O 1
ATOM 2554 N N . GLY B 1 41 ? 8.742 -13.688 -16.703 1 94.31 41 GLY B N 1
ATOM 2555 C CA . GLY B 1 41 ? 9.375 -14.992 -16.562 1 94.31 41 GLY B CA 1
ATOM 2556 C C . GLY B 1 41 ? 10.648 -15.125 -17.375 1 94.31 41 GLY B C 1
ATOM 2557 O O . GLY B 1 41 ? 11.18 -16.219 -17.516 1 94.31 41 GLY B O 1
ATOM 2558 N N . SER B 1 42 ? 11.188 -14 -17.891 1 91.75 42 SER B N 1
ATOM 2559 C CA . SER B 1 42 ? 12.328 -14.102 -18.797 1 91.75 42 SER B CA 1
ATOM 2560 C C . SER B 1 42 ? 13.648 -14.047 -18.031 1 91.75 42 SER B C 1
ATOM 2562 O O . SER B 1 42 ? 14.711 -14.305 -18.594 1 91.75 42 SER B O 1
ATOM 2564 N N . SER B 1 43 ? 13.625 -13.648 -16.781 1 88.56 43 SER B N 1
ATOM 2565 C CA . SER B 1 43 ? 14.852 -13.555 -15.992 1 88.56 43 SER B CA 1
ATOM 2566 C C . SER B 1 43 ? 14.555 -13.578 -14.5 1 88.56 43 SER B C 1
ATOM 2568 O O . SER B 1 43 ? 13.391 -13.641 -14.094 1 88.56 43 SER B O 1
ATOM 2570 N N . GLY B 1 44 ? 15.594 -13.75 -13.742 1 91.44 44 GLY B N 1
ATOM 2571 C CA . GLY B 1 44 ? 15.508 -13.562 -12.305 1 91.44 44 GLY B CA 1
ATOM 2572 C C . GLY B 1 44 ? 14.672 -14.617 -11.609 1 91.44 44 GLY B C 1
ATOM 2573 O O . GLY B 1 44 ? 14.875 -15.82 -11.82 1 91.44 44 GLY B O 1
ATOM 2574 N N . ILE B 1 45 ? 13.797 -14.164 -10.805 1 92.75 45 ILE B N 1
ATOM 2575 C CA . ILE B 1 45 ? 12.969 -15.047 -9.977 1 92.75 45 ILE B CA 1
ATOM 2576 C C . ILE B 1 45 ? 11.93 -15.742 -10.852 1 92.75 45 ILE B C 1
ATOM 2578 O O . ILE B 1 45 ? 11.664 -16.938 -10.68 1 92.75 45 ILE B O 1
ATOM 2582 N N . GLY B 1 46 ? 11.414 -15.008 -11.859 1 95.62 46 GLY B N 1
ATOM 2583 C CA . GLY B 1 46 ? 10.383 -15.547 -12.734 1 95.62 46 GLY B CA 1
ATOM 2584 C C . GLY B 1 46 ? 10.844 -16.766 -13.516 1 95.62 46 GLY B C 1
ATOM 2585 O O . GLY B 1 46 ? 10.125 -17.766 -13.617 1 95.62 46 GLY B O 1
ATOM 2586 N N . GLU B 1 47 ? 12.031 -16.625 -14.008 1 96.38 47 GLU B N 1
ATOM 2587 C CA . GLU B 1 47 ? 12.594 -17.75 -14.75 1 96.38 47 GLU B CA 1
ATOM 2588 C C . GLU B 1 47 ? 12.797 -18.969 -13.859 1 96.38 47 GLU B C 1
ATOM 2590 O O . GLU B 1 47 ? 12.516 -20.094 -14.266 1 96.38 47 GLU B O 1
ATOM 2595 N N . GLN B 1 48 ? 13.266 -18.75 -12.656 1 96.94 48 GLN B N 1
ATOM 2596 C CA . GLN B 1 48 ? 13.531 -19.828 -11.727 1 96.94 48 GLN B CA 1
ATOM 2597 C C . GLN B 1 48 ? 12.227 -20.484 -11.258 1 96.94 48 GLN B C 1
ATOM 2599 O O . GLN B 1 48 ? 12.18 -21.703 -11.039 1 96.94 48 GLN B O 1
ATOM 2604 N N . ILE B 1 49 ? 11.18 -19.719 -11.117 1 98 49 ILE B N 1
ATOM 2605 C CA . ILE B 1 49 ? 9.867 -20.25 -10.773 1 98 49 ILE B CA 1
ATOM 2606 C C . ILE B 1 49 ? 9.375 -21.172 -11.891 1 98 49 ILE B C 1
ATOM 2608 O O . ILE B 1 49 ? 8.906 -22.281 -11.625 1 98 49 ILE B O 1
ATOM 2612 N N . ALA B 1 50 ? 9.516 -20.688 -13.109 1 98.25 50 ALA B N 1
ATOM 2613 C CA . ALA B 1 50 ? 9.109 -21.484 -14.266 1 98.25 50 ALA B CA 1
ATOM 2614 C C . ALA B 1 50 ? 9.844 -22.828 -14.289 1 98.25 50 ALA B C 1
ATOM 2616 O O . ALA B 1 50 ? 9.227 -23.875 -14.477 1 98.25 50 ALA B O 1
ATOM 2617 N N . TYR B 1 51 ? 11.141 -22.781 -14.023 1 98.56 51 TYR B N 1
ATOM 2618 C CA . TYR B 1 51 ? 11.953 -24 -14.039 1 98.56 51 TYR B CA 1
ATOM 2619 C C . TYR B 1 51 ? 11.531 -24.953 -12.93 1 98.56 51 TYR B C 1
ATOM 2621 O O . TYR B 1 51 ? 11.484 -26.156 -13.125 1 98.56 51 TYR B O 1
ATOM 2629 N N . LYS B 1 52 ? 11.234 -24.391 -11.773 1 98.38 52 LYS B N 1
ATOM 2630 C CA . LYS B 1 52 ? 10.836 -25.219 -10.641 1 98.38 52 LYS B CA 1
ATOM 2631 C C . LYS B 1 52 ? 9.523 -25.938 -10.922 1 98.38 52 LYS B C 1
ATOM 2633 O O . LYS B 1 52 ? 9.414 -27.141 -10.68 1 98.38 52 LYS B O 1
ATOM 2638 N N . PHE B 1 53 ? 8.531 -25.281 -11.461 1 98.69 53 PHE B N 1
ATOM 2639 C CA . PHE B 1 53 ? 7.277 -25.906 -11.852 1 98.69 53 PHE B CA 1
ATOM 2640 C C . PHE B 1 53 ? 7.496 -26.922 -12.961 1 98.69 53 PHE B C 1
ATOM 2642 O O . PHE B 1 53 ? 6.938 -28.031 -12.93 1 98.69 53 PHE B O 1
ATOM 2649 N N . ALA B 1 54 ? 8.352 -26.562 -13.922 1 98.62 54 ALA B N 1
ATOM 2650 C CA . ALA B 1 54 ? 8.664 -27.422 -15.062 1 98.62 54 ALA B CA 1
ATOM 2651 C C . ALA B 1 54 ? 9.25 -28.75 -14.602 1 98.62 54 ALA B C 1
ATOM 2653 O O . ALA B 1 54 ? 8.859 -29.812 -15.094 1 98.62 54 ALA B O 1
ATOM 2654 N N . SER B 1 55 ? 10.148 -28.672 -13.641 1 98.44 55 SER B N 1
ATOM 2655 C CA . SER B 1 55 ? 10.867 -29.844 -13.172 1 98.44 55 SER B CA 1
ATOM 2656 C C . SER B 1 55 ? 9.922 -30.875 -12.562 1 98.44 55 SER B C 1
ATOM 2658 O O . SER B 1 55 ? 10.281 -32.031 -12.367 1 98.44 55 SER B O 1
ATOM 2660 N N . MET B 1 56 ? 8.703 -30.422 -12.289 1 98.5 56 MET B N 1
ATOM 2661 C CA . MET B 1 56 ? 7.719 -31.312 -11.664 1 98.5 56 MET B CA 1
ATOM 2662 C C . MET B 1 56 ? 6.582 -31.625 -12.633 1 98.5 56 MET B C 1
ATOM 2664 O O . MET B 1 56 ? 5.531 -32.125 -12.219 1 98.5 56 MET B O 1
ATOM 2668 N N . GLY B 1 57 ? 6.758 -31.25 -13.914 1 98.62 57 GLY B N 1
ATOM 2669 C CA . GLY B 1 57 ? 5.863 -31.703 -14.969 1 98.62 57 GLY B CA 1
ATOM 2670 C C . GLY B 1 57 ? 4.707 -30.75 -15.219 1 98.62 57 GLY B C 1
ATOM 2671 O O . GLY B 1 57 ? 3.674 -31.156 -15.758 1 98.62 57 GLY B O 1
ATOM 2672 N N . ALA B 1 58 ? 4.801 -29.531 -14.852 1 98.75 58 ALA B N 1
ATOM 2673 C CA . ALA B 1 58 ? 3.746 -28.547 -15.086 1 98.75 58 ALA B CA 1
ATOM 2674 C C . ALA B 1 58 ? 3.705 -28.141 -16.547 1 98.75 58 ALA B C 1
ATOM 2676 O O . ALA B 1 58 ? 4.664 -28.359 -17.297 1 98.75 58 ALA B O 1
ATOM 2677 N N . LYS B 1 59 ? 2.568 -27.641 -17.016 1 98.81 59 LYS B N 1
ATOM 2678 C CA . LYS B 1 59 ? 2.424 -26.922 -18.281 1 98.81 59 LYS B CA 1
ATOM 2679 C C . LYS B 1 59 ? 2.629 -25.422 -18.078 1 98.81 59 LYS B C 1
ATOM 2681 O O . LYS B 1 59 ? 1.965 -24.812 -17.25 1 98.81 59 LYS B O 1
ATOM 2686 N N . LEU B 1 60 ? 3.518 -24.859 -18.891 1 98.69 60 LEU B N 1
ATOM 2687 C CA . LEU B 1 60 ? 3.959 -23.5 -18.578 1 98.69 60 LEU B CA 1
ATOM 2688 C C . LEU B 1 60 ? 3.541 -22.531 -19.688 1 98.69 60 LEU B C 1
ATOM 2690 O O . LEU B 1 60 ? 3.529 -22.891 -20.875 1 98.69 60 LEU B O 1
ATOM 2694 N N . HIS B 1 61 ? 3.168 -21.391 -19.312 1 98.81 61 HIS B N 1
ATOM 2695 C CA . HIS B 1 61 ? 3 -20.219 -20.156 1 98.81 61 HIS B CA 1
ATOM 2696 C C . HIS B 1 61 ? 3.691 -19 -19.547 1 98.81 61 HIS B C 1
ATOM 2698 O O . HIS B 1 61 ? 3.244 -18.453 -18.531 1 98.81 61 HIS B O 1
ATOM 2704 N N . VAL B 1 62 ? 4.805 -18.531 -20.188 1 98.5 62 VAL B N 1
ATOM 2705 C CA . VAL B 1 62 ? 5.652 -17.5 -19.609 1 98.5 62 VAL B CA 1
ATOM 2706 C C . VAL B 1 62 ? 5.562 -16.234 -20.469 1 98.5 62 VAL B C 1
ATOM 2708 O O . VAL B 1 62 ? 5.523 -16.312 -21.703 1 98.5 62 VAL B O 1
ATOM 2711 N N . SER B 1 63 ? 5.512 -15.078 -19.781 1 98.12 63 SER B N 1
ATOM 2712 C CA . SER B 1 63 ? 5.43 -13.82 -20.531 1 98.12 63 SER B CA 1
ATOM 2713 C C . SER B 1 63 ? 6.508 -12.836 -20.078 1 98.12 63 SER B C 1
ATOM 2715 O O . SER B 1 63 ? 6.863 -12.797 -18.891 1 98.12 63 SER B O 1
ATOM 2717 N N . ALA B 1 64 ? 7.008 -12.125 -20.938 1 96.88 64 ALA B N 1
ATOM 2718 C CA . ALA B 1 64 ? 7.957 -11.031 -20.75 1 96.88 64 ALA B CA 1
ATOM 2719 C C . ALA B 1 64 ? 8.102 -10.219 -22.031 1 96.88 64 ALA B C 1
ATOM 2721 O O . ALA B 1 64 ? 7.375 -10.438 -23 1 96.88 64 ALA B O 1
ATOM 2722 N N . ARG B 1 65 ? 9.055 -9.297 -22.062 1 93.06 65 ARG B N 1
ATOM 2723 C CA . ARG B 1 65 ? 9.18 -8.375 -23.188 1 93.06 65 ARG B CA 1
ATOM 2724 C C . ARG B 1 65 ? 10.164 -8.914 -24.219 1 93.06 65 ARG B C 1
ATOM 2726 O O . ARG B 1 65 ? 10.078 -8.562 -25.406 1 93.06 65 ARG B O 1
ATOM 2733 N N . ARG B 1 66 ? 11.141 -9.82 -23.812 1 93.06 66 ARG B N 1
ATOM 2734 C CA . ARG B 1 66 ? 12.219 -10.234 -24.703 1 93.06 66 ARG B CA 1
ATOM 2735 C C . ARG B 1 66 ? 11.977 -11.648 -25.234 1 93.06 66 ARG B C 1
ATOM 2737 O O . ARG B 1 66 ? 12.188 -12.625 -24.516 1 93.06 66 ARG B O 1
ATOM 2744 N N . GLU B 1 67 ? 11.758 -11.648 -26.469 1 96.75 67 GLU B N 1
ATOM 2745 C CA . GLU B 1 67 ? 11.398 -12.922 -27.078 1 96.75 67 GLU B CA 1
ATOM 2746 C C . GLU B 1 67 ? 12.555 -13.914 -27.016 1 96.75 67 GLU B C 1
ATOM 2748 O O . GLU B 1 67 ? 12.344 -15.094 -26.719 1 96.75 67 GLU B O 1
ATOM 2753 N N . SER B 1 68 ? 13.742 -13.461 -27.312 1 97.44 68 SER B N 1
ATOM 2754 C CA . SER B 1 68 ? 14.906 -14.344 -27.312 1 97.44 68 SER B CA 1
ATOM 2755 C C . SER B 1 68 ? 15.07 -15.047 -25.969 1 97.44 68 SER B C 1
ATOM 2757 O O . SER B 1 68 ? 15.352 -16.234 -25.906 1 97.44 68 SER B O 1
ATOM 2759 N N . LYS B 1 69 ? 14.859 -14.32 -24.922 1 96.94 69 LYS B N 1
ATOM 2760 C CA . LYS B 1 69 ? 14.977 -14.891 -23.578 1 96.94 69 LYS B CA 1
ATOM 2761 C C . LYS B 1 69 ? 13.844 -15.875 -23.297 1 96.94 69 LYS B C 1
ATOM 2763 O O . LYS B 1 69 ? 14.047 -16.906 -22.656 1 96.94 69 LYS B O 1
ATOM 2768 N N . LEU B 1 70 ? 12.664 -15.555 -23.812 1 97.94 70 LEU B N 1
ATOM 2769 C CA . LEU B 1 70 ? 11.516 -16.422 -23.609 1 97.94 70 LEU B CA 1
ATOM 2770 C C . LEU B 1 70 ? 11.703 -17.766 -24.328 1 97.94 70 LEU B C 1
ATOM 2772 O O . LEU B 1 70 ? 11.328 -18.812 -23.797 1 97.94 70 LEU B O 1
ATOM 2776 N N . ILE B 1 71 ? 12.312 -17.688 -25.469 1 98 71 ILE B N 1
ATOM 2777 C CA . ILE B 1 71 ? 12.609 -18.906 -26.219 1 98 71 ILE B CA 1
ATOM 2778 C C . ILE B 1 71 ? 13.57 -19.781 -25.422 1 98 71 ILE B C 1
ATOM 2780 O O . ILE B 1 71 ? 13.359 -20.984 -25.281 1 98 71 ILE B O 1
ATOM 2784 N N . ASP B 1 72 ? 14.539 -19.141 -24.859 1 97.94 72 ASP B N 1
ATOM 2785 C CA . ASP B 1 72 ? 15.508 -19.859 -24.047 1 97.94 72 ASP B CA 1
ATOM 2786 C C . ASP B 1 72 ? 14.844 -20.469 -22.812 1 97.94 72 ASP B C 1
ATOM 2788 O O . ASP B 1 72 ? 15.102 -21.641 -22.484 1 97.94 72 ASP B O 1
ATOM 2792 N N . VAL B 1 73 ? 14.016 -19.719 -22.172 1 98.06 73 VAL B N 1
ATOM 2793 C CA . VAL B 1 73 ? 13.375 -20.156 -20.938 1 98.06 73 VAL B CA 1
ATOM 2794 C C . VAL B 1 73 ? 12.438 -21.312 -21.234 1 98.06 73 VAL B C 1
ATOM 2796 O O . VAL B 1 73 ? 12.43 -22.312 -20.5 1 98.06 73 VAL B O 1
ATOM 2799 N N . THR B 1 74 ? 11.656 -21.188 -22.266 1 98.31 74 THR B N 1
ATOM 2800 C CA . THR B 1 74 ? 10.688 -22.25 -22.578 1 98.31 74 THR B CA 1
ATOM 2801 C C . THR B 1 74 ? 11.398 -23.5 -23.047 1 98.31 74 THR B C 1
ATOM 2803 O O . THR B 1 74 ? 10.977 -24.625 -22.734 1 98.31 74 THR B O 1
ATOM 2806 N N . ALA B 1 75 ? 12.492 -23.391 -23.766 1 98.38 75 ALA B N 1
ATOM 2807 C CA . ALA B 1 75 ? 13.289 -24.547 -24.188 1 98.38 75 ALA B CA 1
ATOM 2808 C C . ALA B 1 75 ? 13.883 -25.266 -22.984 1 98.38 75 ALA B C 1
ATOM 2810 O O . ALA B 1 75 ? 13.789 -26.5 -22.891 1 98.38 75 ALA B O 1
ATOM 2811 N N . HIS B 1 76 ? 14.461 -24.516 -22.109 1 98.25 76 HIS B N 1
ATOM 2812 C CA . HIS B 1 76 ? 15.047 -25.109 -20.922 1 98.25 76 HIS B CA 1
ATOM 2813 C C . HIS B 1 76 ? 13.969 -25.766 -20.047 1 98.25 76 HIS B C 1
ATOM 2815 O O . HIS B 1 76 ? 14.203 -26.812 -19.438 1 98.25 76 HIS B O 1
ATOM 2821 N N . ALA B 1 77 ? 12.844 -25.109 -19.953 1 98.44 77 ALA B N 1
ATOM 2822 C CA . ALA B 1 77 ? 11.734 -25.672 -19.188 1 98.44 77 ALA B CA 1
ATOM 2823 C C . ALA B 1 77 ? 11.336 -27.047 -19.719 1 98.44 77 ALA B C 1
ATOM 2825 O O . ALA B 1 77 ? 11.078 -27.969 -18.953 1 98.44 77 ALA B O 1
ATOM 2826 N N . LYS B 1 78 ? 11.305 -27.156 -21.016 1 98.19 78 LYS B N 1
ATOM 2827 C CA . LYS B 1 78 ? 11.008 -28.438 -21.609 1 98.19 78 LYS B CA 1
ATOM 2828 C C . LYS B 1 78 ? 12.094 -29.469 -21.297 1 98.19 78 LYS B C 1
ATOM 2830 O O . LYS B 1 78 ? 11.789 -30.625 -20.969 1 98.19 78 LYS B O 1
ATOM 2835 N N . ASP B 1 79 ? 13.281 -29.062 -21.328 1 98.31 79 ASP B N 1
ATOM 2836 C CA . ASP B 1 79 ? 14.422 -29.938 -21.062 1 98.31 79 ASP B CA 1
ATOM 2837 C C . ASP B 1 79 ? 14.375 -30.469 -19.641 1 98.31 79 ASP B C 1
ATOM 2839 O O . ASP B 1 79 ? 14.781 -31.609 -19.391 1 98.31 79 ASP B O 1
ATOM 2843 N N . VAL B 1 80 ? 13.867 -29.672 -18.75 1 97.81 80 VAL B N 1
ATOM 2844 C CA . VAL B 1 80 ? 13.961 -30.047 -17.344 1 97.81 80 VAL B CA 1
ATOM 2845 C C . VAL B 1 80 ? 12.695 -30.812 -16.922 1 97.81 80 VAL B C 1
ATOM 2847 O O . VAL B 1 80 ? 12.625 -31.344 -15.812 1 97.81 80 VAL B O 1
ATOM 2850 N N . GLY B 1 81 ? 11.539 -30.75 -17.828 1 98 81 GLY B N 1
ATOM 2851 C CA . GLY B 1 81 ? 10.477 -31.688 -17.5 1 98 81 GLY B CA 1
ATOM 2852 C C . GLY B 1 81 ? 9.086 -31.141 -17.75 1 98 81 GLY B C 1
ATOM 2853 O O . GLY B 1 81 ? 8.094 -31.828 -17.516 1 98 81 GLY B O 1
ATOM 2854 N N . ALA B 1 82 ? 8.969 -29.938 -18.25 1 98.56 82 ALA B N 1
ATOM 2855 C CA . ALA B 1 82 ? 7.645 -29.391 -18.516 1 98.56 82 ALA B CA 1
ATOM 2856 C C . ALA B 1 82 ? 6.902 -30.234 -19.547 1 98.56 82 ALA B C 1
ATOM 2858 O O . ALA B 1 82 ? 7.496 -30.688 -20.531 1 98.56 82 ALA B O 1
ATOM 2859 N N . GLN B 1 83 ? 5.633 -30.5 -19.359 1 98.56 83 GLN B N 1
ATOM 2860 C CA . GLN B 1 83 ? 4.824 -31.203 -20.344 1 98.56 83 GLN B CA 1
ATOM 2861 C C . GLN B 1 83 ? 4.617 -30.344 -21.594 1 98.56 83 GLN B C 1
ATOM 2863 O O . GLN B 1 83 ? 4.609 -30.844 -22.719 1 98.56 83 GLN B O 1
ATOM 2868 N N . GLU B 1 84 ? 4.359 -29.062 -21.312 1 98.5 84 GLU B N 1
ATOM 2869 C CA . GLU B 1 84 ? 4.254 -28.016 -22.312 1 98.5 84 GLU B CA 1
ATOM 2870 C C . GLU B 1 84 ? 4.926 -26.734 -21.844 1 98.5 84 GLU B C 1
ATOM 2872 O O . GLU B 1 84 ? 5.031 -26.484 -20.641 1 98.5 84 GLU B O 1
ATOM 2877 N N . ALA B 1 85 ? 5.438 -25.984 -22.797 1 98.69 85 ALA B N 1
ATOM 2878 C CA . ALA B 1 85 ? 5.988 -24.672 -22.469 1 98.69 85 ALA B CA 1
ATOM 2879 C C . ALA B 1 85 ? 5.742 -23.688 -23.609 1 98.69 85 ALA B C 1
ATOM 2881 O O . ALA B 1 85 ? 6.219 -23.875 -24.734 1 98.69 85 ALA B O 1
ATOM 2882 N N . HIS B 1 86 ? 4.945 -22.734 -23.281 1 98.62 86 HIS B N 1
ATOM 2883 C CA . HIS B 1 86 ? 4.602 -21.672 -24.219 1 98.62 86 HIS B CA 1
ATOM 2884 C C . HIS B 1 86 ? 5.047 -20.312 -23.703 1 98.62 86 HIS B C 1
ATOM 2886 O O . HIS B 1 86 ? 5.375 -20.156 -22.516 1 98.62 86 HIS B O 1
ATOM 2892 N N . TYR B 1 87 ? 5.168 -19.359 -24.625 1 98.44 87 TYR B N 1
ATOM 2893 C CA . TYR B 1 87 ? 5.508 -18 -24.203 1 98.44 87 TYR B CA 1
ATOM 2894 C C . TYR B 1 87 ? 4.652 -16.969 -24.922 1 98.44 87 TYR B C 1
ATOM 2896 O O . TYR B 1 87 ? 4.02 -17.297 -25.938 1 98.44 87 TYR B O 1
ATOM 2904 N N . PHE B 1 88 ? 4.508 -15.812 -24.375 1 98.19 88 PHE B N 1
ATOM 2905 C CA . PHE B 1 88 ? 3.805 -14.656 -24.922 1 98.19 88 PHE B CA 1
ATOM 2906 C C . PHE B 1 88 ? 4.641 -13.391 -24.766 1 98.19 88 PHE B C 1
ATOM 2908 O O . PHE B 1 88 ? 4.996 -13.016 -23.641 1 98.19 88 PHE B O 1
ATOM 2915 N N . VAL B 1 89 ? 4.988 -12.797 -25.891 1 97.94 89 VAL B N 1
ATOM 2916 C CA . VAL B 1 89 ? 5.82 -11.602 -25.875 1 97.94 89 VAL B CA 1
ATOM 2917 C C . VAL B 1 89 ? 4.941 -10.359 -25.734 1 97.94 89 VAL B C 1
ATOM 2919 O O . VAL B 1 89 ? 4.16 -10.047 -26.641 1 97.94 89 VAL B O 1
ATOM 2922 N N . ALA B 1 90 ? 5.113 -9.664 -24.594 1 95.81 90 ALA B N 1
ATOM 2923 C CA . ALA B 1 90 ? 4.336 -8.438 -24.422 1 95.81 90 ALA B CA 1
ATOM 2924 C C . ALA B 1 90 ? 4.898 -7.59 -23.281 1 95.81 90 ALA B C 1
ATOM 2926 O O . ALA B 1 90 ? 5.434 -8.125 -22.312 1 95.81 90 ALA B O 1
ATOM 2927 N N . SER B 1 91 ? 4.77 -6.324 -23.562 1 94.38 91 SER B N 1
ATOM 2928 C CA . SER B 1 91 ? 4.867 -5.418 -22.438 1 94.38 91 SER B CA 1
ATOM 2929 C C . SER B 1 91 ? 3.568 -5.395 -21.625 1 94.38 91 SER B C 1
ATOM 2931 O O . SER B 1 91 ? 2.492 -5.16 -22.188 1 94.38 91 SER B O 1
ATOM 2933 N N . LEU B 1 92 ? 3.674 -5.691 -20.422 1 94.44 92 LEU B N 1
ATOM 2934 C CA . LEU B 1 92 ? 2.48 -5.695 -19.578 1 94.44 92 LEU B CA 1
ATOM 2935 C C . LEU B 1 92 ? 2.252 -4.324 -18.953 1 94.44 92 LEU B C 1
ATOM 2937 O O . LEU B 1 92 ? 1.997 -4.223 -17.75 1 94.44 92 LEU B O 1
ATOM 2941 N N . SER B 1 93 ? 2.41 -3.318 -19.75 1 91.94 93 SER B N 1
ATOM 2942 C CA . SER B 1 93 ? 2.172 -1.938 -19.344 1 91.94 93 SER B CA 1
ATOM 2943 C C . SER B 1 93 ? 0.827 -1.435 -19.859 1 91.94 93 SER B C 1
ATOM 2945 O O . SER B 1 93 ? 0.586 -0.226 -19.906 1 91.94 93 SER B O 1
ATOM 2947 N N . SER B 1 94 ? -0.015 -2.375 -20.312 1 92.81 94 SER B N 1
ATOM 2948 C CA . SER B 1 94 ? -1.347 -2.006 -20.781 1 92.81 94 SER B CA 1
ATOM 2949 C C . SER B 1 94 ? -2.367 -3.094 -20.469 1 92.81 94 SER B C 1
ATOM 2951 O O . SER B 1 94 ? -2.021 -4.277 -20.406 1 92.81 94 SER B O 1
ATOM 2953 N N . TYR B 1 95 ? -3.617 -2.645 -20.344 1 93.31 95 TYR B N 1
ATOM 2954 C CA . TYR B 1 95 ? -4.703 -3.584 -20.078 1 93.31 95 TYR B CA 1
ATOM 2955 C C . TYR B 1 95 ? -4.895 -4.531 -21.266 1 93.31 95 TYR B C 1
ATOM 2957 O O . TYR B 1 95 ? -5.188 -5.715 -21.078 1 93.31 95 TYR B O 1
ATOM 2965 N N . ILE B 1 96 ? -4.734 -4.039 -22.406 1 95.38 96 ILE B N 1
ATOM 2966 C CA . ILE B 1 96 ? -4.961 -4.82 -23.625 1 95.38 96 ILE B CA 1
ATOM 2967 C C . ILE B 1 96 ? -3.979 -5.984 -23.672 1 95.38 96 ILE B C 1
ATOM 2969 O O . ILE B 1 96 ? -4.375 -7.129 -23.906 1 95.38 96 ILE B O 1
ATOM 2973 N N . ASN B 1 97 ? -2.701 -5.695 -23.5 1 96.56 97 ASN B N 1
ATOM 2974 C CA . ASN B 1 97 ? -1.691 -6.746 -23.516 1 96.56 97 ASN B CA 1
ATOM 2975 C C . ASN B 1 97 ? -1.922 -7.762 -22.406 1 96.56 97 ASN B C 1
ATOM 2977 O O . ASN B 1 97 ? -1.681 -8.961 -22.594 1 96.56 97 ASN B O 1
ATOM 2981 N N . ALA B 1 98 ? -2.375 -7.309 -21.266 1 95.62 98 ALA B N 1
ATOM 2982 C CA . ALA B 1 98 ? -2.678 -8.195 -20.156 1 95.62 98 ALA B CA 1
ATOM 2983 C C . ALA B 1 98 ? -3.822 -9.141 -20.5 1 95.62 98 ALA B C 1
ATOM 2985 O O . ALA B 1 98 ? -3.748 -10.344 -20.234 1 95.62 98 ALA B O 1
ATOM 2986 N N . SER B 1 99 ? -4.836 -8.562 -21.109 1 96.56 99 SER B N 1
ATOM 2987 C CA . SER B 1 99 ? -5.969 -9.383 -21.531 1 96.56 99 SER B CA 1
ATOM 2988 C C . SER B 1 99 ? -5.547 -10.414 -22.578 1 96.56 99 SER B C 1
ATOM 2990 O O . SER B 1 99 ? -5.961 -11.57 -22.516 1 96.56 99 SER B O 1
ATOM 2992 N N . LEU B 1 100 ? -4.77 -10.016 -23.5 1 97.94 100 LEU B N 1
ATOM 2993 C CA . LEU B 1 100 ? -4.301 -10.898 -24.562 1 97.94 100 LEU B CA 1
ATOM 2994 C C . LEU B 1 100 ? -3.467 -12.039 -23.984 1 97.94 100 LEU B C 1
ATOM 2996 O O . LEU B 1 100 ? -3.514 -13.164 -24.5 1 97.94 100 LEU B O 1
ATOM 3000 N N . LEU B 1 101 ? -2.701 -11.742 -22.984 1 98.19 101 LEU B N 1
ATOM 3001 C CA . LEU B 1 101 ? -1.902 -12.773 -22.328 1 98.19 101 LEU B CA 1
ATOM 3002 C C . LEU B 1 101 ? -2.793 -13.875 -21.766 1 98.19 101 LEU B C 1
ATOM 3004 O O . LEU B 1 101 ? -2.533 -15.062 -22 1 98.19 101 LEU B O 1
ATOM 3008 N N . ILE B 1 102 ? -3.83 -13.477 -21.016 1 98.12 102 ILE B N 1
ATOM 3009 C CA . ILE B 1 102 ? -4.727 -14.453 -20.406 1 98.12 102 ILE B CA 1
ATOM 3010 C C . ILE B 1 102 ? -5.453 -15.242 -21.5 1 98.12 102 ILE B C 1
ATOM 3012 O O . ILE B 1 102 ? -5.586 -16.469 -21.406 1 98.12 102 ILE B O 1
ATOM 3016 N N . GLN B 1 103 ? -5.84 -14.555 -22.531 1 98.19 103 GLN B N 1
ATOM 3017 C CA . GLN B 1 103 ? -6.508 -15.219 -23.656 1 98.19 103 GLN B CA 1
ATOM 3018 C C . GLN B 1 103 ? -5.594 -16.25 -24.312 1 98.19 103 GLN B C 1
ATOM 3020 O O . GLN B 1 103 ? -6.016 -17.375 -24.594 1 98.19 103 GLN B O 1
ATOM 3025 N N . ASP B 1 104 ? -4.398 -15.867 -24.578 1 98.62 104 ASP B N 1
ATOM 3026 C CA . ASP B 1 104 ? -3.42 -16.766 -25.203 1 98.62 104 ASP B CA 1
ATOM 3027 C C . ASP B 1 104 ? -3.145 -17.969 -24.312 1 98.62 104 ASP B C 1
ATOM 3029 O O . ASP B 1 104 ? -3.062 -19.094 -24.812 1 98.62 104 ASP B O 1
ATOM 3033 N N . ALA B 1 105 ? -2.988 -17.734 -23.031 1 98.56 105 ALA B N 1
ATOM 3034 C CA . ALA B 1 105 ? -2.76 -18.828 -22.078 1 98.56 105 ALA B CA 1
ATOM 3035 C C . ALA B 1 105 ? -3.936 -19.797 -22.078 1 98.56 105 ALA B C 1
ATOM 3037 O O . ALA B 1 105 ? -3.74 -21.016 -22.078 1 98.56 105 ALA B O 1
ATOM 3038 N N . MET B 1 106 ? -5.117 -19.266 -22.094 1 98.38 106 MET B N 1
ATOM 3039 C CA . MET B 1 106 ? -6.32 -20.094 -22.094 1 98.38 106 MET B CA 1
ATOM 3040 C C . MET B 1 106 ? -6.387 -20.938 -23.375 1 98.38 106 MET B C 1
ATOM 3042 O O . MET B 1 106 ? -6.762 -22.109 -23.312 1 98.38 106 MET B O 1
ATOM 3046 N N . GLN B 1 107 ? -6.055 -20.328 -24.453 1 98.25 107 GLN B N 1
ATOM 3047 C CA . GLN B 1 107 ? -6.098 -21.031 -25.734 1 98.25 107 GLN B CA 1
ATOM 3048 C C . GLN B 1 107 ? -5.066 -22.156 -25.781 1 98.25 107 GLN B C 1
ATOM 3050 O O . GLN B 1 107 ? -5.359 -23.25 -26.266 1 98.25 107 GLN B O 1
ATOM 3055 N N . LYS B 1 108 ? -3.939 -21.938 -25.312 1 98.5 108 LYS B N 1
ATOM 3056 C CA . LYS B 1 108 ? -2.826 -22.875 -25.484 1 98.5 108 LYS B CA 1
ATOM 3057 C C . LYS B 1 108 ? -2.83 -23.922 -24.375 1 98.5 108 LYS B C 1
ATOM 3059 O O . LYS B 1 108 ? -2.473 -25.078 -24.625 1 98.5 108 LYS B O 1
ATOM 3064 N N . LEU B 1 109 ? -3.203 -23.5 -23.141 1 98.38 109 LEU B N 1
ATOM 3065 C CA . LEU B 1 109 ? -3.131 -24.422 -22.016 1 98.38 109 LEU B CA 1
ATOM 3066 C C . LEU B 1 109 ? -4.484 -25.062 -21.75 1 98.38 109 LEU B C 1
ATOM 3068 O O . LEU B 1 109 ? -4.57 -26.078 -21.047 1 98.38 109 LEU B O 1
ATOM 3072 N N . GLY B 1 110 ? -5.57 -24.484 -22.188 1 97.56 110 GLY B N 1
ATOM 3073 C CA . GLY B 1 110 ? -6.914 -24.984 -21.938 1 97.56 110 GLY B CA 1
ATOM 3074 C C . GLY B 1 110 ? -7.449 -24.578 -20.562 1 97.56 110 GLY B C 1
ATOM 3075 O O . GLY B 1 110 ? -8.438 -25.156 -20.094 1 97.56 110 GLY B O 1
ATOM 3076 N N . GLY B 1 111 ? -6.762 -23.75 -19.906 1 98.06 111 GLY B N 1
ATOM 3077 C CA . GLY B 1 111 ? -7.113 -23.281 -18.578 1 98.06 111 GLY B CA 1
ATOM 3078 C C . GLY B 1 111 ? -5.914 -22.812 -17.781 1 98.06 111 GLY B C 1
ATOM 3079 O O . GLY B 1 111 ? -4.77 -22.938 -18.219 1 98.06 111 GLY B O 1
ATOM 3080 N N . ILE B 1 112 ? -6.219 -22.234 -16.609 1 98.69 112 ILE B N 1
ATOM 3081 C CA . ILE B 1 112 ? -5.164 -21.75 -15.719 1 98.69 112 ILE B CA 1
ATOM 3082 C C . ILE B 1 112 ? -5.41 -22.266 -14.305 1 98.69 112 ILE B C 1
ATOM 3084 O O . ILE B 1 112 ? -6.508 -22.109 -13.758 1 98.69 112 ILE B O 1
ATOM 3088 N N . ASP B 1 113 ? -4.418 -22.891 -13.742 1 98.81 113 ASP B N 1
ATOM 3089 C CA . ASP B 1 113 ? -4.492 -23.391 -12.375 1 98.81 113 ASP B CA 1
ATOM 3090 C C . ASP B 1 113 ? -3.707 -22.484 -11.414 1 98.81 113 ASP B C 1
ATOM 3092 O O . ASP B 1 113 ? -4.047 -22.391 -10.234 1 98.81 113 ASP B O 1
ATOM 3096 N N . VAL B 1 114 ? -2.637 -21.922 -11.898 1 98.88 114 VAL B N 1
ATOM 3097 C CA . VAL B 1 114 ? -1.766 -21.078 -11.102 1 98.88 114 VAL B CA 1
ATOM 3098 C C . VAL B 1 114 ? -1.376 -19.828 -11.898 1 98.88 114 VAL B C 1
ATOM 3100 O O . VAL B 1 114 ? -0.885 -19.938 -13.023 1 98.88 114 VAL B O 1
ATOM 3103 N N . LEU B 1 115 ? -1.667 -18.703 -11.375 1 98.75 115 LEU B N 1
ATOM 3104 C CA . LEU B 1 115 ? -1.274 -17.422 -11.938 1 98.75 115 LEU B CA 1
ATOM 3105 C C . LEU B 1 115 ? -0.237 -16.734 -11.062 1 98.75 115 LEU B C 1
ATOM 3107 O O . LEU B 1 115 ? -0.535 -16.359 -9.922 1 98.75 115 LEU B O 1
ATOM 3111 N N . ILE B 1 116 ? 0.974 -16.625 -11.578 1 98.69 116 ILE B N 1
ATOM 3112 C CA . ILE B 1 116 ? 2.059 -16 -10.828 1 98.69 116 ILE B CA 1
ATOM 3113 C C . ILE B 1 116 ? 2.383 -14.633 -11.43 1 98.69 116 ILE B C 1
ATOM 3115 O O . ILE B 1 116 ? 2.885 -14.547 -12.555 1 98.69 116 ILE B O 1
ATOM 3119 N N . LEU B 1 117 ? 2.105 -13.648 -10.672 1 97.88 117 LEU B N 1
ATOM 3120 C CA . LEU B 1 117 ? 2.32 -12.258 -11.07 1 97.88 117 LEU B CA 1
ATOM 3121 C C . LEU B 1 117 ? 3.656 -11.742 -10.555 1 97.88 117 LEU B C 1
ATOM 3123 O O . LEU B 1 117 ? 3.789 -11.438 -9.367 1 97.88 117 LEU B O 1
ATOM 3127 N N . ASN B 1 118 ? 4.613 -11.609 -11.484 1 95.38 118 ASN B N 1
ATOM 3128 C CA . ASN B 1 118 ? 5.984 -11.344 -11.062 1 95.38 118 ASN B CA 1
ATOM 3129 C C . ASN B 1 118 ? 6.648 -10.297 -11.953 1 95.38 118 ASN B C 1
ATOM 3131 O O . ASN B 1 118 ? 7.871 -10.148 -11.945 1 95.38 118 ASN B O 1
ATOM 3135 N N . HIS B 1 119 ? 5.887 -9.617 -12.766 1 92.38 119 HIS B N 1
ATOM 3136 C CA . HIS B 1 119 ? 6.469 -8.617 -13.656 1 92.38 119 HIS B CA 1
ATOM 3137 C C . HIS B 1 119 ? 6.543 -7.254 -12.977 1 92.38 119 HIS B C 1
ATOM 3139 O O . HIS B 1 119 ? 5.543 -6.762 -12.445 1 92.38 119 HIS B O 1
ATOM 3145 N N . PHE B 1 120 ? 7.723 -6.688 -12.883 1 85.81 120 PHE B N 1
ATOM 3146 C CA . PHE B 1 120 ? 7.887 -5.367 -12.289 1 85.81 120 PHE B CA 1
ATOM 3147 C C . PHE B 1 120 ? 8.906 -4.547 -13.07 1 85.81 120 PHE B C 1
ATOM 3149 O O . PHE B 1 120 ? 9.82 -5.098 -13.688 1 85.81 120 PHE B O 1
ATOM 3156 N N . THR B 1 121 ? 8.672 -3.4 -13.094 1 77.75 121 THR B N 1
ATOM 3157 C CA . THR B 1 121 ? 9.656 -2.449 -13.602 1 77.75 121 THR B CA 1
ATOM 3158 C C . THR B 1 121 ? 10.086 -1.479 -12.5 1 77.75 121 THR B C 1
ATOM 3160 O O . THR B 1 121 ? 9.297 -1.152 -11.609 1 77.75 121 THR B O 1
ATOM 3163 N N . SER B 1 122 ? 11.453 -1.313 -12.219 1 67.88 122 SER B N 1
ATOM 3164 C CA . SER B 1 122 ? 11.938 -0.402 -11.188 1 67.88 122 SER B CA 1
ATOM 3165 C C . SER B 1 122 ? 12.781 0.715 -11.789 1 67.88 122 SER B C 1
ATOM 3167 O O . SER B 1 122 ? 14 0.588 -11.898 1 67.88 122 SER B O 1
ATOM 3169 N N . PRO B 1 123 ? 12.211 1.712 -12.367 1 57.97 123 PRO B N 1
ATOM 3170 C CA . PRO B 1 123 ? 13.141 2.621 -13.047 1 57.97 123 PRO B CA 1
ATOM 3171 C C . PRO B 1 123 ? 13.898 3.52 -12.07 1 57.97 123 PRO B C 1
ATOM 3173 O O . PRO B 1 123 ? 14.93 4.094 -12.438 1 57.97 123 PRO B O 1
ATOM 3176 N N . TYR B 1 124 ? 13.453 3.627 -10.766 1 61.12 124 TYR B N 1
ATOM 3177 C CA . TYR B 1 124 ? 14.008 4.836 -10.172 1 61.12 124 TYR B CA 1
ATOM 3178 C C . TYR B 1 124 ? 14.727 4.527 -8.867 1 61.12 124 TYR B C 1
ATOM 3180 O O . TYR B 1 124 ? 14.18 3.832 -8 1 61.12 124 TYR B O 1
ATOM 3188 N N . VAL B 1 125 ? 16 4.73 -8.961 1 64.31 125 VAL B N 1
ATOM 3189 C CA . VAL B 1 125 ? 16.766 4.727 -7.719 1 64.31 125 VAL B CA 1
ATOM 3190 C C . VAL B 1 125 ? 17.344 6.121 -7.469 1 64.31 125 VAL B C 1
ATOM 3192 O O . VAL B 1 125 ? 18.031 6.684 -8.328 1 64.31 125 VAL B O 1
ATOM 3195 N N . GLY B 1 126 ? 16.812 6.848 -6.465 1 67.06 126 GLY B N 1
ATOM 3196 C CA . GLY B 1 126 ? 17.281 8.164 -6.059 1 67.06 126 GLY B CA 1
ATOM 3197 C C . GLY B 1 126 ? 16.312 8.891 -5.16 1 67.06 126 GLY B C 1
ATOM 3198 O O . GLY B 1 126 ? 15.234 8.383 -4.859 1 67.06 126 GLY B O 1
ATOM 3199 N N . PHE B 1 127 ? 16.875 9.969 -4.715 1 65.56 127 PHE B N 1
ATOM 3200 C CA . PHE B 1 127 ? 16.016 10.805 -3.875 1 65.56 127 PHE B CA 1
ATOM 3201 C C . PHE B 1 127 ? 14.766 11.242 -4.629 1 65.56 127 PHE B C 1
ATOM 3203 O O . PHE B 1 127 ? 14.836 11.578 -5.812 1 65.56 127 PHE B O 1
ATOM 3210 N N . TYR B 1 128 ? 13.781 11.039 -3.893 1 63.56 128 TYR B N 1
ATOM 3211 C CA . TYR B 1 128 ? 12.516 11.422 -4.5 1 63.56 128 TYR B CA 1
ATOM 3212 C C . TYR B 1 128 ? 12.523 12.883 -4.922 1 63.56 128 TYR B C 1
ATOM 3214 O O . TYR B 1 128 ? 12.789 13.766 -4.105 1 63.56 128 TYR B O 1
ATOM 3222 N N . ARG B 1 129 ? 12.672 12.961 -6.273 1 63.81 129 ARG B N 1
ATOM 3223 C CA . ARG B 1 129 ? 12.719 14.32 -6.812 1 63.81 129 ARG B CA 1
ATOM 3224 C C . ARG B 1 129 ? 11.312 14.836 -7.117 1 63.81 129 ARG B C 1
ATOM 3226 O O . ARG B 1 129 ? 11.109 15.57 -8.086 1 63.81 129 ARG B O 1
ATOM 3233 N N . HIS B 1 130 ? 10.383 14.391 -6.375 1 61.03 130 HIS B N 1
ATOM 3234 C CA . HIS B 1 130 ? 9.094 15.055 -6.199 1 61.03 130 HIS B CA 1
ATOM 3235 C C . HIS B 1 130 ? 8.227 14.906 -7.445 1 61.03 130 HIS B C 1
ATOM 3237 O O . HIS B 1 130 ? 7.449 15.812 -7.773 1 61.03 130 HIS B O 1
ATOM 3243 N N . GLU B 1 131 ? 8.461 13.789 -8.195 1 74.56 131 GLU B N 1
ATOM 3244 C CA . GLU B 1 131 ? 7.609 13.734 -9.383 1 74.56 131 GLU B CA 1
ATOM 3245 C C . GLU B 1 131 ? 6.574 12.617 -9.273 1 74.56 131 GLU B C 1
ATOM 3247 O O . GLU B 1 131 ? 6.855 11.469 -9.625 1 74.56 131 GLU B O 1
ATOM 3252 N N . ALA B 1 132 ? 5.371 13.047 -8.883 1 84.06 132 ALA B N 1
ATOM 3253 C CA . ALA B 1 132 ? 4.234 12.133 -8.812 1 84.06 132 ALA B CA 1
ATOM 3254 C C . ALA B 1 132 ? 4.055 11.383 -10.133 1 84.06 132 ALA B C 1
ATOM 3256 O O . ALA B 1 132 ? 3.525 10.266 -10.148 1 84.06 132 ALA B O 1
ATOM 3257 N N . LYS B 1 133 ? 4.598 11.953 -11.156 1 83.31 133 LYS B N 1
ATOM 3258 C CA . LYS B 1 133 ? 4.484 11.359 -12.484 1 83.31 133 LYS B CA 1
ATOM 3259 C C . LYS B 1 133 ? 5.25 10.039 -12.562 1 83.31 133 LYS B C 1
ATOM 3261 O O . LYS B 1 133 ? 4.848 9.125 -13.273 1 83.31 133 LYS B O 1
ATOM 3266 N N . ASP B 1 134 ? 6.289 9.945 -11.812 1 84.19 134 ASP B N 1
ATOM 3267 C CA . ASP B 1 134 ? 7.062 8.703 -11.781 1 84.19 134 ASP B CA 1
ATOM 3268 C C . ASP B 1 134 ? 6.254 7.566 -11.172 1 84.19 134 ASP B C 1
ATOM 3270 O O . ASP B 1 134 ? 6.344 6.422 -11.625 1 84.19 134 ASP B O 1
ATOM 3274 N N . ILE B 1 135 ? 5.523 7.895 -10.172 1 88.19 135 ILE B N 1
ATOM 3275 C CA . ILE B 1 135 ? 4.66 6.902 -9.531 1 88.19 135 ILE B CA 1
ATOM 3276 C C . ILE B 1 135 ? 3.58 6.453 -10.516 1 88.19 135 ILE B C 1
ATOM 3278 O O . ILE B 1 135 ? 3.316 5.258 -10.656 1 88.19 135 ILE B O 1
ATOM 3282 N N . GLU B 1 136 ? 3.061 7.445 -11.156 1 86.31 136 GLU B N 1
ATOM 3283 C CA . GLU B 1 136 ? 1.991 7.172 -12.117 1 86.31 136 GLU B CA 1
ATOM 3284 C C . GLU B 1 136 ? 2.465 6.23 -13.219 1 86.31 136 GLU B C 1
ATOM 3286 O O . GLU B 1 136 ? 1.755 5.293 -13.586 1 86.31 136 GLU B O 1
ATOM 3291 N N . GLN B 1 137 ? 3.582 6.434 -13.703 1 83.69 137 GLN B N 1
ATOM 3292 C CA . GLN B 1 137 ? 4.141 5.629 -14.781 1 83.69 137 GLN B CA 1
ATOM 3293 C C . GLN B 1 137 ? 4.367 4.188 -14.328 1 83.69 137 GLN B C 1
ATOM 3295 O O . GLN B 1 137 ? 4.137 3.248 -15.094 1 83.69 137 GLN B O 1
ATOM 3300 N N . LEU B 1 138 ? 4.777 4.02 -13.172 1 89.38 138 LEU B N 1
ATOM 3301 C CA . LEU B 1 138 ? 5.078 2.693 -12.641 1 89.38 138 LEU B CA 1
ATOM 3302 C C . LEU B 1 138 ? 3.799 1.969 -12.234 1 89.38 138 LEU B C 1
ATOM 3304 O O . LEU B 1 138 ? 3.764 0.736 -12.195 1 89.38 138 LEU B O 1
ATOM 3308 N N . PHE B 1 139 ? 2.816 2.742 -11.938 1 91.25 139 PHE B N 1
ATOM 3309 C CA . PHE B 1 139 ? 1.602 2.199 -11.344 1 91.25 139 PHE B CA 1
ATOM 3310 C C . PHE B 1 139 ? 0.894 1.261 -12.312 1 91.25 139 PHE B C 1
ATOM 3312 O O . PHE B 1 139 ? 0.348 0.233 -11.906 1 91.25 139 PHE B O 1
ATOM 3319 N N . MET B 1 140 ? 0.873 1.586 -13.562 1 91.12 140 MET B N 1
ATOM 3320 C CA . MET B 1 140 ? 0.219 0.754 -14.57 1 91.12 140 MET B CA 1
ATOM 3321 C C . MET B 1 140 ? 0.845 -0.635 -14.617 1 91.12 140 MET B C 1
ATOM 3323 O O . MET B 1 140 ? 0.153 -1.64 -14.445 1 91.12 140 MET B O 1
ATOM 3327 N N . THR B 1 141 ? 2.098 -0.698 -14.742 1 92.75 141 THR B N 1
ATOM 3328 C CA . THR B 1 141 ? 2.811 -1.96 -14.906 1 92.75 141 THR B CA 1
ATOM 3329 C C . THR B 1 141 ? 2.9 -2.703 -13.578 1 92.75 141 THR B C 1
ATOM 3331 O O . THR B 1 141 ? 2.711 -3.92 -13.523 1 92.75 141 THR B O 1
ATOM 3334 N N . ASN B 1 142 ? 3.121 -1.948 -12.492 1 92.75 142 ASN B N 1
ATOM 3335 C CA . ASN B 1 142 ? 3.471 -2.578 -11.227 1 92.75 142 ASN B CA 1
ATOM 3336 C C . ASN B 1 142 ? 2.23 -2.914 -10.398 1 92.75 142 ASN B C 1
ATOM 3338 O O . ASN B 1 142 ? 2.311 -3.658 -9.422 1 92.75 142 ASN B O 1
ATOM 3342 N N . MET B 1 143 ? 1.134 -2.383 -10.812 1 92.44 143 MET B N 1
ATOM 3343 C CA . MET B 1 143 ? -0.027 -2.605 -9.953 1 92.44 143 MET B CA 1
ATOM 3344 C C . MET B 1 143 ? -1.274 -2.881 -10.789 1 92.44 143 MET B C 1
ATOM 3346 O O . MET B 1 143 ? -1.896 -3.936 -10.656 1 92.44 143 MET B O 1
ATOM 3350 N N . LEU B 1 144 ? -1.632 -2.008 -11.672 1 93.69 144 LEU B N 1
ATOM 3351 C CA . LEU B 1 144 ? -2.918 -2.078 -12.359 1 93.69 144 LEU B CA 1
ATOM 3352 C C . LEU B 1 144 ? -3.004 -3.33 -13.227 1 93.69 144 LEU B C 1
ATOM 3354 O O . LEU B 1 144 ? -4.043 -3.996 -13.258 1 93.69 144 LEU B O 1
ATOM 3358 N N . THR B 1 145 ? -1.979 -3.607 -13.938 1 94.75 145 THR B N 1
ATOM 3359 C CA . THR B 1 145 ? -2.041 -4.773 -14.805 1 94.75 145 THR B CA 1
ATOM 3360 C C . THR B 1 145 ? -2.051 -6.062 -13.984 1 94.75 145 THR B C 1
ATOM 3362 O O . THR B 1 145 ? -2.633 -7.066 -14.406 1 94.75 145 THR B O 1
ATOM 3365 N N . HIS B 1 146 ? -1.414 -6.105 -12.812 1 96.06 146 HIS B N 1
ATOM 3366 C CA . HIS B 1 146 ? -1.527 -7.254 -11.922 1 96.06 146 HIS B CA 1
ATOM 3367 C C . HIS B 1 146 ? -2.977 -7.496 -11.516 1 96.06 146 HIS B C 1
ATOM 3369 O O . HIS B 1 146 ? -3.455 -8.633 -11.555 1 96.06 146 HIS B O 1
ATOM 3375 N N . ALA B 1 147 ? -3.617 -6.422 -11.125 1 93.81 147 ALA B N 1
ATOM 3376 C CA . ALA B 1 147 ? -5.027 -6.5 -10.75 1 93.81 147 ALA B CA 1
ATOM 3377 C C . ALA B 1 147 ? -5.879 -6.977 -11.922 1 93.81 147 ALA B C 1
ATOM 3379 O O . ALA B 1 147 ? -6.766 -7.82 -11.75 1 93.81 147 ALA B O 1
ATOM 3380 N N . HIS B 1 148 ? -5.621 -6.438 -13.047 1 94.31 148 HIS B N 1
ATOM 3381 C CA . HIS B 1 148 ? -6.379 -6.785 -14.25 1 94.31 148 HIS B CA 1
ATOM 3382 C C . HIS B 1 148 ? -6.172 -8.25 -14.625 1 94.31 148 HIS B C 1
ATOM 3384 O O . HIS B 1 148 ? -7.121 -8.938 -14.992 1 94.31 148 HIS B O 1
ATOM 3390 N N . LEU B 1 149 ? -4.973 -8.711 -14.562 1 96.62 149 LEU B N 1
ATOM 3391 C CA . LEU B 1 149 ? -4.668 -10.102 -14.875 1 96.62 149 LEU B CA 1
ATOM 3392 C C . LEU B 1 149 ? -5.418 -11.047 -13.945 1 96.62 149 LEU B C 1
ATOM 3394 O O . LEU B 1 149 ? -5.977 -12.047 -14.391 1 96.62 149 LEU B O 1
ATOM 3398 N N . ALA B 1 150 ? -5.379 -10.734 -12.656 1 95.12 150 ALA B N 1
ATOM 3399 C CA . ALA B 1 150 ? -6.121 -11.539 -11.688 1 95.12 150 ALA B CA 1
ATOM 3400 C C . ALA B 1 150 ? -7.605 -11.586 -12.039 1 95.12 150 ALA B C 1
ATOM 3402 O O . ALA B 1 150 ? -8.227 -12.656 -11.992 1 95.12 150 ALA B O 1
ATOM 3403 N N . SER B 1 151 ? -8.109 -10.461 -12.422 1 92.56 151 SER B N 1
ATOM 3404 C CA . SER B 1 151 ? -9.516 -10.375 -12.797 1 92.56 151 SER B CA 1
ATOM 3405 C C . SER B 1 151 ? -9.805 -11.172 -14.062 1 92.56 151 SER B C 1
ATOM 3407 O O . SER B 1 151 ? -10.789 -11.922 -14.125 1 92.56 151 SER B O 1
ATOM 3409 N N . ALA B 1 152 ? -9.016 -10.961 -15.047 1 94.44 152 ALA B N 1
ATOM 3410 C CA . ALA B 1 152 ? -9.203 -11.609 -16.344 1 94.44 152 ALA B CA 1
ATOM 3411 C C . ALA B 1 152 ? -9.109 -13.125 -16.203 1 94.44 152 ALA B C 1
ATOM 3413 O O . ALA B 1 152 ? -9.758 -13.859 -16.953 1 94.44 152 ALA B O 1
ATOM 3414 N N . ALA B 1 153 ? -8.359 -13.609 -15.234 1 96.44 153 ALA B N 1
ATOM 3415 C CA . ALA B 1 153 ? -8.141 -15.039 -15.07 1 96.44 153 ALA B CA 1
ATOM 3416 C C . ALA B 1 153 ? -9.102 -15.625 -14.047 1 96.44 153 ALA B C 1
ATOM 3418 O O . ALA B 1 153 ? -9.125 -16.844 -13.828 1 96.44 153 ALA B O 1
ATOM 3419 N N . MET B 1 154 ? -9.914 -14.82 -13.406 1 94.88 154 MET B N 1
ATOM 3420 C CA . MET B 1 154 ? -10.641 -15.227 -12.203 1 94.88 154 MET B CA 1
ATOM 3421 C C . MET B 1 154 ? -11.586 -16.391 -12.508 1 94.88 154 MET B C 1
ATOM 3423 O O . MET B 1 154 ? -11.664 -17.344 -11.734 1 94.88 154 MET B O 1
ATOM 3427 N N . GLU B 1 155 ? -12.266 -16.328 -13.586 1 94.81 155 GLU B N 1
ATOM 3428 C CA . GLU B 1 155 ? -13.25 -17.359 -13.891 1 94.81 155 GLU B CA 1
ATOM 3429 C C . GLU B 1 155 ? -12.586 -18.734 -14.031 1 94.81 155 GLU B C 1
ATOM 3431 O O . GLU B 1 155 ? -13.062 -19.719 -13.461 1 94.81 155 GLU B O 1
ATOM 3436 N N . THR B 1 156 ? -11.547 -18.828 -14.789 1 97.25 156 THR B N 1
ATOM 3437 C CA . THR B 1 156 ? -10.859 -20.094 -14.961 1 97.25 156 THR B CA 1
ATOM 3438 C C . THR B 1 156 ? -10.211 -20.547 -13.648 1 97.25 156 THR B C 1
ATOM 3440 O O . THR B 1 156 ? -10.156 -21.734 -13.359 1 97.25 156 THR B O 1
ATOM 3443 N N . LEU B 1 157 ? -9.742 -19.625 -12.852 1 97.38 157 LEU B N 1
ATOM 3444 C CA . LEU B 1 157 ? -9.164 -19.953 -11.555 1 97.38 157 LEU B CA 1
ATOM 3445 C C . LEU B 1 157 ? -10.227 -20.516 -10.617 1 97.38 157 LEU B C 1
ATOM 3447 O O . LEU B 1 157 ? -9.969 -21.469 -9.875 1 97.38 157 LEU B O 1
ATOM 3451 N N . LYS B 1 158 ? -11.367 -19.906 -10.688 1 95.81 158 LYS B N 1
ATOM 3452 C CA . LYS B 1 158 ? -12.469 -20.422 -9.883 1 95.81 158 LYS B CA 1
ATOM 3453 C C . LYS B 1 158 ? -12.828 -21.844 -10.281 1 95.81 158 LYS B C 1
ATOM 3455 O O . LYS B 1 158 ? -12.984 -22.719 -9.422 1 95.81 158 LYS B O 1
ATOM 3460 N N . GLU B 1 159 ? -12.953 -22.031 -11.531 1 96.56 159 GLU B N 1
ATOM 3461 C CA . GLU B 1 159 ? -13.32 -23.344 -12.062 1 96.56 159 GLU B CA 1
ATOM 3462 C C . GLU B 1 159 ? -12.305 -24.406 -11.656 1 96.56 159 GLU B C 1
ATOM 3464 O O . GLU B 1 159 ? -12.672 -25.562 -11.398 1 96.56 159 GLU B O 1
ATOM 3469 N N . ASN B 1 160 ? -11.102 -24.031 -11.555 1 97.62 160 ASN B N 1
ATOM 3470 C CA . ASN B 1 160 ? -10.023 -24.984 -11.336 1 97.62 160 ASN B CA 1
ATOM 3471 C C . ASN B 1 160 ? -9.539 -24.969 -9.883 1 97.62 160 ASN B C 1
ATOM 3473 O O . ASN B 1 160 ? -8.531 -25.594 -9.555 1 97.62 160 ASN B O 1
ATOM 3477 N N . LYS B 1 161 ? -10.211 -24.234 -9.062 1 97.31 161 LYS B N 1
ATOM 3478 C CA . LYS B 1 161 ? -9.758 -24.047 -7.688 1 97.31 161 LYS B CA 1
ATOM 3479 C C . LYS B 1 161 ? -8.297 -23.625 -7.633 1 97.31 161 LYS B C 1
ATOM 3481 O O . LYS B 1 161 ? -7.496 -24.234 -6.918 1 97.31 161 LYS B O 1
ATOM 3486 N N . GLY B 1 162 ? -8.078 -22.594 -8.398 1 98.12 162 GLY B N 1
ATOM 3487 C CA . GLY B 1 162 ? -6.707 -22.219 -8.719 1 98.12 162 GLY B CA 1
ATOM 3488 C C . GLY B 1 162 ? -6.066 -21.359 -7.641 1 98.12 162 GLY B C 1
ATOM 3489 O O . GLY B 1 162 ? -6.57 -21.266 -6.52 1 98.12 162 GLY B O 1
ATOM 3490 N N . ARG B 1 163 ? -4.828 -20.875 -7.996 1 98.25 163 ARG B N 1
ATOM 3491 C CA . ARG B 1 163 ? -3.973 -20.109 -7.102 1 98.25 163 ARG B CA 1
ATOM 3492 C C . ARG B 1 163 ? -3.43 -18.859 -7.801 1 98.25 163 ARG B C 1
ATOM 3494 O O . ARG B 1 163 ? -3.068 -18.922 -8.977 1 98.25 163 ARG B O 1
ATOM 3501 N N . ILE B 1 164 ? -3.467 -17.812 -7.059 1 98.19 164 ILE B N 1
ATOM 3502 C CA . ILE B 1 164 ? -2.801 -16.578 -7.488 1 98.19 164 ILE B CA 1
ATOM 3503 C C . ILE B 1 164 ? -1.627 -16.281 -6.559 1 98.19 164 ILE B C 1
ATOM 3505 O O . ILE B 1 164 ? -1.741 -16.422 -5.34 1 98.19 164 ILE B O 1
ATOM 3509 N N . ALA B 1 165 ? -0.53 -15.977 -7.129 1 98.25 165 ALA B N 1
ATOM 3510 C CA . ALA B 1 165 ? 0.598 -15.477 -6.348 1 98.25 165 ALA B CA 1
ATOM 3511 C C . ALA B 1 165 ? 1.078 -14.125 -6.879 1 98.25 165 ALA B C 1
ATOM 3513 O O . ALA B 1 165 ? 1.246 -13.953 -8.086 1 98.25 165 ALA B O 1
ATOM 3514 N N . ALA B 1 166 ? 1.201 -13.188 -6.008 1 96.75 166 ALA B N 1
ATOM 3515 C CA . ALA B 1 166 ? 1.739 -11.875 -6.352 1 96.75 166 ALA B CA 1
ATOM 3516 C C . ALA B 1 166 ? 3.053 -11.609 -5.621 1 96.75 166 ALA B C 1
ATOM 3518 O O . ALA B 1 166 ? 3.139 -11.781 -4.402 1 96.75 166 ALA B O 1
ATOM 3519 N N . THR B 1 167 ? 4.055 -11.211 -6.375 1 94.06 167 THR B N 1
ATOM 3520 C CA . THR B 1 167 ? 5.371 -10.945 -5.805 1 94.06 167 THR B CA 1
ATOM 3521 C C . THR B 1 167 ? 5.434 -9.539 -5.215 1 94.06 167 THR B C 1
ATOM 3523 O O . THR B 1 167 ? 5.262 -8.555 -5.934 1 94.06 167 THR B O 1
ATOM 3526 N N . SER B 1 168 ? 5.613 -9.5 -3.959 1 91.44 168 SER B N 1
ATOM 3527 C CA . SER B 1 168 ? 5.789 -8.242 -3.242 1 91.44 168 SER B CA 1
ATOM 3528 C C . SER B 1 168 ? 7.195 -8.125 -2.664 1 91.44 168 SER B C 1
ATOM 3530 O O . SER B 1 168 ? 8.125 -8.766 -3.152 1 91.44 168 SER B O 1
ATOM 3532 N N . SER B 1 169 ? 7.367 -7.16 -1.729 1 81.88 169 SER B N 1
ATOM 3533 C CA . SER B 1 169 ? 8.672 -6.875 -1.135 1 81.88 169 SER B CA 1
ATOM 3534 C C . SER B 1 169 ? 8.539 -6.582 0.356 1 81.88 169 SER B C 1
ATOM 3536 O O . SER B 1 169 ? 7.469 -6.203 0.832 1 81.88 169 SER B O 1
ATOM 3538 N N . ALA B 1 170 ? 9.648 -6.816 0.991 1 75.25 170 ALA B N 1
ATOM 3539 C CA . ALA B 1 170 ? 9.703 -6.457 2.406 1 75.25 170 ALA B CA 1
ATOM 3540 C C . ALA B 1 170 ? 9.531 -4.953 2.596 1 75.25 170 ALA B C 1
ATOM 3542 O O . ALA B 1 170 ? 9.039 -4.508 3.637 1 75.25 170 ALA B O 1
ATOM 3543 N N . VAL B 1 171 ? 9.875 -4.234 1.651 1 71.5 171 VAL B N 1
ATOM 3544 C CA . VAL B 1 171 ? 9.82 -2.779 1.741 1 71.5 171 VAL B CA 1
ATOM 3545 C C . VAL B 1 171 ? 8.367 -2.322 1.887 1 71.5 171 VAL B C 1
ATOM 3547 O O . VAL B 1 171 ? 8.109 -1.185 2.285 1 71.5 171 VAL B O 1
ATOM 3550 N N . ALA B 1 172 ? 7.449 -3.143 1.558 1 74.94 172 ALA B N 1
ATOM 3551 C CA . ALA B 1 172 ? 6.031 -2.814 1.663 1 74.94 172 ALA B CA 1
ATOM 3552 C C . ALA B 1 172 ? 5.613 -2.658 3.123 1 74.94 172 ALA B C 1
ATOM 3554 O O . ALA B 1 172 ? 4.555 -2.098 3.414 1 74.94 172 ALA B O 1
ATOM 3555 N N . PHE B 1 173 ? 6.473 -3.115 3.99 1 72.19 173 PHE B N 1
ATOM 3556 C CA . PHE B 1 173 ? 6.09 -3.092 5.398 1 72.19 173 PHE B CA 1
ATOM 3557 C C . PHE B 1 173 ? 6.621 -1.838 6.082 1 72.19 173 PHE B C 1
ATOM 3559 O O . PHE B 1 173 ? 6.098 -1.421 7.117 1 72.19 173 PHE B O 1
ATOM 3566 N N . PHE B 1 174 ? 7.656 -1.268 5.527 1 70.31 174 PHE B N 1
ATOM 3567 C CA . PHE B 1 174 ? 8.266 -0.191 6.297 1 70.31 174 PHE B CA 1
ATOM 3568 C C . PHE B 1 174 ? 8.633 0.981 5.395 1 70.31 174 PHE B C 1
ATOM 3570 O O . PHE B 1 174 ? 9.047 2.037 5.875 1 70.31 174 PHE B O 1
ATOM 3577 N N . GLY B 1 175 ? 8.445 0.873 4.195 1 72.62 175 GLY B N 1
ATOM 3578 C CA . GLY B 1 175 ? 8.883 1.923 3.293 1 72.62 175 GLY B CA 1
ATOM 3579 C C . GLY B 1 175 ? 10.375 1.861 2.988 1 72.62 175 GLY B C 1
ATOM 3580 O O . GLY B 1 175 ? 11.125 1.179 3.684 1 72.62 175 GLY B O 1
ATOM 3581 N N . SER B 1 176 ? 10.789 2.42 1.862 1 70.69 176 SER B N 1
ATOM 3582 C CA . SER B 1 176 ? 12.195 2.441 1.472 1 70.69 176 SER B CA 1
ATOM 3583 C C . SER B 1 176 ? 12.586 3.797 0.892 1 70.69 176 SER B C 1
ATOM 3585 O O . SER B 1 176 ? 11.969 4.273 -0.059 1 70.69 176 SER B O 1
ATOM 3587 N N . PRO B 1 177 ? 13.641 4.246 1.552 1 71.88 177 PRO B N 1
ATOM 3588 C CA . PRO B 1 177 ? 14.148 5.461 0.916 1 71.88 177 PRO B CA 1
ATOM 3589 C C . PRO B 1 177 ? 14.742 5.199 -0.468 1 71.88 177 PRO B C 1
ATOM 3591 O O . PRO B 1 177 ? 15.148 4.07 -0.767 1 71.88 177 PRO B O 1
ATOM 3594 N N . TYR B 1 178 ? 14.641 6.094 -1.396 1 75.44 178 TYR B N 1
ATOM 3595 C CA . TYR B 1 178 ? 15.305 6.133 -2.697 1 75.44 178 TYR B CA 1
ATOM 3596 C C . TYR B 1 178 ? 14.531 5.309 -3.723 1 75.44 178 TYR B C 1
ATOM 3598 O O . TYR B 1 178 ? 14.898 5.273 -4.898 1 75.44 178 TYR B O 1
ATOM 3606 N N . THR B 1 179 ? 13.609 4.605 -3.25 1 79.88 179 THR B N 1
ATOM 3607 C CA . THR B 1 179 ? 12.781 3.836 -4.172 1 79.88 179 THR B CA 1
ATOM 3608 C C . THR B 1 179 ? 11.305 4.141 -3.957 1 79.88 179 THR B C 1
ATOM 3610 O O . THR B 1 179 ? 10.469 3.238 -4.004 1 79.88 179 THR B O 1
ATOM 3613 N N . ILE B 1 180 ? 11.008 5.32 -3.73 1 85.56 180 ILE B N 1
ATOM 3614 C CA . ILE B 1 180 ? 9.68 5.738 -3.279 1 85.56 180 ILE B CA 1
ATOM 3615 C C . ILE B 1 180 ? 8.633 5.316 -4.305 1 85.56 180 ILE B C 1
ATOM 3617 O O . ILE B 1 180 ? 7.621 4.703 -3.949 1 85.56 180 ILE B O 1
ATOM 3621 N N . PRO B 1 181 ? 8.867 5.578 -5.637 1 85.56 181 PRO B N 1
ATOM 3622 C CA . PRO B 1 181 ? 7.836 5.176 -6.594 1 85.56 181 PRO B CA 1
ATOM 3623 C C . PRO B 1 181 ? 7.602 3.668 -6.609 1 85.56 181 PRO B C 1
ATOM 3625 O O . PRO B 1 181 ? 6.453 3.219 -6.617 1 85.56 181 PRO B O 1
ATOM 3628 N N . TYR B 1 182 ? 8.672 2.955 -6.551 1 85.25 182 TYR B N 1
ATOM 3629 C CA . TYR B 1 182 ? 8.578 1.5 -6.543 1 85.25 182 TYR B CA 1
ATOM 3630 C C . TYR B 1 182 ? 7.883 1.003 -5.281 1 85.25 182 TYR B C 1
ATOM 3632 O O . TYR B 1 182 ? 6.957 0.193 -5.355 1 85.25 182 TYR B O 1
ATOM 3640 N N . THR B 1 183 ? 8.297 1.507 -4.172 1 86.62 183 THR B N 1
ATOM 3641 C CA . THR B 1 183 ? 7.734 1.121 -2.883 1 86.62 183 THR B CA 1
ATOM 3642 C C . THR B 1 183 ? 6.246 1.438 -2.82 1 86.62 183 THR B C 1
ATOM 3644 O O . THR B 1 183 ? 5.457 0.644 -2.307 1 86.62 183 THR B O 1
ATOM 3647 N N . THR B 1 184 ? 5.898 2.562 -3.332 1 89.94 184 THR B N 1
ATOM 3648 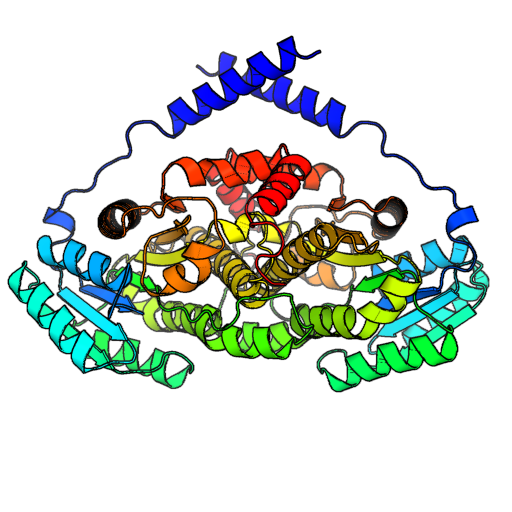C CA . THR B 1 184 ? 4.5 2.973 -3.357 1 89.94 184 THR B CA 1
ATOM 3649 C C . THR B 1 184 ? 3.65 1.949 -4.105 1 89.94 184 THR B C 1
ATOM 3651 O O . THR B 1 184 ? 2.588 1.548 -3.629 1 89.94 184 THR B O 1
ATOM 3654 N N . THR B 1 185 ? 4.145 1.471 -5.195 1 90.25 185 THR B N 1
ATOM 3655 C CA . THR B 1 185 ? 3.396 0.511 -6.004 1 90.25 185 THR B CA 1
ATOM 3656 C C . THR B 1 185 ? 3.326 -0.844 -5.305 1 90.25 185 THR B C 1
ATOM 3658 O O . THR B 1 185 ? 2.312 -1.54 -5.391 1 90.25 185 THR B O 1
ATOM 3661 N N . LYS B 1 186 ? 4.363 -1.227 -4.652 1 89 186 LYS B N 1
ATOM 3662 C CA . LYS B 1 186 ? 4.371 -2.504 -3.945 1 89 186 LYS B CA 1
ATOM 3663 C C . LYS B 1 186 ? 3.375 -2.5 -2.789 1 89 186 LYS B C 1
ATOM 3665 O O . LYS B 1 186 ? 2.723 -3.512 -2.521 1 89 186 LYS B O 1
ATOM 3670 N N . CYS B 1 187 ? 3.324 -1.4 -2.156 1 90.69 187 CYS B N 1
ATOM 3671 C CA . CYS B 1 187 ? 2.336 -1.271 -1.09 1 90.69 187 CYS B CA 1
ATOM 3672 C C . CYS B 1 187 ? 0.92 -1.367 -1.644 1 90.69 187 CYS B C 1
ATOM 3674 O O . CYS B 1 187 ? 0.063 -2.031 -1.058 1 90.69 187 CYS B O 1
ATOM 3676 N N . ALA B 1 188 ? 0.726 -0.716 -2.723 1 92.44 188 ALA B N 1
ATOM 3677 C CA . ALA B 1 188 ? -0.575 -0.794 -3.383 1 92.44 188 ALA B CA 1
ATOM 3678 C C . ALA B 1 188 ? -0.92 -2.234 -3.746 1 92.44 188 ALA B C 1
ATOM 3680 O O . ALA B 1 188 ? -2.055 -2.676 -3.551 1 92.44 188 ALA B O 1
ATOM 3681 N N . LEU B 1 189 ? 0.04 -2.92 -4.246 1 93.31 189 LEU B N 1
ATOM 3682 C CA . LEU B 1 189 ? -0.131 -4.312 -4.637 1 93.31 189 LEU B CA 1
ATOM 3683 C C . LEU B 1 189 ? -0.565 -5.164 -3.447 1 93.31 189 LEU B C 1
ATOM 3685 O O . LEU B 1 189 ? -1.502 -5.957 -3.555 1 93.31 189 LEU B O 1
ATOM 3689 N N . VAL B 1 190 ? 0.076 -4.988 -2.342 1 91.31 190 VAL B N 1
ATOM 3690 C CA . VAL B 1 190 ? -0.24 -5.727 -1.125 1 91.31 190 VAL B CA 1
ATOM 3691 C C . VAL B 1 190 ? -1.678 -5.434 -0.701 1 91.31 190 VAL B C 1
ATOM 3693 O O . VAL B 1 190 ? -2.443 -6.355 -0.402 1 91.31 190 VAL B O 1
ATOM 3696 N N . GLY B 1 191 ? -2.004 -4.191 -0.675 1 90.25 191 GLY B N 1
ATOM 3697 C CA . GLY B 1 191 ? -3.357 -3.812 -0.304 1 90.25 191 GLY B CA 1
ATOM 3698 C C . GLY B 1 191 ? -4.418 -4.449 -1.185 1 90.25 191 GLY B C 1
ATOM 3699 O O . GLY B 1 191 ? -5.445 -4.914 -0.689 1 90.25 191 GLY B O 1
ATOM 3700 N N . PHE B 1 192 ? -4.188 -4.488 -2.461 1 91.31 192 PHE B N 1
ATOM 3701 C CA . PHE B 1 192 ? -5.133 -5.059 -3.412 1 91.31 192 PHE B CA 1
ATOM 3702 C C . PHE B 1 192 ? -5.312 -6.551 -3.172 1 91.31 192 PHE B C 1
ATOM 3704 O O . PHE B 1 192 ? -6.434 -7.027 -2.982 1 91.31 192 PHE B O 1
ATOM 3711 N N . PHE B 1 193 ? -4.285 -7.219 -3.156 1 93 193 PHE B N 1
ATOM 3712 C CA . PHE B 1 193 ? -4.379 -8.672 -3.143 1 93 193 PHE B CA 1
ATOM 3713 C C . PHE B 1 193 ? -4.801 -9.18 -1.768 1 93 193 PHE B C 1
ATOM 3715 O O . PHE B 1 193 ? -5.484 -10.195 -1.657 1 93 193 PHE B O 1
ATOM 3722 N N . GLN B 1 194 ? -4.375 -8.516 -0.707 1 88.88 194 GLN B N 1
ATOM 3723 C CA . GLN B 1 194 ? -4.91 -8.867 0.604 1 88.88 194 GLN B CA 1
ATOM 3724 C C . GLN B 1 194 ? -6.426 -8.703 0.645 1 88.88 194 GLN B C 1
ATOM 3726 O O . GLN B 1 194 ? -7.133 -9.555 1.189 1 88.88 194 GLN B O 1
ATOM 3731 N N . SER B 1 195 ? -6.867 -7.613 0.146 1 88 195 SER B N 1
ATOM 3732 C CA . SER B 1 195 ? -8.305 -7.348 0.112 1 88 195 SER B CA 1
ATOM 3733 C C . SER B 1 195 ? -9.031 -8.352 -0.774 1 88 195 SER B C 1
ATOM 3735 O O . SER B 1 195 ? -10.125 -8.805 -0.438 1 88 195 SER B O 1
ATOM 3737 N N . LEU B 1 196 ? -8.438 -8.641 -1.879 1 89.25 196 LEU B N 1
ATOM 3738 C CA . LEU B 1 196 ? -9 -9.641 -2.77 1 89.25 196 LEU B CA 1
ATOM 3739 C C . LEU B 1 196 ? -9.117 -10.992 -2.066 1 89.25 196 LEU B C 1
ATOM 3741 O O . LEU B 1 196 ? -10.141 -11.672 -2.182 1 89.25 196 LEU B O 1
ATOM 3745 N N . ASP B 1 197 ? -8.094 -11.414 -1.41 1 89.62 197 ASP B N 1
ATOM 3746 C CA . ASP B 1 197 ? -8.102 -12.664 -0.654 1 89.62 197 ASP B CA 1
ATOM 3747 C C . ASP B 1 197 ? -9.273 -12.703 0.327 1 89.62 197 ASP B C 1
ATOM 3749 O O . ASP B 1 197 ? -9.969 -13.719 0.435 1 89.62 197 ASP B O 1
ATOM 3753 N N . HIS B 1 198 ? -9.445 -11.617 1.02 1 84.88 198 HIS B N 1
ATOM 3754 C CA . HIS B 1 198 ? -10.555 -11.523 1.962 1 84.88 198 HIS B CA 1
ATOM 3755 C C . HIS B 1 198 ? -11.891 -11.727 1.259 1 84.88 198 HIS B C 1
ATOM 3757 O O . HIS B 1 198 ? -12.75 -12.461 1.75 1 84.88 198 HIS B O 1
ATOM 3763 N N . GLU B 1 199 ? -12.062 -11.102 0.196 1 84.88 199 GLU B N 1
ATOM 3764 C CA . GLU B 1 199 ? -13.328 -11.195 -0.525 1 84.88 199 GLU B CA 1
ATOM 3765 C C . GLU B 1 199 ? -13.57 -12.609 -1.044 1 84.88 199 GLU B C 1
ATOM 3767 O O . GLU B 1 199 ? -14.688 -13.125 -0.969 1 84.88 199 GLU B O 1
ATOM 3772 N N . LEU B 1 200 ? -12.523 -13.156 -1.566 1 87.5 200 LEU B N 1
ATOM 3773 C CA . LEU B 1 200 ? -12.641 -14.523 -2.061 1 87.5 200 LEU B CA 1
ATOM 3774 C C . LEU B 1 200 ? -13.016 -15.477 -0.93 1 87.5 200 LEU B C 1
ATOM 3776 O O . LEU B 1 200 ? -13.82 -16.391 -1.123 1 87.5 200 LEU B O 1
ATOM 3780 N N . THR B 1 201 ? -12.453 -15.234 0.14 1 84 201 THR B N 1
ATOM 3781 C CA . THR B 1 201 ? -12.727 -16.078 1.305 1 84 201 THR B CA 1
ATOM 3782 C C . THR B 1 201 ? -14.164 -15.891 1.771 1 84 201 THR B C 1
ATOM 3784 O O . THR B 1 201 ? -14.859 -16.875 2.055 1 84 201 THR B O 1
ATOM 3787 N N . ILE B 1 202 ? -14.609 -14.672 1.813 1 79.25 202 ILE B N 1
ATOM 3788 C CA . ILE B 1 202 ? -15.961 -14.359 2.252 1 79.25 202 ILE B CA 1
ATOM 3789 C C . ILE B 1 202 ? -16.969 -14.992 1.296 1 79.25 202 ILE B C 1
ATOM 3791 O O . ILE B 1 202 ? -18.016 -15.477 1.724 1 79.25 202 ILE B O 1
ATOM 3795 N N . ASN B 1 203 ? -16.531 -15.055 0.069 1 82.94 203 ASN B N 1
ATOM 3796 C CA . ASN B 1 203 ? -17.422 -15.602 -0.95 1 82.94 203 ASN B CA 1
ATOM 3797 C C . ASN B 1 203 ? -17.25 -17.109 -1.095 1 82.94 203 ASN B C 1
ATOM 3799 O O . ASN B 1 203 ? -17.812 -17.719 -1.995 1 82.94 203 ASN B O 1
ATOM 3803 N N . LYS B 1 204 ? -16.391 -17.656 -0.263 1 86.75 204 LYS B N 1
ATOM 3804 C CA . LYS B 1 204 ? -16.125 -19.094 -0.25 1 86.75 204 LYS B CA 1
ATOM 3805 C C . LYS B 1 204 ? -15.656 -19.578 -1.616 1 86.75 204 LYS B C 1
ATOM 3807 O O . LYS B 1 204 ? -16.109 -20.609 -2.107 1 86.75 204 LYS B O 1
ATOM 3812 N N . THR B 1 205 ? -14.969 -18.672 -2.225 1 88.81 205 THR B N 1
ATOM 3813 C CA . THR B 1 205 ? -14.328 -19.031 -3.486 1 88.81 205 THR B CA 1
ATOM 3814 C C . THR B 1 205 ? -13.062 -19.844 -3.24 1 88.81 205 THR B C 1
ATOM 3816 O O . THR B 1 205 ? -12.219 -19.453 -2.426 1 88.81 205 THR B O 1
ATOM 3819 N N . ASP B 1 206 ? -12.938 -20.969 -3.863 1 94.12 206 ASP B N 1
ATOM 3820 C CA . ASP B 1 206 ? -11.789 -21.828 -3.645 1 94.12 206 ASP B CA 1
ATOM 3821 C C . ASP B 1 206 ? -10.594 -21.375 -4.492 1 94.12 206 ASP B C 1
ATOM 3823 O O . ASP B 1 206 ? -10.078 -22.156 -5.297 1 94.12 206 ASP B O 1
ATOM 3827 N N . VAL B 1 207 ? -10.32 -20.172 -4.508 1 96 207 VAL B N 1
ATOM 3828 C CA . VAL B 1 207 ? -9.117 -19.578 -5.094 1 96 207 VAL B CA 1
ATOM 3829 C C . VAL B 1 207 ? -8.242 -18.984 -3.994 1 96 207 VAL B C 1
ATOM 3831 O O . VAL B 1 207 ? -8.727 -18.234 -3.15 1 96 207 VAL B O 1
ATOM 3834 N N . SER B 1 208 ? -7.008 -19.406 -3.934 1 96.06 208 SER B N 1
ATOM 3835 C CA . SER B 1 208 ? -6.102 -18.859 -2.926 1 96.06 208 SER B CA 1
ATOM 3836 C C . SER B 1 208 ? -5.258 -17.734 -3.496 1 96.06 208 SER B C 1
ATOM 3838 O O . SER B 1 208 ? -4.973 -17.703 -4.695 1 96.06 208 SER B O 1
ATOM 3840 N N . VAL B 1 209 ? -4.957 -16.812 -2.672 1 95.06 209 VAL B N 1
ATOM 3841 C CA . VAL B 1 209 ? -4.059 -15.703 -3.004 1 95.06 209 VAL B CA 1
ATOM 3842 C C . VAL B 1 209 ? -2.848 -15.727 -2.076 1 95.06 209 VAL B C 1
ATOM 3844 O O . VAL B 1 209 ? -2.996 -15.703 -0.851 1 95.06 209 VAL B O 1
ATOM 3847 N N . SER B 1 210 ? -1.68 -15.82 -2.66 1 95.5 210 SER B N 1
ATOM 3848 C CA . SER B 1 210 ? -0.431 -15.781 -1.907 1 95.5 210 SER B CA 1
ATOM 3849 C C . SER B 1 210 ? 0.337 -14.492 -2.178 1 95.5 210 SER B C 1
ATOM 3851 O O . SER B 1 210 ? 0.627 -14.164 -3.33 1 95.5 210 SER B O 1
ATOM 3853 N N . LEU B 1 211 ? 0.585 -13.781 -1.154 1 93.44 211 LEU B N 1
ATOM 3854 C CA . LEU B 1 211 ? 1.494 -12.641 -1.236 1 93.44 211 LEU B CA 1
ATOM 3855 C C . LEU B 1 211 ? 2.912 -13.047 -0.851 1 93.44 211 LEU B C 1
ATOM 3857 O O . LEU B 1 211 ? 3.135 -13.578 0.239 1 93.44 211 LEU B O 1
ATOM 3861 N N . VAL B 1 212 ? 3.844 -12.789 -1.735 1 94.38 212 VAL B N 1
ATOM 3862 C CA . VAL B 1 212 ? 5.23 -13.195 -1.521 1 94.38 212 VAL B CA 1
ATOM 3863 C C . VAL B 1 212 ? 6.074 -11.969 -1.169 1 94.38 212 VAL B C 1
ATOM 3865 O O . VAL B 1 212 ? 6.32 -11.109 -2.02 1 94.38 212 VAL B O 1
ATOM 3868 N N . HIS B 1 213 ? 6.523 -11.93 0.025 1 91.25 213 HIS B N 1
ATOM 3869 C CA . HIS B 1 213 ? 7.328 -10.82 0.512 1 91.25 213 HIS B CA 1
ATOM 3870 C C . HIS B 1 213 ? 8.812 -11.156 0.467 1 91.25 213 HIS B C 1
ATOM 3872 O O . HIS B 1 213 ? 9.297 -11.969 1.256 1 91.25 213 HIS B O 1
ATOM 3878 N N . LEU B 1 214 ? 9.508 -10.414 -0.371 1 90.06 214 LEU B N 1
ATOM 3879 C CA . LEU B 1 214 ? 10.906 -10.758 -0.61 1 90.06 214 LEU B CA 1
ATOM 3880 C C . LEU B 1 214 ? 11.828 -9.711 0.009 1 90.06 214 LEU B C 1
ATOM 3882 O O . LEU B 1 214 ? 11.508 -8.523 0.022 1 90.06 214 LEU B O 1
ATOM 3886 N N . GLY B 1 215 ? 12.867 -10.211 0.489 1 85.19 215 GLY B N 1
ATOM 3887 C CA . GLY B 1 215 ? 13.984 -9.344 0.832 1 85.19 215 GLY B CA 1
ATOM 3888 C C . GLY B 1 215 ? 14.891 -9.047 -0.347 1 85.19 215 GLY B C 1
ATOM 3889 O O . GLY B 1 215 ? 14.414 -8.898 -1.477 1 85.19 215 GLY B O 1
ATOM 3890 N N . TYR B 1 216 ? 16.125 -8.836 -0.076 1 78 216 TYR B N 1
ATOM 3891 C CA . TYR B 1 216 ? 17.109 -8.555 -1.119 1 78 216 TYR B CA 1
ATOM 3892 C C . TYR B 1 216 ? 17.531 -9.836 -1.83 1 78 216 TYR B C 1
ATOM 3894 O O . TYR B 1 216 ? 18.219 -10.688 -1.243 1 78 216 TYR B O 1
ATOM 3902 N N . ILE B 1 217 ? 17.031 -9.891 -2.996 1 80.06 217 ILE B N 1
ATOM 3903 C CA . ILE B 1 217 ? 17.312 -11.078 -3.791 1 80.06 217 ILE B CA 1
ATOM 3904 C C . ILE B 1 217 ? 18.312 -10.734 -4.902 1 80.06 217 ILE B C 1
ATOM 3906 O O . ILE B 1 217 ? 18.219 -9.672 -5.516 1 80.06 217 ILE B O 1
ATOM 3910 N N . GLY B 1 218 ? 19.266 -11.539 -5.09 1 72.44 218 GLY B N 1
ATOM 3911 C CA . GLY B 1 218 ? 20.266 -11.32 -6.117 1 72.44 218 GLY B CA 1
ATOM 3912 C C . GLY B 1 218 ? 19.75 -11.562 -7.523 1 72.44 218 GLY B C 1
ATOM 3913 O O . GLY B 1 218 ? 19.656 -12.703 -7.973 1 72.44 218 GLY B O 1
ATOM 3914 N N . THR B 1 219 ? 19.297 -10.484 -8.18 1 71.06 219 THR B N 1
ATOM 3915 C CA . THR B 1 219 ? 18.891 -10.484 -9.578 1 71.06 219 THR B CA 1
ATOM 3916 C C . THR B 1 219 ? 19.625 -9.398 -10.359 1 71.06 219 THR B C 1
ATOM 3918 O O . THR B 1 219 ? 20.359 -8.594 -9.781 1 71.06 219 THR B O 1
ATOM 3921 N N . LYS B 1 220 ? 19.562 -9.562 -11.664 1 68.94 220 LYS B N 1
ATOM 3922 C CA . LYS B 1 220 ? 20.141 -8.492 -12.477 1 68.94 220 LYS B CA 1
ATOM 3923 C C . LYS B 1 220 ? 19.531 -7.141 -12.125 1 68.94 220 LYS B C 1
ATOM 3925 O O . LYS B 1 220 ? 20.25 -6.141 -12.023 1 68.94 220 LYS B O 1
ATOM 3930 N N . SER B 1 221 ? 18.281 -7.125 -11.836 1 64.38 221 SER B N 1
ATOM 3931 C CA . SER B 1 221 ? 17.578 -5.887 -11.523 1 64.38 221 SER B CA 1
ATOM 3932 C C . SER B 1 221 ? 18.031 -5.297 -10.203 1 64.38 221 SER B C 1
ATOM 3934 O O . SER B 1 221 ? 18.141 -4.078 -10.055 1 64.38 221 SER B O 1
ATOM 3936 N N . SER B 1 222 ? 18.297 -6.141 -9.273 1 65.25 222 SER B N 1
ATOM 3937 C CA . SER B 1 222 ? 18.672 -5.668 -7.949 1 65.25 222 SER B CA 1
ATOM 3938 C C . SER B 1 222 ? 20.141 -5.242 -7.914 1 65.25 222 SER B C 1
ATOM 3940 O O . SER B 1 222 ? 20.578 -4.59 -6.969 1 65.25 222 SER B O 1
ATOM 3942 N N . SER B 1 223 ? 20.844 -5.645 -8.898 1 64.31 223 SER B N 1
ATOM 3943 C CA . SER B 1 223 ? 22.266 -5.359 -8.914 1 64.31 223 SER B CA 1
ATOM 3944 C C . SER B 1 223 ? 22.531 -3.859 -8.977 1 64.31 223 SER B C 1
ATOM 3946 O O . SER B 1 223 ? 23.609 -3.398 -8.586 1 64.31 223 SER B O 1
ATOM 3948 N N . VAL B 1 224 ? 21.531 -3.156 -9.43 1 63.69 224 VAL B N 1
ATOM 3949 C CA . VAL B 1 224 ? 21.688 -1.714 -9.578 1 63.69 224 VAL B CA 1
ATOM 3950 C C . VAL B 1 224 ? 21.891 -1.076 -8.203 1 63.69 224 VAL B C 1
ATOM 3952 O O . VAL B 1 224 ? 22.609 -0.087 -8.07 1 63.69 224 VAL B O 1
ATOM 3955 N N . ILE B 1 225 ? 21.359 -1.779 -7.188 1 61.38 225 ILE B N 1
ATOM 3956 C CA . ILE B 1 225 ? 21.469 -1.18 -5.863 1 61.38 225 ILE B CA 1
ATOM 3957 C C . ILE B 1 225 ? 22.469 -1.971 -5.023 1 61.38 225 ILE B C 1
ATOM 3959 O O . ILE B 1 225 ? 22.656 -1.685 -3.84 1 61.38 225 ILE B O 1
ATOM 3963 N N . GLN B 1 226 ? 23.062 -2.939 -5.641 1 61.31 226 GLN B N 1
ATOM 3964 C CA . GLN B 1 226 ? 23.953 -3.82 -4.895 1 61.31 226 GLN B CA 1
ATOM 3965 C C . GLN B 1 226 ? 25.062 -3.027 -4.203 1 61.31 226 GLN B C 1
ATOM 3967 O O . GLN B 1 226 ? 25.453 -3.34 -3.074 1 61.31 226 GLN B O 1
ATOM 3972 N N . ASP B 1 227 ? 25.422 -2.035 -4.898 1 63.06 227 ASP B N 1
ATOM 3973 C CA . ASP B 1 227 ? 26.516 -1.246 -4.352 1 63.06 227 ASP B CA 1
ATOM 3974 C C . ASP B 1 227 ? 26.016 -0.253 -3.307 1 63.06 227 ASP B C 1
ATOM 3976 O O . ASP B 1 227 ? 26.812 0.339 -2.572 1 63.06 227 ASP B O 1
ATOM 3980 N N . LYS B 1 228 ? 24.844 -0.25 -3.236 1 64.88 228 LYS B N 1
ATOM 3981 C CA . LYS B 1 228 ? 24.297 0.762 -2.344 1 64.88 228 LYS B CA 1
ATOM 3982 C C . LYS B 1 228 ? 23.797 0.135 -1.045 1 64.88 228 LYS B C 1
ATOM 3984 O O . LYS B 1 228 ? 23.578 0.835 -0.055 1 64.88 228 LYS B O 1
ATOM 3989 N N . ILE B 1 229 ? 23.641 -1.157 -1.114 1 64.38 229 ILE B N 1
ATOM 3990 C CA . ILE B 1 229 ? 23.094 -1.848 0.052 1 64.38 229 ILE B CA 1
ATOM 3991 C C . ILE B 1 229 ? 24.172 -2.732 0.673 1 64.38 229 ILE B C 1
ATOM 3993 O O . ILE B 1 229 ? 24.969 -3.346 -0.041 1 64.38 229 ILE B O 1
ATOM 3997 N N . LYS B 1 230 ? 24.203 -2.756 1.939 1 65.44 230 LYS B N 1
ATOM 3998 C CA . LYS B 1 230 ? 25.219 -3.482 2.686 1 65.44 230 LYS B CA 1
ATOM 3999 C C . LYS B 1 230 ? 24.906 -4.973 2.744 1 65.44 230 LYS B C 1
ATOM 4001 O O . LYS B 1 230 ? 25.797 -5.797 2.949 1 65.44 230 LYS B O 1
ATOM 4006 N N . HIS B 1 231 ? 23.781 -5.398 2.373 1 69.38 231 HIS B N 1
ATOM 4007 C CA . HIS B 1 231 ? 23.375 -6.785 2.578 1 69.38 231 HIS B CA 1
ATOM 4008 C C . HIS B 1 231 ? 23.672 -7.637 1.349 1 69.38 231 HIS B C 1
ATOM 4010 O O . HIS B 1 231 ? 23.609 -7.148 0.219 1 69.38 231 HIS B O 1
ATOM 4016 N N . LYS B 1 232 ? 24.078 -8.922 1.583 1 77.06 232 LYS B N 1
ATOM 4017 C CA . LYS B 1 232 ? 24.266 -9.883 0.499 1 77.06 232 LYS B CA 1
ATOM 4018 C C . LYS B 1 232 ? 22.922 -10.383 -0.024 1 77.06 232 LYS B C 1
ATOM 4020 O O . LYS B 1 232 ? 22 -10.656 0.757 1 77.06 232 LYS B O 1
ATOM 4025 N N . PRO B 1 233 ? 22.859 -10.516 -1.28 1 84.25 233 PRO B N 1
ATOM 4026 C CA . PRO B 1 233 ? 21.594 -10.984 -1.857 1 84.25 233 PRO B CA 1
ATOM 4027 C C . PRO B 1 233 ? 21.328 -12.461 -1.599 1 84.25 233 PRO B C 1
ATOM 4029 O O . PRO B 1 233 ? 22.266 -13.258 -1.559 1 84.25 233 PRO B O 1
ATOM 4032 N N . ALA B 1 234 ? 20.109 -12.828 -1.413 1 86.38 234 ALA B N 1
ATOM 4033 C CA . ALA B 1 234 ? 19.688 -14.227 -1.286 1 86.38 234 ALA B CA 1
ATOM 4034 C C . ALA B 1 234 ? 19.578 -14.891 -2.654 1 86.38 234 ALA B C 1
ATOM 4036 O O . ALA B 1 234 ? 19.547 -14.211 -3.682 1 86.38 234 ALA B O 1
ATOM 4037 N N . SER B 1 235 ? 19.594 -16.203 -2.666 1 91 235 SER B N 1
ATOM 4038 C CA . SER B 1 235 ? 19.562 -17 -3.889 1 91 235 SER B CA 1
ATOM 4039 C C . SER B 1 235 ? 18.203 -16.938 -4.574 1 91 235 SER B C 1
ATOM 4041 O O . SER B 1 235 ? 17.172 -17.203 -3.951 1 91 235 SER B O 1
ATOM 4043 N N . LYS B 1 236 ? 18.25 -16.594 -5.848 1 92.06 236 LYS B N 1
ATOM 4044 C CA . LYS B 1 236 ? 17 -16.578 -6.605 1 92.06 236 LYS B CA 1
ATOM 4045 C C . LYS B 1 236 ? 16.422 -17.984 -6.766 1 92.06 236 LYS B C 1
ATOM 4047 O O . LYS B 1 236 ? 15.203 -18.141 -6.852 1 92.06 236 LYS B O 1
ATOM 4052 N N . VAL B 1 237 ? 17.281 -19.031 -6.781 1 94.06 237 VAL B N 1
ATOM 4053 C CA . VAL B 1 237 ? 16.844 -20.422 -6.902 1 94.06 237 VAL B CA 1
ATOM 4054 C C . VAL B 1 237 ? 16.094 -20.844 -5.641 1 94.06 237 VAL B C 1
ATOM 4056 O O . VAL B 1 237 ? 15.008 -21.422 -5.723 1 94.06 237 VAL B O 1
ATOM 4059 N N . GLU B 1 238 ? 16.672 -20.469 -4.512 1 93.75 238 GLU B N 1
ATOM 4060 C CA . GLU B 1 238 ? 16.016 -20.781 -3.246 1 93.75 238 GLU B CA 1
ATOM 4061 C C . GLU B 1 238 ? 14.727 -20 -3.08 1 93.75 238 GLU B C 1
ATOM 4063 O O . GLU B 1 238 ? 13.758 -20.484 -2.508 1 93.75 238 GLU B O 1
ATOM 4068 N N . CYS B 1 239 ? 14.773 -18.797 -3.529 1 94.5 239 CYS B N 1
ATOM 4069 C CA . CYS B 1 239 ? 13.586 -17.969 -3.494 1 94.5 239 CYS B CA 1
ATOM 4070 C C . CYS B 1 239 ? 12.445 -18.609 -4.281 1 94.5 239 CYS B C 1
ATOM 4072 O O . CYS B 1 239 ? 11.328 -18.734 -3.771 1 94.5 239 CYS B O 1
ATOM 4074 N N . ALA B 1 240 ? 12.742 -19.031 -5.473 1 96.44 240 ALA B N 1
ATOM 4075 C CA . ALA B 1 240 ? 11.75 -19.672 -6.332 1 96.44 240 ALA B CA 1
ATOM 4076 C C . ALA B 1 240 ? 11.18 -20.922 -5.676 1 96.44 240 ALA B C 1
ATOM 4078 O O . ALA B 1 240 ? 9.969 -21.156 -5.719 1 96.44 240 ALA B O 1
ATOM 4079 N N . ALA B 1 241 ? 12.039 -21.703 -5.07 1 96 241 ALA B N 1
ATOM 4080 C CA . ALA B 1 241 ? 11.609 -22.938 -4.406 1 96 241 ALA B CA 1
ATOM 4081 C C . ALA B 1 241 ? 10.625 -22.625 -3.279 1 96 241 ALA B C 1
ATOM 4083 O O . ALA B 1 241 ? 9.609 -23.312 -3.125 1 96 241 ALA B O 1
ATOM 4084 N N . GLU B 1 242 ? 10.961 -21.594 -2.533 1 95.06 242 GLU B N 1
ATOM 4085 C CA . GLU B 1 242 ? 10.086 -21.219 -1.432 1 95.06 242 GLU B CA 1
ATOM 4086 C C . GLU B 1 242 ? 8.758 -20.672 -1.946 1 95.06 242 GLU B C 1
ATOM 4088 O O . GLU B 1 242 ? 7.707 -20.922 -1.357 1 95.06 242 GLU B O 1
ATOM 4093 N N . MET B 1 243 ? 8.789 -19.922 -2.992 1 96.69 243 MET B N 1
ATOM 4094 C CA . MET B 1 243 ? 7.566 -19.391 -3.588 1 96.69 243 MET B CA 1
ATOM 4095 C C . MET B 1 243 ? 6.66 -20.531 -4.062 1 96.69 243 MET B C 1
ATOM 4097 O O . MET B 1 243 ? 5.465 -20.531 -3.77 1 96.69 243 MET B O 1
ATOM 4101 N N . VAL B 1 244 ? 7.262 -21.484 -4.773 1 98.06 244 VAL B N 1
ATOM 4102 C CA . VAL B 1 244 ? 6.484 -22.609 -5.277 1 98.06 244 VAL B CA 1
ATOM 4103 C C . VAL B 1 244 ? 5.875 -23.375 -4.109 1 98.06 244 VAL B C 1
ATOM 4105 O O . VAL B 1 244 ? 4.703 -23.75 -4.152 1 98.06 244 VAL B O 1
ATOM 4108 N N . ARG B 1 245 ? 6.641 -23.578 -3.068 1 96.94 245 ARG B N 1
ATOM 4109 C CA . ARG B 1 245 ? 6.121 -24.266 -1.888 1 96.94 245 ARG B CA 1
ATOM 4110 C C . ARG B 1 245 ? 4.914 -23.531 -1.316 1 96.94 245 ARG B C 1
ATOM 4112 O O . ARG B 1 245 ? 3.867 -24.141 -1.075 1 96.94 245 ARG B O 1
ATOM 4119 N N . GLY B 1 246 ? 5.082 -22.266 -1.086 1 96.31 246 GLY B N 1
ATOM 4120 C CA . GLY B 1 246 ? 4.012 -21.469 -0.503 1 96.31 246 GLY B CA 1
ATOM 4121 C C . GLY B 1 246 ? 2.754 -21.438 -1.354 1 96.31 246 GLY B C 1
ATOM 4122 O O . GLY B 1 246 ? 1.642 -21.516 -0.827 1 96.31 246 GLY B O 1
ATOM 4123 N N . ILE B 1 247 ? 2.928 -21.344 -2.643 1 97.31 247 ILE B N 1
ATOM 4124 C CA . ILE B 1 247 ? 1.816 -21.328 -3.588 1 97.31 247 ILE B CA 1
ATOM 4125 C C . ILE B 1 247 ? 1.075 -22.656 -3.539 1 97.31 247 ILE B C 1
ATOM 4127 O O . ILE B 1 247 ? -0.154 -22.688 -3.434 1 97.31 247 ILE B O 1
ATOM 4131 N N . MET B 1 248 ? 1.821 -23.734 -3.598 1 97.75 248 MET B N 1
ATOM 4132 C CA . MET B 1 248 ? 1.222 -25.062 -3.609 1 97.75 248 MET B CA 1
ATOM 4133 C C . MET B 1 248 ? 0.521 -25.359 -2.287 1 97.75 248 MET B C 1
ATOM 4135 O O . MET B 1 248 ? -0.502 -26.047 -2.262 1 97.75 248 MET B O 1
ATOM 4139 N N . MET B 1 249 ? 1.023 -24.812 -1.231 1 96.19 249 MET B N 1
ATOM 4140 C CA . MET B 1 249 ? 0.425 -25.016 0.084 1 96.19 249 MET B CA 1
ATOM 4141 C C . MET B 1 249 ? -0.696 -24.016 0.335 1 96.19 249 MET B C 1
ATOM 4143 O O . MET B 1 249 ? -1.33 -24.047 1.392 1 96.19 249 MET B O 1
ATOM 4147 N N . ARG B 1 250 ? -0.889 -23.125 -0.585 1 95.38 250 ARG B N 1
ATOM 4148 C CA . ARG B 1 250 ? -1.951 -22.125 -0.527 1 95.38 250 ARG B CA 1
ATOM 4149 C C . ARG B 1 250 ? -1.778 -21.203 0.682 1 95.38 250 ARG B C 1
ATOM 4151 O O . ARG B 1 250 ? -2.752 -20.891 1.367 1 95.38 250 ARG B O 1
ATOM 4158 N N . GLU B 1 251 ? -0.524 -20.906 0.923 1 91.75 251 GLU B N 1
ATOM 4159 C CA . GLU B 1 251 ? -0.226 -19.984 2.016 1 91.75 251 GLU B CA 1
ATOM 4160 C C . GLU B 1 251 ? -0.561 -18.547 1.631 1 91.75 251 GLU B C 1
ATOM 4162 O O . GLU B 1 251 ? -0.281 -18.125 0.51 1 91.75 251 GLU B O 1
ATOM 4167 N N . ARG B 1 252 ? -1.133 -17.844 2.574 1 89.38 252 ARG B N 1
ATOM 4168 C CA . ARG B 1 252 ? -1.528 -16.469 2.314 1 89.38 252 ARG B CA 1
ATOM 4169 C C . ARG B 1 252 ? -0.308 -15.555 2.197 1 89.38 252 ARG B C 1
ATOM 4171 O O . ARG B 1 252 ? -0.291 -14.633 1.382 1 89.38 252 ARG B O 1
ATOM 4178 N N . GLU B 1 253 ? 0.645 -15.805 3.072 1 89.75 253 GLU B N 1
ATOM 4179 C CA . GLU B 1 253 ? 1.882 -15.031 3.076 1 89.75 253 GLU B CA 1
ATOM 4180 C C . GLU B 1 253 ? 3.104 -15.938 2.961 1 89.75 253 GLU B C 1
ATOM 4182 O O . GLU B 1 253 ? 3.219 -16.922 3.688 1 89.75 253 GLU B O 1
ATOM 4187 N N . VAL B 1 254 ? 3.955 -15.602 2.039 1 91.44 254 VAL B N 1
ATOM 4188 C CA . VAL B 1 254 ? 5.223 -16.297 1.845 1 91.44 254 VAL B CA 1
ATOM 4189 C C . VAL B 1 254 ? 6.383 -15.312 2.002 1 91.44 254 VAL B C 1
ATOM 4191 O O . VAL B 1 254 ? 6.367 -14.234 1.411 1 91.44 254 VAL B O 1
ATOM 4194 N N . TYR B 1 255 ? 7.312 -15.625 2.818 1 90.12 255 TYR B N 1
ATOM 4195 C CA . TYR B 1 255 ? 8.453 -14.75 3.072 1 90.12 255 TYR B CA 1
ATOM 4196 C C . TYR B 1 255 ? 9.758 -15.414 2.633 1 90.12 255 TYR B C 1
ATOM 4198 O O . TYR B 1 255 ? 9.953 -16.609 2.854 1 90.12 255 TYR B O 1
ATOM 4206 N N . PHE B 1 256 ? 10.594 -14.586 2.025 1 91.06 256 PHE B N 1
ATOM 4207 C CA . PHE B 1 256 ? 11.938 -15.047 1.691 1 91.06 256 PHE B CA 1
ATOM 4208 C C . PHE B 1 256 ? 12.914 -13.883 1.662 1 91.06 256 PHE B C 1
ATOM 4210 O O . PHE B 1 256 ? 12.633 -12.844 1.053 1 91.06 256 PHE B O 1
ATOM 4217 N N . PRO B 1 257 ? 14.188 -14.031 2.219 1 89.12 257 PRO B N 1
ATOM 4218 C CA . PRO B 1 257 ? 14.531 -15.125 3.137 1 89.12 257 PRO B CA 1
ATOM 4219 C C . PRO B 1 257 ? 13.609 -15.18 4.355 1 89.12 257 PRO B C 1
ATOM 4221 O O . PRO B 1 257 ? 12.797 -14.273 4.562 1 89.12 257 PRO B O 1
ATOM 4224 N N . ALA B 1 258 ? 13.68 -16.266 5.066 1 82.44 258 ALA B N 1
ATOM 4225 C CA . ALA B 1 258 ? 12.766 -16.5 6.176 1 82.44 258 ALA B CA 1
ATOM 4226 C C . ALA B 1 258 ? 12.82 -15.367 7.188 1 82.44 258 ALA B C 1
ATOM 4228 O O . ALA B 1 258 ? 11.812 -15.062 7.844 1 82.44 258 ALA B O 1
ATOM 4229 N N . SER B 1 259 ? 13.906 -14.703 7.32 1 79 259 SER B N 1
ATOM 4230 C CA . SER B 1 259 ? 14.086 -13.625 8.289 1 79 259 SER B CA 1
ATOM 4231 C C . SER B 1 259 ? 13.164 -12.445 7.98 1 79 259 SER B C 1
ATOM 4233 O O . SER B 1 259 ? 12.859 -11.641 8.867 1 79 259 SER B O 1
ATOM 4235 N N . VAL B 1 260 ? 12.68 -12.297 6.773 1 82.19 260 VAL B N 1
ATOM 4236 C CA . VAL B 1 260 ? 11.789 -11.227 6.352 1 82.19 260 VAL B CA 1
ATOM 4237 C C . VAL B 1 260 ? 10.453 -11.344 7.086 1 82.19 260 VAL B C 1
ATOM 4239 O O . VAL B 1 260 ? 9.734 -10.352 7.238 1 82.19 260 VAL B O 1
ATOM 4242 N N . SER B 1 261 ? 10.172 -12.562 7.527 1 79.44 261 SER B N 1
ATOM 4243 C CA . SER B 1 261 ? 8.891 -12.789 8.195 1 79.44 261 SER B CA 1
ATOM 4244 C C . SER B 1 261 ? 8.82 -12.055 9.523 1 79.44 261 SER B C 1
ATOM 4246 O O . SER B 1 261 ? 7.734 -11.875 10.086 1 79.44 261 SER B O 1
ATOM 4248 N N . TRP B 1 262 ? 9.938 -11.484 9.914 1 76.62 262 TRP B N 1
ATOM 4249 C CA . TRP B 1 262 ? 9.977 -10.789 11.195 1 76.62 262 TRP B CA 1
ATOM 4250 C C . TRP B 1 262 ? 9.742 -9.289 11.008 1 76.62 262 TRP B C 1
ATOM 4252 O O . TRP B 1 262 ? 9.445 -8.578 11.969 1 76.62 262 TRP B O 1
ATOM 4262 N N . VAL B 1 263 ? 9.828 -8.93 9.906 1 77.81 263 VAL B N 1
ATOM 4263 C CA . VAL B 1 263 ? 9.844 -7.496 9.641 1 77.81 263 VAL B CA 1
ATOM 4264 C C . VAL B 1 263 ? 8.523 -6.871 10.078 1 77.81 263 VAL B C 1
ATOM 4266 O O . VAL B 1 263 ? 8.508 -5.852 10.773 1 77.81 263 VAL B O 1
ATOM 4269 N N . PRO B 1 264 ? 7.344 -7.492 9.742 1 75.75 264 PRO B N 1
ATOM 4270 C CA . PRO B 1 264 ? 6.09 -6.875 10.172 1 75.75 264 PRO B CA 1
ATOM 4271 C C . PRO B 1 264 ? 5.977 -6.773 11.695 1 75.75 264 PRO B C 1
ATOM 4273 O O . PRO B 1 264 ? 5.469 -5.777 12.211 1 75.75 264 PRO B O 1
ATOM 4276 N N . LEU B 1 265 ? 6.426 -7.715 12.32 1 73.31 265 LEU B N 1
ATOM 4277 C CA . LEU B 1 265 ? 6.375 -7.719 13.773 1 73.31 265 LEU B CA 1
ATOM 4278 C C . LEU B 1 265 ? 7.277 -6.633 14.352 1 73.31 265 LEU B C 1
ATOM 4280 O O . LEU B 1 265 ? 6.852 -5.871 15.227 1 73.31 265 LEU B O 1
ATOM 4284 N N . PHE B 1 266 ? 8.461 -6.547 13.867 1 73.5 266 PHE B N 1
ATOM 4285 C CA . PHE B 1 266 ? 9.406 -5.574 14.391 1 73.5 266 PHE B CA 1
ATOM 4286 C C . PHE B 1 266 ? 8.977 -4.152 14.039 1 73.5 266 PHE B C 1
ATOM 4288 O O . PHE B 1 266 ? 9.211 -3.221 14.812 1 73.5 266 PHE B O 1
ATOM 4295 N N . GLN B 1 267 ? 8.367 -4.086 12.906 1 74.19 267 GLN B N 1
ATOM 4296 C CA . GLN B 1 267 ? 7.848 -2.783 12.516 1 74.19 267 GLN B CA 1
ATOM 4297 C C . GLN B 1 267 ? 6.723 -2.338 13.445 1 74.19 267 GLN B C 1
ATOM 4299 O O . GLN B 1 267 ? 6.621 -1.157 13.789 1 74.19 267 GLN B O 1
ATOM 4304 N N . ALA B 1 268 ? 5.938 -3.277 13.789 1 71.38 268 ALA B N 1
ATOM 4305 C CA . ALA B 1 268 ? 4.809 -2.977 14.664 1 71.38 268 ALA B CA 1
ATOM 4306 C C . ALA B 1 268 ? 5.285 -2.643 16.078 1 71.38 268 ALA B C 1
ATOM 4308 O O . ALA B 1 268 ? 4.746 -1.742 16.719 1 71.38 268 ALA B O 1
ATOM 4309 N N . LEU B 1 269 ? 6.309 -3.277 16.484 1 68.69 269 LEU B N 1
ATOM 4310 C CA . LEU B 1 269 ? 6.75 -3.158 17.875 1 68.69 269 LEU B CA 1
ATOM 4311 C C . LEU B 1 269 ? 7.773 -2.039 18.031 1 68.69 269 LEU B C 1
ATOM 4313 O O . LEU B 1 269 ? 7.797 -1.345 19.047 1 68.69 269 LEU B O 1
ATOM 4317 N N . PHE B 1 270 ? 8.602 -1.941 17 1 72.12 270 PHE B N 1
ATOM 4318 C CA . PHE B 1 270 ? 9.727 -1.017 17.109 1 72.12 270 PHE B CA 1
ATOM 4319 C C . PHE B 1 270 ? 9.844 -0.169 15.844 1 72.12 270 PHE B C 1
ATOM 4321 O O . PHE B 1 270 ? 10.883 -0.189 15.172 1 72.12 270 PHE B O 1
ATOM 4328 N N . PRO B 1 271 ? 8.75 0.628 15.617 1 70.88 271 PRO B N 1
ATOM 4329 C CA . PRO B 1 271 ? 8.773 1.391 14.367 1 70.88 271 PRO B CA 1
ATOM 4330 C C . PRO B 1 271 ? 9.977 2.334 14.281 1 70.88 271 PRO B C 1
ATOM 4332 O O . PRO B 1 271 ? 10.578 2.473 13.211 1 70.88 271 PRO B O 1
ATOM 4335 N N . ASP B 1 272 ? 10.32 2.982 15.359 1 69 272 ASP B N 1
ATOM 4336 C CA . ASP B 1 272 ? 11.445 3.91 15.344 1 69 272 ASP B CA 1
ATOM 4337 C C . ASP B 1 272 ? 12.758 3.178 15.086 1 69 272 ASP B C 1
ATOM 4339 O O . ASP B 1 272 ? 13.641 3.695 14.398 1 69 272 ASP B O 1
ATOM 4343 N N . TYR B 1 273 ? 12.844 2.006 15.703 1 67.56 273 TYR B N 1
ATOM 4344 C CA . TYR B 1 273 ? 14.047 1.21 15.484 1 67.56 273 TYR B CA 1
ATOM 4345 C C . TYR B 1 273 ? 14.18 0.809 14.023 1 67.56 273 TYR B C 1
ATOM 4347 O O . TYR B 1 273 ? 15.258 0.931 13.43 1 67.56 273 TYR B O 1
ATOM 4355 N N . ILE B 1 274 ? 13.078 0.311 13.484 1 69.94 274 ILE B N 1
ATOM 4356 C CA . ILE B 1 274 ? 13.094 -0.116 12.086 1 69.94 274 ILE B CA 1
ATOM 4357 C C . ILE B 1 274 ? 13.414 1.076 11.188 1 69.94 274 ILE B C 1
ATOM 4359 O O . ILE B 1 274 ? 14.219 0.965 10.258 1 69.94 274 ILE B O 1
ATOM 4363 N N . SER B 1 275 ? 12.797 2.158 11.516 1 72 275 SER B N 1
ATOM 4364 C CA . SER B 1 275 ? 13.062 3.365 10.734 1 72 275 SER B CA 1
ATOM 4365 C C . SER B 1 275 ? 14.539 3.73 10.766 1 72 275 SER B C 1
ATOM 4367 O O . SER B 1 275 ? 15.125 4.074 9.734 1 72 275 SER B O 1
ATOM 4369 N N . ASN B 1 276 ? 15.125 3.648 11.906 1 70.44 276 ASN B N 1
ATOM 4370 C CA . ASN B 1 276 ? 16.547 3.943 12.047 1 70.44 276 ASN B CA 1
ATOM 4371 C C . ASN B 1 276 ? 17.406 2.949 11.266 1 70.44 276 ASN B C 1
ATOM 4373 O O . ASN B 1 276 ? 18.391 3.334 10.648 1 70.44 276 ASN B O 1
ATOM 4377 N N . GLN B 1 277 ? 17.031 1.689 11.32 1 71.69 277 GLN B N 1
ATOM 4378 C CA . GLN B 1 277 ? 17.766 0.657 10.602 1 71.69 277 GLN B CA 1
ATOM 4379 C C . GLN B 1 277 ? 17.703 0.877 9.094 1 71.69 277 GLN B C 1
ATOM 4381 O O . GLN B 1 277 ? 18.703 0.668 8.391 1 71.69 277 GLN B O 1
ATOM 4386 N N . VAL B 1 278 ? 16.547 1.193 8.648 1 71.69 278 VAL B N 1
ATOM 4387 C CA . VAL B 1 278 ? 16.375 1.456 7.219 1 71.69 278 VAL B CA 1
ATOM 4388 C C . VAL B 1 278 ? 17.281 2.605 6.789 1 71.69 278 VAL B C 1
ATOM 4390 O O . VAL B 1 278 ? 17.906 2.545 5.73 1 71.69 278 VAL B O 1
ATOM 4393 N N . GLN B 1 279 ? 17.406 3.516 7.641 1 68.06 279 GLN B N 1
ATOM 4394 C CA . GLN B 1 279 ? 18.266 4.664 7.359 1 68.06 279 GLN B CA 1
ATOM 4395 C C . GLN B 1 279 ? 19.719 4.254 7.289 1 68.06 279 GLN B C 1
ATOM 4397 O O . GLN B 1 279 ? 20.484 4.789 6.477 1 68.06 279 GLN B O 1
ATOM 4402 N N . GLN B 1 280 ? 20.016 3.268 8.125 1 64.81 280 GLN B N 1
ATOM 4403 C CA . GLN B 1 280 ? 21.422 2.854 8.219 1 64.81 280 GLN B CA 1
ATOM 4404 C C . GLN B 1 280 ? 21.781 1.875 7.109 1 64.81 280 GLN B C 1
ATOM 4406 O O . GLN B 1 280 ? 22.953 1.675 6.812 1 64.81 280 GLN B O 1
ATOM 4411 N N . THR B 1 281 ? 20.766 1.238 6.57 1 64.44 281 THR B N 1
ATOM 4412 C CA . THR B 1 281 ? 21.016 0.262 5.516 1 64.44 281 THR B CA 1
ATOM 4413 C C . THR B 1 281 ? 21.641 0.934 4.293 1 64.44 281 THR B C 1
ATOM 4415 O O . THR B 1 281 ? 22.391 0.308 3.553 1 64.44 281 THR B O 1
ATOM 4418 N N . TYR B 1 282 ? 21.281 2.076 4.078 1 62.47 282 TYR B N 1
ATOM 4419 C CA . TYR B 1 282 ? 21.797 2.768 2.902 1 62.47 282 TYR B CA 1
ATOM 4420 C C . TYR B 1 282 ? 23.109 3.482 3.223 1 62.47 282 TYR B C 1
ATOM 4422 O O . TYR B 1 282 ? 23.297 3.973 4.34 1 62.47 282 TYR B O 1
ATOM 4430 N N . ARG B 1 283 ? 24.125 3.078 2.369 1 54.81 283 ARG B N 1
ATOM 4431 C CA . ARG B 1 283 ? 25.422 3.729 2.57 1 54.81 283 ARG B CA 1
ATOM 4432 C C . ARG B 1 283 ? 25.266 5.246 2.623 1 54.81 283 ARG B C 1
ATOM 4434 O O . ARG B 1 283 ? 24.359 5.805 2 1 54.81 283 ARG B O 1
ATOM 4441 N N . ASP B 1 284 ? 26.094 5.742 3.506 1 53.25 284 ASP B N 1
ATOM 4442 C CA . ASP B 1 284 ? 26.219 7.195 3.545 1 53.25 284 ASP B CA 1
ATOM 4443 C C . ASP B 1 284 ? 26.453 7.766 2.146 1 53.25 284 ASP B C 1
ATOM 4445 O O . ASP B 1 284 ? 27.188 7.176 1.345 1 53.25 284 ASP B O 1
ATOM 4449 N N . ASN B 1 285 ? 25.594 8.664 1.621 1 52.19 285 ASN B N 1
ATOM 4450 C CA . ASN B 1 285 ? 25.766 9.344 0.34 1 52.19 285 ASN B CA 1
ATOM 4451 C C . ASN B 1 285 ? 25.375 8.438 -0.828 1 52.19 285 ASN B C 1
ATOM 4453 O O . ASN B 1 285 ? 25.969 8.523 -1.906 1 52.19 285 ASN B O 1
ATOM 4457 N N . ALA B 1 286 ? 24.75 7.324 -0.543 1 47.88 286 ALA B N 1
ATOM 4458 C CA . ALA B 1 286 ? 24.484 6.344 -1.592 1 47.88 286 ALA B CA 1
ATOM 4459 C C . ALA B 1 286 ? 23.844 7.008 -2.807 1 47.88 286 ALA B C 1
ATOM 4461 O O . ALA B 1 286 ? 24.031 6.562 -3.939 1 47.88 286 ALA B O 1
ATOM 4462 N N . PHE B 1 287 ? 23.047 7.996 -2.564 1 52 287 PHE B N 1
ATOM 4463 C CA . PHE B 1 287 ? 22.422 8.648 -3.705 1 52 287 PHE B CA 1
ATOM 4464 C C . PHE B 1 287 ? 22.812 10.125 -3.773 1 52 287 PHE B C 1
ATOM 4466 O O . PHE B 1 287 ? 22.109 10.93 -4.387 1 52 287 PHE B O 1
ATOM 4473 N N . SER B 1 288 ? 23.906 10.5 -3.123 1 45.59 288 SER B N 1
ATOM 4474 C CA . SER B 1 288 ? 24.453 11.82 -3.391 1 45.59 288 SER B CA 1
ATOM 4475 C C . SER B 1 288 ? 25 11.914 -4.816 1 45.59 288 SER B C 1
ATOM 4477 O O . SER B 1 288 ? 25.406 10.914 -5.398 1 45.59 288 SER B O 1
#

Radius of gyration: 24.05 Å; Cα contacts (8 Å, |Δi|>4): 1163; chains: 2; bounding box: 52×70×60 Å

Nearest PDB structures (foldseek):
  3hfg-assembly1_B  TM=9.241E-01  e=1.011E-28  Homo sapiens
  4p38-assembly1_B  TM=8.910E-01  e=1.726E-28  Homo sapiens
  3d4n-assembly1_A  TM=9.254E-01  e=1.157E-27  Homo sapiens
  3czr-assembly1_A  TM=8.952E-01  e=6.017E-28  Homo sapiens
  3d5q-assembly2_A  TM=8.797E-01  e=4.743E-28  Homo sapiens

pLDDT: mean 84.55, std 16.11, range [30.72, 98.88]

Organism: Ciona savignyi (NCBI:txid51511)